Protein AF-A0A1S3XA34-F1 (afdb_monomer_lite)

Sequence (428 aa):
MQAELFDKFLHGSTLEECYSVVASVADRWLDLLDNQGNDIADSELLDYISESSTMSKSLADYGEQKSCAVTTAKRLADFLGDAMVKDKGLRCQYIVACEPKGTPVSERAIPVAIFETNAEIMRFYVKKWCKISSEVGIRSIIDWSYYKQRLSSAIQKIITIPAAMQKVSNPVPRVVHPDWLHKKVREKEDRFRQRKLNDIFSSVNKDDAVPSKNSKNQQNIEDLEDFRHSGKSSIFSPRPVVHRYGVNKEHPVNTSDQVDNQQQSGHASSPCKMLPSQEIAAVEDIDRNVDYHGWLQQKKRRWKEIREERKRRRLDTSRTVNHVNGSTELSHHMVNHKRQGRTGVNSYFERHELALTRSHWQIVQLEPTSQHGQFFAWVVVEGVMHKISVTIPRVFYLNSKAPITEEFPGRRVTKILPHGRHSYNLIE

Foldseek 3Di:
DVVVLVVLCVDDPDPQRSLLSSQVVLVVVLVCLVVLVPVHDPVVSLVVQKDKDWAQDALVVCPPDQALQNLLLVLCCVQVNPVLRGDHGDIFIWAFFCAPPPDDSSLRTYGPVLVVDDPVSSQVSLCVRRVDDDDDDPSNGHPSVVVSVVSLVVCQVPRQLVCLCVVHDRSNVVRDHDPVSVVVSVQVVDPDDDDDVVNVVPDPPDDDDDDDDDDDDDDDDDDDDDDDDDDDDDDDDDDDDDDDDDDDDDDDDDDDDDDDDDDDDDDDDDDDDDDDDDDDDDDDCPPCVRDVPVNVVVVVVVVVVVVVVVVVVVVVVVVVVVPPDDDDDDDDDDPDDDDPDDPDPVVVVVVVVVQVVPFDWAFPDWADDPDPQWIWTFTDTPNDTDTDIGRHDDDDKDQDPDPDPPPDDFAFDDDQDPPRDDRDRITD

Radius of gyration: 40.1 Å; chains: 1; bounding box: 132×60×99 Å

InterPro domains:
  IPR029703 DNA polymerase epsilon catalytic subunit [PTHR10670] (2-428)
  IPR042087 DNA polymerase family B, thumb domain [G3DSA:1.10.132.60] (1-92)
  IPR043502 DNA/RNA polymerase superfamily [SSF56672] (1-182)
  IPR055191 DNA polymerase epsilon ,catalytic subunit A, thumb domain [PF22634] (1-166)

Organism: Nicotiana tabacum (NCBI:txid4097)

Secondary structure (DSSP, 8-state):
-HHHHHHHTT--SSHHHHHHHHHHHHHHHHHHHHTTTTTS-HHHHHHHH-EEEE-SS-HHHHTT---HHHHHHHHHHHHH-GGGGSSTT-EEEEEEBSPSTTS-GGGSEEEGGGTTS-HHHHHHHHHHHH---S---HHHHB-HHHHHHHHHHHHIIIIIHHHHHTT---S-TTSPPPHHHHHHHHHHH-S-----HHHHS----------------------S-----------------------------------------------PPP-------------TTT-HHHHHHHHHHHHHHHHHHHHHHHHHHHHHGGGT-------------------STHHHHHHHHHHHHHS--EEEEEEE-SSTTEEEEEEEETTEEEEEEEE------EEESSPPPTTS-S-B---PPGGGPPPSEEE-

Structure (mmCIF, N/CA/C/O backbone):
data_AF-A0A1S3XA34-F1
#
_entry.id   AF-A0A1S3XA34-F1
#
loop_
_atom_site.group_PDB
_atom_site.id
_atom_site.type_symbol
_atom_site.label_atom_id
_atom_site.label_alt_id
_atom_site.label_comp_id
_atom_site.label_asym_id
_atom_site.label_entity_id
_atom_site.label_seq_id
_atom_site.pdbx_PDB_ins_code
_atom_site.Cartn_x
_atom_site.Cartn_y
_atom_site.Cartn_z
_atom_site.occupancy
_atom_site.B_iso_or_equiv
_atom_site.auth_seq_id
_atom_site.auth_comp_id
_atom_site.auth_asym_id
_atom_site.auth_atom_id
_atom_site.pdbx_PDB_model_num
ATOM 1 N N . MET A 1 1 ? 4.366 -5.801 -11.400 1.00 85.00 1 MET A N 1
ATOM 2 C CA . MET A 1 1 ? 5.493 -5.368 -12.259 1.00 85.00 1 MET A CA 1
ATOM 3 C C . MET A 1 1 ? 6.664 -6.355 -12.245 1.00 85.00 1 MET A C 1
ATOM 5 O O . MET A 1 1 ? 6.650 -7.210 -13.108 1.00 85.00 1 MET A O 1
ATOM 9 N N . GLN A 1 2 ? 7.637 -6.323 -11.314 1.00 87.44 2 GLN A N 1
ATOM 10 C CA . GLN A 1 2 ? 8.900 -7.089 -11.477 1.00 87.44 2 GLN A CA 1
ATOM 11 C C . GLN A 1 2 ? 8.725 -8.589 -11.784 1.00 87.44 2 GLN A C 1
ATOM 13 O O . GLN A 1 2 ? 9.332 -9.069 -12.731 1.00 87.44 2 GLN A O 1
ATOM 18 N N . ALA A 1 3 ? 7.891 -9.313 -11.029 1.00 88.81 3 ALA A N 1
ATOM 19 C CA . ALA A 1 3 ? 7.671 -10.749 -11.245 1.00 88.81 3 ALA A CA 1
ATOM 20 C C . ALA A 1 3 ? 7.117 -11.067 -12.651 1.00 88.81 3 ALA A C 1
ATOM 22 O O . ALA A 1 3 ? 7.654 -11.916 -13.351 1.00 88.81 3 ALA A O 1
ATOM 23 N N . GLU A 1 4 ? 6.097 -10.324 -13.085 1.00 89.00 4 GLU A N 1
ATOM 24 C CA . GLU A 1 4 ? 5.514 -10.407 -14.433 1.00 89.00 4 GLU A CA 1
ATOM 25 C C . GLU A 1 4 ? 6.531 -10.035 -15.522 1.00 89.00 4 GLU A C 1
ATOM 27 O O . GLU A 1 4 ? 6.608 -10.675 -16.564 1.00 89.00 4 GLU A O 1
ATOM 32 N N . LEU A 1 5 ? 7.345 -9.010 -15.271 1.00 90.81 5 LEU A N 1
ATOM 33 C CA . LEU A 1 5 ? 8.338 -8.525 -16.220 1.00 90.81 5 LEU A CA 1
ATOM 34 C C . LEU A 1 5 ? 9.499 -9.518 -16.408 1.00 90.81 5 LEU A C 1
ATOM 36 O O . LEU A 1 5 ? 10.008 -9.647 -17.520 1.00 90.81 5 LEU A O 1
ATOM 40 N N . PHE A 1 6 ? 9.894 -10.251 -15.361 1.00 90.94 6 PHE A N 1
ATOM 41 C CA . PHE A 1 6 ? 10.937 -11.277 -15.469 1.00 90.94 6 PHE A CA 1
ATOM 42 C C . PHE A 1 6 ? 10.506 -12.508 -16.278 1.00 90.94 6 PHE A C 1
ATOM 44 O O . PHE A 1 6 ? 11.331 -13.045 -17.012 1.00 90.94 6 PHE A O 1
ATOM 51 N N . ASP A 1 7 ? 9.228 -12.896 -16.236 1.00 90.94 7 ASP A N 1
ATOM 52 C CA . ASP A 1 7 ? 8.664 -13.921 -17.132 1.00 90.94 7 ASP A CA 1
ATOM 53 C C . ASP A 1 7 ? 8.754 -13.502 -18.616 1.00 90.94 7 ASP A C 1
ATOM 55 O O . ASP A 1 7 ? 9.086 -14.295 -19.502 1.00 90.94 7 ASP A O 1
ATOM 59 N N . LYS A 1 8 ? 8.533 -12.213 -18.906 1.00 90.31 8 LYS A N 1
ATOM 60 C CA . LYS A 1 8 ? 8.531 -11.699 -20.285 1.00 90.31 8 LYS A CA 1
ATOM 61 C C . LYS A 1 8 ? 9.909 -11.539 -20.927 1.00 90.31 8 LYS A C 1
ATOM 63 O O . LYS A 1 8 ? 9.975 -11.533 -22.152 1.00 90.31 8 LYS A O 1
ATOM 68 N N . PHE A 1 9 ? 11.003 -11.555 -20.162 1.00 90.38 9 PHE A N 1
ATOM 69 C CA . PHE A 1 9 ? 12.358 -11.653 -20.734 1.00 90.38 9 PHE A CA 1
ATOM 70 C C . PHE A 1 9 ? 12.640 -12.990 -21.450 1.00 90.38 9 PHE A C 1
ATOM 72 O O . PHE A 1 9 ? 13.617 -13.083 -22.185 1.00 90.38 9 PHE A O 1
ATOM 79 N N . LEU A 1 10 ? 11.805 -14.021 -21.266 1.00 90.25 10 LEU A N 1
ATOM 80 C CA . LEU A 1 10 ? 11.926 -15.299 -21.985 1.00 90.25 10 LEU A CA 1
ATOM 81 C C . LEU A 1 10 ? 11.261 -15.290 -23.375 1.00 90.25 10 LEU A C 1
ATOM 83 O O . LEU A 1 10 ? 11.300 -16.298 -24.077 1.00 90.25 10 LEU A O 1
ATOM 87 N N . HIS A 1 11 ? 10.619 -14.184 -23.761 1.00 89.25 11 HIS A N 1
ATOM 88 C CA . HIS A 1 11 ? 9.864 -14.057 -25.006 1.00 89.25 11 HIS A CA 1
ATOM 89 C C . HIS A 1 11 ? 10.630 -13.204 -26.037 1.00 89.25 11 HIS A C 1
ATOM 91 O O . HIS A 1 11 ? 11.344 -12.270 -25.672 1.00 89.25 11 HIS A O 1
ATOM 97 N N . GLY A 1 12 ? 10.428 -13.499 -27.326 1.00 88.25 12 GLY A N 1
ATOM 98 C CA . GLY A 1 12 ? 11.105 -12.850 -28.459 1.00 88.25 12 GLY A CA 1
ATOM 99 C C . GLY A 1 12 ? 12.189 -13.731 -29.093 1.00 88.25 12 GLY A C 1
ATOM 100 O O . GLY A 1 12 ? 12.815 -14.545 -28.418 1.00 88.25 12 GLY A O 1
ATOM 101 N N . SER A 1 13 ? 12.395 -13.586 -30.403 1.00 89.56 13 SER A N 1
ATOM 102 C CA . SER A 1 13 ? 13.443 -14.287 -31.163 1.00 89.56 13 SER A CA 1
ATOM 103 C C . SER A 1 13 ? 14.715 -13.448 -31.327 1.00 89.56 13 SER A C 1
ATOM 105 O O . SER A 1 13 ? 15.813 -13.989 -31.460 1.00 89.56 13 SER A O 1
ATOM 107 N N . THR A 1 14 ? 14.578 -12.121 -31.256 1.00 94.56 14 THR A N 1
ATOM 108 C CA . THR A 1 14 ? 15.679 -11.153 -31.286 1.00 94.56 14 THR A CA 1
ATOM 109 C C . THR A 1 14 ? 15.764 -10.354 -29.982 1.00 94.56 14 THR A C 1
ATOM 111 O O . THR A 1 14 ? 14.809 -10.274 -29.206 1.00 94.56 14 THR A O 1
ATOM 114 N N . LEU A 1 15 ? 16.918 -9.725 -29.732 1.00 92.12 15 LEU A N 1
ATOM 115 C CA . LEU A 1 15 ? 17.111 -8.870 -28.553 1.00 92.12 15 LEU A CA 1
ATOM 116 C C . LEU A 1 15 ? 16.159 -7.658 -28.560 1.00 92.12 15 LEU A C 1
ATOM 118 O O . LEU A 1 15 ? 15.679 -7.243 -27.508 1.00 92.12 15 LEU A O 1
ATOM 122 N N . GLU A 1 16 ? 15.869 -7.113 -29.743 1.00 92.94 16 GLU A N 1
ATOM 123 C CA . GLU A 1 16 ? 14.961 -5.977 -29.931 1.00 92.94 16 GLU A CA 1
ATOM 124 C C . GLU A 1 16 ? 13.502 -6.373 -29.659 1.00 92.94 16 GLU A C 1
ATOM 126 O O . GLU A 1 16 ? 12.807 -5.673 -28.923 1.00 92.94 16 GLU A O 1
ATOM 131 N N . GLU A 1 17 ? 13.060 -7.536 -30.155 1.00 93.62 17 GLU A N 1
ATOM 132 C CA . GLU A 1 17 ? 11.743 -8.106 -29.832 1.00 93.62 17 GLU A CA 1
ATOM 133 C C . GLU A 1 17 ? 11.584 -8.358 -28.330 1.00 93.62 17 GLU A C 1
ATOM 135 O O . GLU A 1 17 ? 10.564 -7.987 -27.752 1.00 93.62 17 GLU A O 1
ATOM 140 N N . CYS A 1 18 ? 12.600 -8.934 -27.681 1.00 94.81 18 CYS A N 1
ATOM 141 C CA . CYS A 1 18 ? 12.579 -9.189 -26.242 1.00 94.81 18 CYS A CA 1
ATOM 142 C C . CYS A 1 18 ? 12.369 -7.892 -25.441 1.00 94.81 18 CYS A C 1
ATOM 144 O O . CYS A 1 18 ? 11.465 -7.804 -24.604 1.00 94.81 18 CYS A O 1
ATOM 146 N N . TYR A 1 19 ? 13.137 -6.841 -25.753 1.00 94.88 19 TYR A N 1
ATOM 147 C CA . TYR A 1 19 ? 12.951 -5.533 -25.122 1.00 94.88 19 TYR A CA 1
ATOM 148 C C . TYR A 1 19 ? 11.614 -4.873 -25.476 1.00 94.88 19 TYR A C 1
ATOM 150 O O . TYR A 1 19 ? 11.066 -4.176 -24.626 1.00 94.88 19 TYR A O 1
ATOM 158 N N . SER A 1 20 ? 11.065 -5.102 -26.672 1.00 93.69 20 SER A N 1
ATOM 159 C CA . SER A 1 20 ? 9.743 -4.602 -27.071 1.00 93.69 20 SER A CA 1
ATOM 160 C C . SER A 1 20 ? 8.611 -5.250 -26.260 1.00 93.69 20 SER A C 1
ATOM 162 O O . SER A 1 20 ? 7.762 -4.543 -25.711 1.00 93.69 20 SER A O 1
ATOM 164 N N . VAL A 1 21 ? 8.636 -6.576 -26.078 1.00 94.38 21 VAL A N 1
ATOM 165 C CA . VAL A 1 21 ? 7.660 -7.287 -25.231 1.00 94.38 21 VAL A CA 1
ATOM 166 C C . VAL A 1 21 ? 7.759 -6.803 -23.781 1.00 94.38 21 VAL A C 1
ATOM 168 O O . VAL A 1 21 ? 6.746 -6.458 -23.171 1.00 94.38 21 VAL A O 1
ATOM 171 N N . VAL A 1 22 ? 8.974 -6.697 -23.238 1.00 94.69 22 VAL A N 1
ATOM 172 C CA . VAL A 1 22 ? 9.222 -6.195 -21.875 1.00 94.69 22 VAL A CA 1
ATOM 173 C C . VAL A 1 22 ? 8.800 -4.725 -21.706 1.00 94.69 22 VAL A C 1
ATOM 175 O O . VAL A 1 22 ? 8.264 -4.355 -20.657 1.00 94.69 22 VAL A O 1
ATOM 178 N N . ALA A 1 23 ? 8.971 -3.891 -22.735 1.00 94.44 23 ALA A N 1
ATOM 179 C CA . ALA A 1 23 ? 8.492 -2.512 -22.746 1.00 94.44 23 ALA A CA 1
ATOM 180 C C . ALA A 1 23 ? 6.964 -2.416 -22.731 1.00 94.44 23 ALA A C 1
ATOM 182 O O . ALA A 1 23 ? 6.436 -1.630 -21.953 1.00 94.44 23 ALA A O 1
ATOM 183 N N . SER A 1 24 ? 6.250 -3.262 -23.483 1.00 93.94 24 SER A N 1
ATOM 184 C CA . SER A 1 24 ? 4.776 -3.268 -23.481 1.00 93.94 24 SER A CA 1
ATOM 185 C C . SER A 1 24 ? 4.186 -3.496 -22.078 1.00 93.94 24 SER A C 1
ATOM 187 O O . SER A 1 24 ? 3.215 -2.847 -21.686 1.00 93.94 24 SER A O 1
ATOM 189 N N . VAL A 1 25 ? 4.830 -4.348 -21.269 1.00 94.62 25 VAL A N 1
ATOM 190 C CA . VAL A 1 25 ? 4.478 -4.551 -19.855 1.00 94.62 25 VAL A CA 1
ATOM 191 C C . VAL A 1 25 ? 4.769 -3.290 -19.043 1.00 94.62 25 VAL A C 1
ATOM 193 O O . VAL A 1 25 ? 3.939 -2.869 -18.239 1.00 94.62 25 VAL A O 1
ATOM 196 N N . ALA A 1 26 ? 5.935 -2.671 -19.238 1.00 94.94 26 ALA A N 1
ATOM 197 C CA . ALA A 1 26 ? 6.313 -1.450 -18.532 1.00 94.94 26 ALA A CA 1
ATOM 198 C C . ALA A 1 26 ? 5.367 -0.275 -18.835 1.00 94.94 26 ALA A C 1
ATOM 200 O O . ALA A 1 26 ? 4.974 0.427 -17.904 1.00 94.94 26 ALA A O 1
ATOM 201 N N . ASP A 1 27 ? 4.956 -0.105 -20.093 1.00 94.12 27 ASP A N 1
ATOM 202 C CA . ASP A 1 27 ? 3.968 0.892 -20.509 1.00 94.12 27 ASP A CA 1
ATOM 203 C C . ASP A 1 27 ? 2.598 0.636 -19.876 1.00 94.12 27 ASP A C 1
ATOM 205 O O . ASP A 1 27 ? 2.036 1.558 -19.290 1.00 94.12 27 ASP A O 1
ATOM 209 N N . ARG A 1 28 ? 2.124 -0.617 -19.829 1.00 93.12 28 ARG A N 1
ATOM 210 C CA . ARG A 1 28 ? 0.880 -0.976 -19.119 1.00 93.12 28 ARG A CA 1
ATOM 211 C C . ARG A 1 28 ? 0.909 -0.584 -17.631 1.00 93.12 28 ARG A C 1
ATOM 213 O O . ARG A 1 28 ? -0.098 -0.136 -17.085 1.00 93.12 28 ARG A O 1
ATOM 220 N N . TRP A 1 29 ? 2.057 -0.731 -16.961 1.00 93.81 29 TRP A N 1
ATOM 221 C CA . TRP A 1 29 ? 2.234 -0.282 -15.570 1.00 93.81 29 TRP A CA 1
ATOM 222 C C . TRP A 1 29 ? 2.371 1.246 -15.438 1.00 93.81 29 TRP A C 1
ATOM 224 O O . TRP A 1 29 ? 2.013 1.788 -14.392 1.00 93.81 29 TRP A O 1
ATOM 234 N N . LEU A 1 30 ? 2.864 1.950 -16.463 1.00 93.81 30 LEU A N 1
ATOM 235 C CA . LEU A 1 30 ? 2.874 3.418 -16.508 1.00 93.81 30 LEU A CA 1
ATOM 236 C C . LEU A 1 30 ? 1.466 3.984 -16.747 1.00 93.81 30 LEU A C 1
ATOM 238 O O . LEU A 1 30 ? 1.099 4.957 -16.094 1.00 93.81 30 LEU A O 1
ATOM 242 N N . ASP A 1 31 ? 0.665 3.351 -17.604 1.00 93.75 31 ASP A N 1
ATOM 243 C CA . ASP A 1 31 ? -0.722 3.740 -17.892 1.00 93.75 31 ASP A CA 1
ATOM 244 C C . ASP A 1 31 ? -1.618 3.620 -16.658 1.00 93.75 31 ASP A C 1
ATOM 246 O O . ASP A 1 31 ? -2.417 4.511 -16.392 1.00 93.75 31 ASP A O 1
ATOM 250 N N . LEU A 1 32 ? -1.421 2.584 -15.835 1.00 92.06 32 LEU A N 1
ATOM 251 C CA . LEU A 1 32 ? -2.101 2.437 -14.542 1.00 92.06 32 LEU A CA 1
ATOM 252 C C . LEU A 1 32 ? -1.872 3.654 -13.626 1.00 92.06 32 LEU A C 1
ATOM 254 O O . LEU A 1 32 ? -2.810 4.124 -12.979 1.00 92.06 32 LEU A O 1
ATOM 258 N N . LEU A 1 33 ? -0.639 4.175 -13.575 1.00 93.00 33 LEU A N 1
ATOM 259 C CA . LEU A 1 33 ? -0.300 5.352 -12.766 1.00 93.00 33 LEU A CA 1
ATOM 260 C C . LEU A 1 33 ? -0.764 6.665 -13.410 1.00 93.00 33 LEU A C 1
ATOM 262 O O . LEU A 1 33 ? -1.188 7.566 -12.688 1.00 93.00 33 LEU A O 1
ATOM 266 N N . ASP A 1 34 ? -0.709 6.775 -14.739 1.00 91.94 34 ASP A N 1
ATOM 267 C CA . ASP A 1 34 ? -1.144 7.972 -15.469 1.00 91.94 34 ASP A CA 1
ATOM 268 C C . ASP A 1 34 ? -2.678 8.121 -15.461 1.00 91.94 34 ASP A C 1
ATOM 270 O O . ASP A 1 34 ? -3.179 9.229 -15.271 1.00 91.94 34 ASP A O 1
ATOM 274 N N . ASN A 1 35 ? -3.417 7.007 -15.511 1.00 93.00 35 ASN A N 1
ATOM 275 C CA . ASN A 1 35 ? -4.870 6.940 -15.305 1.00 93.00 35 ASN A CA 1
ATOM 276 C C . ASN A 1 35 ? -5.278 6.956 -13.815 1.00 93.00 35 ASN A C 1
ATOM 278 O O . ASN A 1 35 ? -6.456 6.783 -13.500 1.00 93.00 35 ASN A O 1
ATOM 282 N N . GLN A 1 36 ? -4.328 7.121 -12.884 1.00 91.56 36 GLN A N 1
ATOM 283 C CA . GLN A 1 36 ? -4.563 7.182 -11.432 1.00 91.56 36 GLN A CA 1
ATOM 284 C C . GLN A 1 36 ? -5.390 6.004 -10.872 1.00 91.56 36 GLN A C 1
ATOM 286 O O . GLN A 1 36 ? -6.178 6.165 -9.936 1.00 91.56 36 GLN A O 1
ATOM 291 N N . GLY A 1 37 ? -5.241 4.807 -11.453 1.00 87.88 37 GLY A N 1
ATOM 292 C CA . GLY A 1 37 ? -6.004 3.621 -11.056 1.00 87.88 37 GLY A CA 1
ATOM 293 C C . GLY A 1 37 ? -7.526 3.799 -11.145 1.00 87.88 37 GLY A C 1
ATOM 294 O O . GLY A 1 37 ? -8.247 3.299 -10.280 1.00 87.88 37 GLY A O 1
ATOM 295 N N . ASN A 1 38 ? -8.030 4.552 -12.129 1.00 89.50 38 ASN A N 1
ATOM 296 C CA . ASN A 1 38 ? -9.469 4.754 -12.328 1.00 89.50 38 ASN A CA 1
ATOM 297 C C . ASN A 1 38 ? -10.225 3.439 -12.600 1.00 89.50 38 ASN A C 1
ATOM 299 O O . ASN A 1 38 ? -11.326 3.246 -12.094 1.00 89.50 38 ASN A O 1
ATOM 303 N N . ASP A 1 39 ? -9.604 2.519 -13.339 1.00 87.81 39 ASP A N 1
ATOM 304 C CA . ASP A 1 39 ? -10.225 1.266 -13.796 1.00 87.81 39 ASP A CA 1
ATOM 305 C C . ASP A 1 39 ? -10.071 0.103 -12.788 1.00 87.81 39 ASP A C 1
ATOM 307 O O . ASP A 1 39 ? -10.406 -1.039 -13.092 1.00 87.81 39 ASP A O 1
ATOM 311 N N . ILE A 1 40 ? -9.539 0.385 -11.592 1.00 90.69 40 ILE A N 1
ATOM 312 C CA . ILE A 1 40 ? -9.186 -0.591 -10.548 1.00 90.69 40 ILE A CA 1
ATOM 313 C C . ILE A 1 40 ? -9.950 -0.258 -9.263 1.00 90.69 40 ILE A C 1
ATOM 315 O O . ILE A 1 40 ? -10.093 0.914 -8.910 1.00 90.69 40 ILE A O 1
ATOM 319 N N . ALA A 1 41 ? -10.422 -1.276 -8.540 1.00 91.00 41 ALA A N 1
ATOM 320 C CA . ALA A 1 41 ? -11.126 -1.095 -7.270 1.00 91.00 41 ALA A CA 1
ATOM 321 C C . ALA A 1 41 ? -10.209 -0.526 -6.170 1.00 91.00 41 ALA A C 1
ATOM 323 O O . ALA A 1 41 ? -9.028 -0.856 -6.097 1.00 91.00 41 ALA A O 1
ATOM 324 N N . ASP A 1 42 ? -10.759 0.290 -5.266 1.00 89.75 42 ASP A N 1
ATOM 325 C CA . ASP A 1 42 ? -9.984 1.000 -4.234 1.00 89.75 42 ASP A CA 1
ATOM 326 C C . ASP A 1 42 ? -9.155 0.065 -3.328 1.00 89.75 42 ASP A C 1
ATOM 328 O O . ASP A 1 42 ? -8.055 0.434 -2.922 1.00 89.75 42 ASP A O 1
ATOM 332 N N . SER A 1 43 ? -9.636 -1.153 -3.049 1.00 88.50 43 SER A N 1
ATOM 333 C CA . SER A 1 43 ? -8.897 -2.172 -2.289 1.00 88.50 43 SER A CA 1
ATOM 334 C C . SER A 1 43 ? -7.683 -2.714 -3.052 1.00 88.50 43 SER A C 1
ATOM 336 O O . SER A 1 43 ? -6.578 -2.725 -2.522 1.00 88.50 43 SER A O 1
ATOM 338 N N . GLU A 1 44 ? -7.868 -3.093 -4.318 1.00 90.88 44 GLU A N 1
ATOM 339 C CA . GLU A 1 44 ? -6.796 -3.609 -5.181 1.00 90.88 44 GLU A CA 1
ATOM 340 C C . GLU A 1 44 ? -5.751 -2.518 -5.481 1.00 90.88 44 GLU A C 1
ATOM 342 O O . GLU A 1 44 ? -4.545 -2.770 -5.501 1.00 90.88 44 GLU A O 1
ATOM 347 N N . LEU A 1 45 ? -6.198 -1.266 -5.630 1.00 92.06 45 LEU A N 1
ATOM 348 C CA . LEU A 1 45 ? -5.311 -0.116 -5.765 1.00 92.06 45 LEU A CA 1
ATOM 349 C C . LEU A 1 45 ? -4.434 0.080 -4.517 1.00 92.06 45 LEU A C 1
ATOM 351 O O . LEU A 1 45 ? -3.240 0.360 -4.649 1.00 92.06 45 LEU A O 1
ATOM 355 N N . LEU A 1 46 ? -5.001 -0.063 -3.314 1.00 91.94 46 LEU A N 1
ATOM 356 C CA . LEU A 1 46 ? -4.232 0.010 -2.070 1.00 91.94 46 LEU A CA 1
ATOM 357 C C . LEU A 1 46 ? -3.196 -1.116 -1.988 1.00 91.94 46 LEU A C 1
ATOM 359 O O . LEU A 1 46 ? -2.056 -0.835 -1.621 1.00 91.94 46 LEU A O 1
ATOM 363 N N . ASP A 1 47 ? -3.531 -2.341 -2.392 1.00 91.38 47 ASP A N 1
ATOM 364 C CA . ASP A 1 47 ? -2.570 -3.449 -2.426 1.00 91.38 47 ASP A CA 1
ATOM 365 C C . ASP A 1 47 ? -1.389 -3.159 -3.369 1.00 91.38 47 ASP A C 1
ATOM 367 O O . ASP A 1 47 ? -0.235 -3.306 -2.958 1.00 91.38 47 ASP A O 1
ATOM 371 N N . TYR A 1 48 ? -1.637 -2.655 -4.586 1.00 91.38 48 TYR A N 1
ATOM 372 C CA . TYR A 1 48 ? -0.570 -2.314 -5.543 1.00 91.38 48 TYR A CA 1
ATOM 373 C C . TYR A 1 48 ? 0.299 -1.110 -5.133 1.00 91.38 48 TYR A C 1
ATOM 375 O O . TYR A 1 48 ? 1.481 -1.067 -5.483 1.00 91.38 48 TYR A O 1
ATOM 383 N N . ILE A 1 49 ? -0.269 -0.117 -4.440 1.00 93.50 49 ILE A N 1
ATOM 384 C CA . ILE A 1 49 ? 0.413 1.143 -4.080 1.00 93.50 49 ILE A CA 1
ATOM 385 C C . ILE A 1 49 ? 1.033 1.095 -2.671 1.00 93.50 49 ILE A C 1
ATOM 387 O O . ILE A 1 49 ? 1.927 1.890 -2.351 1.00 93.50 49 ILE A O 1
ATOM 391 N N . SER A 1 50 ? 0.593 0.170 -1.815 1.00 93.44 50 SER A N 1
ATOM 392 C CA . SER A 1 50 ? 1.101 0.061 -0.448 1.00 93.44 50 SER A CA 1
ATOM 393 C C . SER A 1 50 ? 2.546 -0.433 -0.377 1.00 93.44 50 SER A C 1
ATOM 395 O O . SER A 1 50 ? 2.986 -1.334 -1.088 1.00 93.44 50 SER A O 1
ATOM 397 N N . GLU A 1 51 ? 3.297 0.151 0.550 1.00 93.00 51 GLU A N 1
ATOM 398 C CA . GLU A 1 51 ? 4.633 -0.287 0.924 1.00 93.00 51 GLU A CA 1
ATOM 399 C C . GLU A 1 51 ? 4.600 -0.813 2.360 1.00 93.00 51 GLU A C 1
ATOM 401 O O . GLU A 1 51 ? 4.026 -0.181 3.246 1.00 93.00 51 GLU A O 1
ATOM 406 N N . SER A 1 52 ? 5.222 -1.968 2.617 1.00 92.56 52 SER A N 1
ATOM 407 C CA . SER A 1 52 ? 5.342 -2.516 3.972 1.00 92.56 52 SER A CA 1
ATOM 408 C C . SER A 1 52 ? 6.786 -2.519 4.459 1.00 92.56 52 SER A C 1
ATOM 410 O O . SER A 1 52 ? 7.665 -3.061 3.791 1.00 92.56 52 SER A O 1
ATOM 412 N N . SER A 1 53 ? 7.017 -1.968 5.649 1.00 91.25 53 SER A N 1
ATOM 413 C CA . SER A 1 53 ? 8.315 -1.938 6.323 1.00 91.25 53 SER A CA 1
ATOM 414 C C . SER A 1 53 ? 8.171 -2.417 7.767 1.00 91.25 53 SER A C 1
ATOM 416 O O . SER A 1 53 ? 7.311 -1.935 8.502 1.00 91.25 53 SER A O 1
ATOM 418 N N . THR A 1 54 ? 9.005 -3.370 8.180 1.00 92.00 54 THR A N 1
ATOM 419 C CA . THR A 1 54 ? 8.984 -3.928 9.540 1.00 92.00 54 THR A CA 1
ATOM 420 C C . THR A 1 54 ? 9.975 -3.191 10.437 1.00 92.00 54 THR A C 1
ATOM 422 O O . THR A 1 54 ? 11.159 -3.094 10.113 1.00 92.00 54 THR A O 1
ATOM 425 N N . MET A 1 55 ? 9.513 -2.687 11.582 1.00 88.94 55 MET A N 1
ATOM 426 C CA . MET A 1 55 ? 10.360 -2.011 12.569 1.00 88.94 55 MET A CA 1
ATOM 427 C C . MET A 1 55 ? 11.089 -3.023 13.459 1.00 88.94 55 MET A C 1
ATOM 429 O O . MET A 1 55 ? 10.459 -3.865 14.094 1.00 88.94 55 MET A O 1
ATOM 433 N N . SER A 1 56 ? 12.419 -2.932 13.550 1.00 87.88 56 SER A N 1
ATOM 434 C CA . SER A 1 56 ? 13.235 -3.873 14.340 1.00 87.88 56 SER A CA 1
ATOM 435 C C . SER A 1 56 ? 13.294 -3.545 15.837 1.00 87.88 56 SER A C 1
ATOM 437 O O . SER A 1 56 ? 13.599 -4.417 16.651 1.00 87.88 56 SER A O 1
ATOM 439 N N . LYS A 1 57 ? 12.985 -2.300 16.216 1.00 89.56 57 LYS A N 1
ATOM 440 C CA . LYS A 1 57 ? 12.904 -1.821 17.606 1.00 89.56 57 LYS A CA 1
ATOM 441 C C . LYS A 1 57 ? 11.505 -1.271 17.917 1.00 89.56 57 LYS A C 1
ATOM 443 O O . LYS A 1 57 ? 10.692 -1.130 17.005 1.00 89.56 57 LYS A O 1
ATOM 448 N N . SER A 1 58 ? 11.220 -0.980 19.188 1.00 88.69 58 SER A N 1
ATOM 449 C CA . SER A 1 58 ? 9.940 -0.377 19.593 1.00 88.69 58 SER A CA 1
ATOM 450 C C . SER A 1 58 ? 9.881 1.091 19.163 1.00 88.69 58 SER A C 1
ATOM 452 O O . SER A 1 58 ? 10.920 1.703 18.909 1.00 88.69 58 SER A O 1
ATOM 454 N N . LEU A 1 59 ? 8.689 1.692 19.106 1.00 87.81 59 LEU A N 1
ATOM 455 C CA . LEU A 1 59 ? 8.566 3.098 18.706 1.00 87.81 59 LEU A CA 1
ATOM 456 C C . LEU A 1 59 ? 9.330 4.057 19.643 1.00 87.81 59 LEU A C 1
ATOM 458 O O . LEU A 1 59 ? 9.897 5.045 19.173 1.00 87.81 59 LEU A O 1
ATOM 462 N N . ALA A 1 60 ? 9.400 3.741 20.940 1.00 87.75 60 ALA A N 1
ATOM 463 C CA . ALA A 1 60 ? 10.158 4.515 21.923 1.00 87.75 60 ALA A CA 1
ATOM 464 C C . ALA A 1 60 ? 11.672 4.509 21.628 1.00 87.75 60 ALA A C 1
ATOM 466 O O . ALA A 1 60 ? 12.310 5.557 21.690 1.00 87.75 60 ALA A O 1
ATOM 467 N N . ASP A 1 61 ? 12.226 3.362 21.212 1.00 88.19 61 ASP A N 1
ATOM 468 C CA . ASP A 1 61 ? 13.657 3.199 20.902 1.00 88.19 61 ASP A CA 1
ATOM 469 C C . ASP A 1 61 ? 14.126 4.035 19.688 1.00 88.19 61 ASP A C 1
ATOM 471 O O . ASP A 1 61 ? 15.326 4.259 19.517 1.00 88.19 61 ASP A O 1
ATOM 475 N N . TYR A 1 62 ? 13.205 4.454 18.807 1.00 85.56 62 TYR A N 1
ATOM 476 C CA . TYR A 1 62 ? 13.511 5.265 17.618 1.00 85.56 62 TYR A CA 1
ATOM 477 C C . TYR A 1 62 ? 13.465 6.782 17.873 1.00 85.56 62 TYR A C 1
ATOM 479 O O . TYR A 1 62 ? 14.039 7.538 17.084 1.00 85.56 62 TYR A O 1
ATOM 487 N N . GLY A 1 63 ? 12.791 7.241 18.935 1.00 83.00 63 GLY A N 1
ATOM 488 C CA . GLY A 1 63 ? 12.711 8.654 19.324 1.00 83.00 63 GLY A CA 1
ATOM 489 C C . GLY A 1 63 ? 12.323 9.611 18.183 1.00 83.00 63 GLY A C 1
ATOM 490 O O . GLY A 1 63 ? 11.204 9.579 17.651 1.00 83.00 63 GLY A O 1
ATOM 491 N N . GLU A 1 64 ? 13.257 10.489 17.811 1.00 83.75 64 GLU A N 1
ATOM 492 C CA . GLU A 1 64 ? 13.076 11.530 16.788 1.00 83.75 64 GLU A CA 1
ATOM 493 C C . GLU A 1 64 ? 13.442 11.101 15.354 1.00 83.75 64 GLU A C 1
ATOM 495 O O . GLU A 1 64 ? 13.307 11.898 14.425 1.00 83.75 64 GLU A O 1
ATOM 500 N N . GLN A 1 65 ? 13.871 9.852 15.124 1.00 87.69 65 GLN A N 1
ATOM 501 C CA . GLN A 1 65 ? 14.280 9.409 13.786 1.00 87.69 65 GLN A CA 1
ATOM 502 C C . GLN A 1 65 ? 13.136 9.512 12.761 1.00 87.69 65 GLN A C 1
ATOM 504 O O . GLN A 1 65 ? 12.090 8.872 12.886 1.00 87.69 65 GLN A O 1
ATOM 509 N N . LYS A 1 66 ? 13.356 10.295 11.699 1.00 88.62 66 LYS A N 1
ATOM 510 C CA . LYS A 1 66 ? 12.375 10.529 10.631 1.00 88.62 66 LYS A CA 1
ATOM 511 C C . LYS A 1 66 ? 12.461 9.450 9.550 1.00 88.62 66 LYS A C 1
ATOM 513 O O . LYS A 1 66 ? 13.298 9.523 8.656 1.00 88.62 66 LYS A O 1
ATOM 518 N N . SER A 1 67 ? 11.556 8.475 9.588 1.00 92.00 67 SER A N 1
ATOM 519 C CA . SER A 1 67 ? 11.377 7.475 8.523 1.00 92.00 67 SER A CA 1
ATOM 520 C C . SER A 1 67 ? 9.894 7.205 8.270 1.00 92.00 67 SER A C 1
ATOM 522 O O . SER A 1 67 ? 9.073 7.402 9.165 1.00 92.00 67 SER A O 1
ATOM 524 N N . CYS A 1 68 ? 9.542 6.721 7.074 1.00 92.44 68 CYS A N 1
ATOM 525 C CA . CYS A 1 68 ? 8.154 6.383 6.738 1.00 92.44 68 CYS A CA 1
ATOM 526 C C . CYS A 1 68 ? 7.556 5.371 7.731 1.00 92.44 68 CYS A C 1
ATOM 528 O O . CYS A 1 68 ? 6.421 5.539 8.170 1.00 92.44 68 CYS A O 1
ATOM 530 N N . ALA A 1 69 ? 8.338 4.366 8.145 1.00 92.62 69 ALA A N 1
ATOM 531 C CA . ALA A 1 69 ? 7.920 3.362 9.122 1.00 92.62 69 ALA A CA 1
ATOM 532 C C . ALA A 1 69 ? 7.649 3.972 10.510 1.00 92.62 69 ALA A C 1
ATOM 534 O O . ALA A 1 69 ? 6.608 3.689 11.098 1.00 92.62 69 ALA A O 1
ATOM 535 N N . VAL A 1 70 ? 8.525 4.861 11.000 1.00 92.88 70 VAL A N 1
ATOM 536 C CA . VAL A 1 70 ? 8.336 5.554 12.291 1.00 92.88 70 VAL A CA 1
ATOM 537 C C . VAL A 1 70 ? 7.133 6.499 12.245 1.00 92.88 70 VAL A C 1
ATOM 539 O O . VAL A 1 70 ? 6.337 6.507 13.180 1.00 92.88 70 VAL A O 1
ATOM 542 N N . THR A 1 71 ? 6.938 7.258 11.162 1.00 93.62 71 THR A N 1
ATOM 543 C CA . THR A 1 71 ? 5.746 8.111 10.995 1.00 93.62 71 THR A CA 1
ATOM 544 C C . THR A 1 71 ? 4.468 7.280 10.932 1.00 93.62 71 THR A C 1
ATOM 546 O O . THR A 1 71 ? 3.482 7.631 11.575 1.00 93.62 71 THR A O 1
ATOM 549 N N . THR A 1 72 ? 4.492 6.147 10.225 1.00 94.31 72 THR A N 1
ATOM 550 C CA . THR A 1 72 ? 3.364 5.207 10.159 1.00 94.31 72 THR A CA 1
ATOM 551 C C . THR A 1 72 ? 3.044 4.644 11.542 1.00 94.31 72 THR A C 1
ATOM 553 O O . THR A 1 72 ? 1.886 4.662 11.940 1.00 94.31 72 THR A O 1
ATOM 556 N N . ALA A 1 73 ? 4.050 4.237 12.322 1.00 93.25 73 ALA A N 1
ATOM 557 C CA . ALA A 1 73 ? 3.852 3.783 13.697 1.00 93.25 73 ALA A CA 1
ATOM 558 C C . ALA A 1 73 ? 3.293 4.891 14.605 1.00 93.25 73 ALA A C 1
ATOM 560 O O . ALA A 1 73 ? 2.320 4.650 15.311 1.00 93.25 73 ALA A O 1
ATOM 561 N N . LYS A 1 74 ? 3.814 6.126 14.537 1.00 92.69 74 LYS A N 1
ATOM 562 C CA . LYS A 1 74 ? 3.246 7.278 15.272 1.00 92.69 74 LYS A CA 1
ATOM 563 C C . LYS A 1 74 ? 1.776 7.511 14.899 1.00 92.69 74 LYS A C 1
ATOM 565 O O . LYS A 1 74 ? 0.950 7.715 15.780 1.00 92.69 74 LYS A O 1
ATOM 570 N N . ARG A 1 75 ? 1.426 7.400 13.613 1.00 93.50 75 ARG A N 1
ATOM 571 C CA . ARG A 1 75 ? 0.042 7.516 13.116 1.00 93.50 75 ARG A CA 1
ATOM 572 C C . ARG A 1 75 ? -0.856 6.346 13.539 1.00 93.50 75 ARG A C 1
ATOM 574 O O . ARG A 1 75 ? -2.023 6.571 13.835 1.00 93.50 75 ARG A O 1
ATOM 581 N N . LEU A 1 76 ? -0.325 5.125 13.626 1.00 92.38 76 LEU A N 1
ATOM 582 C CA . LEU A 1 76 ? -1.035 3.963 14.173 1.00 92.38 76 LEU A CA 1
ATOM 583 C C . LEU A 1 76 ? -1.269 4.093 15.686 1.00 92.38 76 LEU A C 1
ATOM 585 O O . LEU A 1 76 ? -2.353 3.748 16.145 1.00 92.38 76 LEU A O 1
ATOM 589 N N . ALA A 1 77 ? -0.315 4.639 16.447 1.00 91.88 77 ALA A N 1
ATOM 590 C CA . ALA A 1 77 ? -0.487 4.948 17.870 1.00 91.88 77 ALA A CA 1
ATOM 591 C C . ALA A 1 77 ? -1.582 6.006 18.092 1.00 91.88 77 ALA A C 1
ATOM 593 O O . ALA A 1 77 ? -2.504 5.789 18.871 1.00 91.88 77 ALA A O 1
ATOM 594 N N . ASP A 1 78 ? -1.536 7.096 17.320 1.00 90.62 78 ASP A N 1
ATOM 595 C CA . ASP A 1 78 ? -2.543 8.167 17.285 1.00 90.62 78 ASP A CA 1
ATOM 596 C C . ASP A 1 78 ? -3.977 7.657 17.033 1.00 90.62 78 ASP A C 1
ATOM 598 O O . ASP A 1 78 ? -4.942 8.286 17.472 1.00 90.62 78 ASP A O 1
ATOM 602 N N . PHE A 1 79 ? -4.114 6.569 16.266 1.00 90.19 79 PHE A N 1
ATOM 603 C CA . PHE A 1 79 ? -5.382 6.043 15.754 1.00 90.19 79 PHE A CA 1
ATOM 604 C C . PHE A 1 79 ? -5.916 4.836 16.555 1.00 90.19 79 PHE A C 1
ATOM 606 O O . PHE A 1 79 ? -7.077 4.835 16.962 1.00 90.19 79 PHE A O 1
ATOM 613 N N . LEU A 1 80 ? -5.086 3.820 16.814 1.00 87.69 80 LEU A N 1
ATOM 614 C CA . LEU A 1 80 ? -5.463 2.592 17.537 1.00 87.69 80 LEU A CA 1
ATOM 615 C C . LEU A 1 80 ? -5.107 2.633 19.037 1.00 87.69 80 LEU A C 1
ATOM 617 O O . LEU A 1 80 ? -5.582 1.801 19.818 1.00 87.69 80 LEU A O 1
ATOM 621 N N . GLY A 1 81 ? -4.297 3.610 19.450 1.00 87.38 81 GLY A N 1
ATOM 622 C CA . GLY A 1 81 ? -3.745 3.757 20.794 1.00 87.38 81 GLY A CA 1
ATOM 623 C C . GLY A 1 81 ? -2.365 3.112 20.958 1.00 87.38 81 GLY A C 1
ATOM 624 O O . GLY A 1 81 ? -2.004 2.155 20.269 1.00 87.38 81 GLY A O 1
ATOM 625 N N . ASP A 1 82 ? -1.611 3.594 21.951 1.00 86.00 82 ASP A N 1
ATOM 626 C CA . ASP A 1 82 ? -0.207 3.220 22.200 1.00 86.00 82 ASP A CA 1
ATOM 627 C C . ASP A 1 82 ? 0.041 1.719 22.412 1.00 86.00 82 ASP A C 1
ATOM 629 O O . ASP A 1 82 ? 1.176 1.259 22.334 1.00 86.00 82 ASP A O 1
ATOM 633 N N . ALA A 1 83 ? -0.996 0.930 22.707 1.00 84.19 83 ALA A N 1
ATOM 634 C CA . ALA A 1 83 ? -0.872 -0.512 22.900 1.00 84.19 83 ALA A CA 1
ATOM 635 C C . ALA A 1 83 ? -0.293 -1.233 21.667 1.00 84.19 83 ALA A C 1
ATOM 637 O O . ALA A 1 83 ? 0.467 -2.179 21.836 1.00 84.19 83 ALA A O 1
ATOM 638 N N . MET A 1 84 ? -0.594 -0.765 20.450 1.00 80.62 84 MET A N 1
ATOM 639 C CA . MET A 1 84 ? -0.167 -1.418 19.201 1.00 80.62 84 MET A CA 1
ATOM 640 C C . MET A 1 84 ? 1.310 -1.198 18.837 1.00 80.62 84 MET A C 1
ATOM 642 O O . MET A 1 84 ? 1.835 -1.901 17.980 1.00 80.62 84 MET A O 1
ATOM 646 N N . VAL A 1 85 ? 1.982 -0.221 19.456 1.00 82.12 85 VAL A N 1
ATOM 647 C CA . VAL A 1 85 ? 3.336 0.236 19.066 1.00 82.12 85 VAL A CA 1
ATOM 648 C C . VAL A 1 85 ? 4.411 -0.007 20.132 1.00 82.12 85 VAL A C 1
ATOM 650 O O . VAL A 1 85 ? 5.562 0.408 19.965 1.00 82.12 85 VAL A O 1
ATOM 653 N N . LYS A 1 86 ? 4.038 -0.662 21.238 1.00 82.25 86 LYS A N 1
ATOM 654 C CA . LYS A 1 86 ? 4.948 -1.030 22.335 1.00 82.25 86 LYS A CA 1
ATOM 655 C C . LYS A 1 86 ? 5.865 -2.190 21.960 1.00 82.25 86 LYS A C 1
ATOM 657 O O . LYS A 1 86 ? 7.040 -2.180 22.322 1.00 82.25 86 LYS A O 1
ATOM 662 N N . ASP A 1 87 ? 5.336 -3.159 21.222 1.00 83.50 87 ASP A N 1
ATOM 663 C CA . ASP A 1 87 ? 6.069 -4.365 20.859 1.00 83.50 87 ASP A CA 1
ATOM 664 C C . ASP A 1 87 ? 7.017 -4.135 19.670 1.00 83.50 87 ASP A C 1
ATOM 666 O O . ASP A 1 87 ? 6.804 -3.290 18.797 1.00 83.50 87 ASP A O 1
ATOM 670 N N . LYS A 1 88 ? 8.109 -4.903 19.649 1.00 86.75 88 LYS A N 1
ATOM 671 C CA . LYS A 1 88 ? 9.102 -4.898 18.564 1.00 86.75 88 LYS A CA 1
ATOM 672 C C . LYS A 1 88 ? 8.589 -5.750 17.400 1.00 86.75 88 LYS A C 1
ATOM 674 O O . LYS A 1 88 ? 7.902 -6.741 17.625 1.00 86.75 88 LYS A O 1
ATOM 679 N N . GLY A 1 89 ? 8.968 -5.416 16.165 1.00 87.06 89 GLY A N 1
ATOM 680 C CA . GLY A 1 89 ? 8.559 -6.179 14.978 1.00 87.06 89 GLY A CA 1
ATOM 681 C C . GLY A 1 89 ? 7.274 -5.692 14.302 1.00 87.06 89 GLY A C 1
ATOM 682 O O . GLY A 1 89 ? 6.736 -6.408 13.461 1.00 87.06 89 GLY A O 1
ATOM 683 N N . LEU A 1 90 ? 6.774 -4.494 14.631 1.00 88.75 90 LEU A N 1
ATOM 684 C CA . LEU A 1 90 ? 5.579 -3.929 13.997 1.00 88.75 90 LEU A CA 1
ATOM 685 C C . LEU A 1 90 ? 5.756 -3.812 12.471 1.00 88.75 90 LEU A C 1
ATOM 687 O O . LEU A 1 90 ? 6.678 -3.147 11.990 1.00 88.75 90 LEU A O 1
ATOM 691 N N . ARG A 1 91 ? 4.845 -4.431 11.707 1.00 92.25 91 ARG A N 1
ATOM 692 C CA . ARG A 1 91 ? 4.745 -4.283 10.247 1.00 92.25 91 ARG A CA 1
ATOM 693 C C . ARG A 1 91 ? 3.955 -3.016 9.918 1.00 92.25 91 ARG A C 1
ATOM 695 O O . ARG A 1 91 ? 2.729 -3.017 9.937 1.00 92.25 91 ARG A O 1
ATOM 702 N N . CYS A 1 92 ? 4.656 -1.942 9.579 1.00 92.50 92 CYS A N 1
ATOM 703 C CA . CYS A 1 92 ? 4.054 -0.700 9.106 1.00 92.50 92 CYS A CA 1
ATOM 704 C C . CYS A 1 92 ? 3.756 -0.807 7.603 1.00 92.50 92 CYS A C 1
ATOM 706 O O . CYS A 1 92 ? 4.679 -0.719 6.794 1.00 92.50 92 CYS A O 1
ATOM 708 N N . GLN A 1 93 ? 2.484 -0.982 7.229 1.00 95.31 93 GLN A N 1
ATOM 709 C CA . GLN A 1 93 ? 2.012 -0.892 5.840 1.00 95.31 93 GLN A CA 1
ATOM 710 C C . GLN A 1 93 ? 1.408 0.496 5.588 1.00 95.31 93 GLN A C 1
ATOM 712 O O . GLN A 1 93 ? 0.528 0.934 6.333 1.00 95.31 93 GLN A O 1
ATOM 717 N N . TYR A 1 94 ? 1.905 1.207 4.576 1.00 95.31 94 TYR A N 1
ATOM 718 C CA . TYR A 1 94 ? 1.590 2.615 4.335 1.00 95.31 94 TYR A CA 1
ATOM 719 C C . TYR A 1 94 ? 1.540 2.988 2.850 1.00 95.31 94 TYR A C 1
ATOM 721 O O . TYR A 1 94 ? 2.095 2.297 2.000 1.00 95.31 94 TYR A O 1
ATOM 729 N N . ILE A 1 95 ? 0.911 4.127 2.561 1.00 95.69 95 ILE A N 1
ATOM 730 C CA . ILE A 1 95 ? 0.990 4.837 1.277 1.00 95.69 95 ILE A CA 1
ATOM 731 C C . ILE A 1 95 ? 1.630 6.216 1.470 1.00 95.69 95 ILE A C 1
ATOM 733 O O . ILE A 1 95 ? 1.605 6.768 2.572 1.00 95.69 95 ILE A O 1
ATOM 737 N N . VAL A 1 96 ? 2.186 6.802 0.409 1.00 95.31 96 VAL A N 1
ATOM 738 C CA . VAL A 1 96 ? 2.709 8.180 0.426 1.00 95.31 96 VAL A CA 1
ATOM 739 C C . VAL A 1 96 ? 1.647 9.149 -0.094 1.00 95.31 96 VAL A C 1
ATOM 741 O O . VAL A 1 96 ? 1.182 9.019 -1.226 1.00 95.31 96 VAL A O 1
ATOM 744 N N . ALA A 1 97 ? 1.275 10.129 0.730 1.00 94.69 97 ALA A N 1
ATOM 745 C CA . ALA A 1 97 ? 0.293 11.153 0.381 1.00 94.69 97 ALA A CA 1
ATOM 746 C C . ALA A 1 97 ? 0.909 12.337 -0.378 1.00 94.69 97 ALA A C 1
ATOM 748 O O . ALA A 1 97 ? 2.059 12.694 -0.126 1.00 94.69 97 ALA A O 1
ATOM 749 N N . CYS A 1 98 ? 0.153 12.985 -1.266 1.00 92.56 98 CYS A N 1
ATOM 750 C CA . CYS A 1 98 ? 0.600 14.166 -2.016 1.00 92.56 98 CYS A CA 1
ATOM 751 C C . CYS A 1 98 ? 0.776 15.398 -1.108 1.00 92.56 98 CYS A C 1
ATOM 753 O O . CYS A 1 98 ? 1.771 16.116 -1.208 1.00 92.56 98 CYS A O 1
ATOM 755 N N . GLU A 1 99 ? -0.158 15.604 -0.178 1.00 90.00 99 GLU A N 1
ATOM 756 C CA . GLU A 1 99 ? -0.143 16.722 0.770 1.00 90.00 99 GLU A CA 1
ATOM 757 C C . GLU A 1 99 ? 0.392 16.304 2.158 1.00 90.00 99 GLU A C 1
ATOM 759 O O . GLU A 1 99 ? 0.214 15.153 2.569 1.00 90.00 99 GLU A O 1
ATOM 764 N N . PRO A 1 100 ? 1.010 17.225 2.926 1.00 90.81 100 PRO A N 1
ATOM 765 C CA . PRO A 1 100 ? 1.285 18.620 2.571 1.00 90.81 100 PRO A CA 1
ATOM 766 C C . PRO A 1 100 ? 2.512 18.777 1.655 1.00 90.81 100 PRO A C 1
ATOM 768 O O . PRO A 1 100 ? 3.607 18.292 1.965 1.00 90.81 100 PRO A O 1
ATOM 771 N N . LYS A 1 101 ? 2.347 19.502 0.543 1.00 87.25 101 LYS A N 1
ATOM 772 C CA . LYS A 1 101 ? 3.422 19.816 -0.414 1.00 87.25 101 LYS A CA 1
ATOM 773 C C . LYS A 1 101 ? 4.644 20.446 0.263 1.00 87.25 101 LYS A C 1
ATOM 775 O O . LYS A 1 101 ? 4.534 21.206 1.221 1.00 87.25 101 LYS A O 1
ATOM 780 N N . GLY A 1 102 ? 5.829 20.109 -0.247 1.00 85.06 102 GLY A N 1
ATOM 781 C CA . GLY A 1 102 ? 7.117 20.571 0.285 1.00 85.06 102 GLY A CA 1
ATOM 782 C C . GLY A 1 102 ? 7.633 19.809 1.514 1.00 85.06 102 GLY A C 1
ATOM 783 O O . GLY A 1 102 ? 8.789 19.996 1.884 1.00 85.06 102 GLY A O 1
ATOM 784 N N . THR A 1 103 ? 6.842 18.919 2.127 1.00 90.44 103 THR A N 1
ATOM 785 C CA . THR A 1 103 ? 7.323 18.069 3.234 1.00 90.44 103 THR A CA 1
ATOM 786 C C . THR A 1 103 ? 8.022 16.793 2.739 1.00 90.44 103 THR A C 1
ATOM 788 O O . THR A 1 103 ? 7.680 16.261 1.670 1.00 90.44 103 THR A O 1
ATOM 791 N N . PRO A 1 104 ? 9.020 16.274 3.484 1.00 93.12 104 PRO A N 1
ATOM 792 C CA . PRO A 1 104 ? 9.744 15.068 3.095 1.00 93.12 104 PRO A CA 1
ATOM 793 C C . PRO A 1 104 ? 8.818 13.846 3.053 1.00 93.12 104 PRO A C 1
ATOM 795 O O . PRO A 1 104 ? 7.874 13.731 3.833 1.00 93.12 104 PRO A O 1
ATOM 798 N N . VAL A 1 105 ? 9.130 12.887 2.174 1.00 92.88 105 VAL A N 1
ATOM 799 C CA . VAL A 1 105 ? 8.351 11.645 1.973 1.00 92.88 105 VAL A CA 1
ATOM 800 C C . VAL A 1 105 ? 8.078 10.907 3.293 1.00 92.88 105 VAL A C 1
ATOM 802 O O . VAL A 1 105 ? 6.984 10.386 3.498 1.00 92.88 105 VAL A O 1
ATOM 805 N N . SER A 1 106 ? 9.037 10.925 4.223 1.00 92.56 106 SER A N 1
ATOM 806 C CA . SER A 1 106 ? 8.912 10.310 5.549 1.00 92.56 106 SER A CA 1
ATOM 807 C C . SER A 1 106 ? 7.793 10.896 6.411 1.00 92.56 106 SER A C 1
ATOM 809 O O . SER A 1 106 ? 7.241 10.169 7.230 1.00 92.56 106 SER A O 1
ATOM 811 N N . GLU A 1 107 ? 7.416 12.163 6.233 1.00 92.06 107 GLU A N 1
ATOM 812 C CA . GLU A 1 107 ? 6.324 12.819 6.971 1.00 92.06 107 GLU A CA 1
ATOM 813 C C . GLU A 1 107 ? 4.957 12.649 6.277 1.00 92.06 107 GLU A C 1
ATOM 815 O O . GLU A 1 107 ? 3.910 12.867 6.892 1.00 92.06 107 GLU A O 1
ATOM 820 N N . ARG A 1 108 ? 4.945 12.185 5.019 1.00 93.81 108 ARG A N 1
ATOM 821 C CA . ARG A 1 108 ? 3.738 11.987 4.194 1.00 93.81 108 ARG A CA 1
ATOM 822 C C . ARG A 1 108 ? 3.195 10.548 4.195 1.00 93.81 108 ARG A C 1
ATOM 824 O O . ARG A 1 108 ? 2.183 10.283 3.556 1.00 93.81 108 ARG A O 1
ATOM 831 N N . ALA A 1 109 ? 3.809 9.629 4.944 1.00 95.25 109 ALA A N 1
ATOM 832 C CA . ALA A 1 109 ? 3.396 8.222 5.033 1.00 95.25 109 ALA A CA 1
ATOM 833 C C . ALA A 1 109 ? 2.092 8.021 5.844 1.00 95.25 109 ALA A C 1
ATOM 835 O O . ALA A 1 109 ? 2.055 8.310 7.041 1.00 95.25 109 ALA A O 1
ATOM 836 N N . ILE A 1 110 ? 1.014 7.537 5.220 1.00 94.81 110 ILE A N 1
ATOM 837 C CA . ILE A 1 110 ? -0.291 7.238 5.849 1.00 94.81 110 ILE A CA 1
ATOM 838 C C . ILE A 1 110 ? -0.449 5.717 6.019 1.00 94.81 110 ILE A C 1
ATOM 840 O O . ILE A 1 110 ? -0.285 5.010 5.027 1.00 94.81 110 ILE A O 1
ATOM 844 N N . PRO A 1 111 ? -0.808 5.192 7.211 1.00 94.75 111 PRO A N 1
ATOM 845 C CA . PRO A 1 111 ? -1.071 3.762 7.395 1.00 94.75 111 PRO A CA 1
ATOM 846 C C . PRO A 1 111 ? -2.272 3.283 6.569 1.00 94.75 111 PRO A C 1
ATOM 848 O O . PRO A 1 111 ? -3.326 3.910 6.630 1.00 94.75 111 PRO A O 1
ATOM 851 N N . VAL A 1 112 ? -2.159 2.149 5.867 1.00 93.94 112 VAL A N 1
ATOM 852 C CA . VAL A 1 112 ? -3.261 1.606 5.033 1.00 93.94 112 VAL A CA 1
ATOM 853 C C . VAL A 1 112 ? -4.504 1.272 5.863 1.00 93.94 112 VAL A C 1
ATOM 855 O O . VAL A 1 112 ? -5.618 1.558 5.434 1.00 93.94 112 VAL A O 1
ATOM 858 N N . ALA A 1 113 ? -4.309 0.801 7.098 1.00 92.00 113 ALA A N 1
ATOM 859 C CA . ALA A 1 113 ? -5.377 0.450 8.036 1.00 92.00 113 ALA A CA 1
ATOM 860 C C . ALA A 1 113 ? -6.393 1.579 8.314 1.00 92.00 113 ALA A C 1
ATOM 862 O O . ALA A 1 113 ? -7.458 1.305 8.857 1.00 92.00 113 ALA A O 1
ATOM 863 N N . ILE A 1 114 ? -6.110 2.843 7.962 1.00 92.38 114 ILE A N 1
ATOM 864 C CA . ILE A 1 114 ? -7.105 3.919 8.086 1.00 92.38 114 ILE A CA 1
ATOM 865 C C . ILE A 1 114 ? -8.258 3.771 7.077 1.00 92.38 114 ILE A C 1
ATOM 867 O O . ILE A 1 114 ? -9.390 4.132 7.398 1.00 92.38 114 ILE A O 1
ATOM 871 N N . PHE A 1 115 ? -7.997 3.212 5.890 1.00 90.25 115 PHE A N 1
ATOM 872 C CA . PHE A 1 115 ? -8.978 3.071 4.805 1.00 90.25 115 PHE A CA 1
ATOM 873 C C . PHE A 1 115 ? -9.951 1.901 5.014 1.00 90.25 115 PHE A C 1
ATOM 875 O O . PHE A 1 115 ? -11.042 1.902 4.455 1.00 90.25 115 PHE A O 1
ATOM 882 N N . GLU A 1 116 ? -9.601 0.947 5.879 1.00 88.69 116 GLU A N 1
ATOM 883 C CA . GLU A 1 116 ? -10.456 -0.179 6.292 1.00 88.69 116 GLU A CA 1
ATOM 884 C C . GLU A 1 116 ? -11.477 0.206 7.384 1.00 88.69 116 GLU A C 1
ATOM 886 O O . GLU A 1 116 ? -12.262 -0.625 7.845 1.00 88.69 116 GLU A O 1
ATOM 891 N N . THR A 1 117 ? -11.448 1.455 7.861 1.00 88.62 117 THR A N 1
ATOM 892 C CA . THR A 1 117 ? -12.197 1.889 9.051 1.00 88.62 117 THR A CA 1
ATOM 893 C C . THR A 1 117 ? -13.422 2.727 8.704 1.00 88.62 117 THR A C 1
ATOM 895 O O . THR A 1 117 ? -13.648 3.100 7.555 1.00 88.62 117 THR A O 1
ATOM 898 N N . ASN A 1 118 ? -14.246 3.037 9.711 1.00 87.44 118 ASN A N 1
ATOM 899 C CA . ASN A 1 118 ? -15.423 3.887 9.533 1.00 87.44 118 ASN A CA 1
ATOM 900 C C . ASN A 1 118 ? -15.041 5.210 8.848 1.00 87.44 118 ASN A C 1
ATOM 902 O O . ASN A 1 118 ? -14.147 5.919 9.316 1.00 87.44 118 ASN A O 1
ATOM 906 N N . ALA A 1 119 ? -15.776 5.578 7.795 1.00 85.81 119 ALA A N 1
ATOM 907 C CA . ALA A 1 119 ? -15.460 6.731 6.951 1.00 85.81 119 ALA A CA 1
ATOM 908 C C . ALA A 1 119 ? -15.305 8.055 7.729 1.00 85.81 119 ALA A C 1
ATOM 910 O O . ALA A 1 119 ? -14.491 8.890 7.350 1.00 85.81 119 ALA A O 1
ATOM 911 N N . GLU A 1 120 ? -16.037 8.244 8.829 1.00 87.62 120 GLU A N 1
ATOM 912 C CA . GLU A 1 120 ? -15.911 9.411 9.718 1.00 87.62 120 GLU A CA 1
ATOM 913 C C . GLU A 1 120 ? -14.536 9.487 10.402 1.00 87.62 120 GLU A C 1
ATOM 915 O O . GLU A 1 120 ? -13.889 10.536 10.397 1.00 87.62 120 GLU A O 1
ATOM 920 N N . ILE A 1 121 ? -14.062 8.357 10.940 1.00 89.12 121 ILE A N 1
ATOM 921 C CA . ILE A 1 121 ? -12.758 8.240 11.607 1.00 89.12 121 ILE A CA 1
ATOM 922 C C . ILE A 1 121 ? -11.649 8.444 10.573 1.00 89.12 121 ILE A C 1
ATOM 924 O O . ILE A 1 121 ? -10.744 9.252 10.786 1.00 89.12 121 ILE A O 1
ATOM 928 N N . MET A 1 122 ? -11.770 7.785 9.417 1.00 89.56 122 MET A N 1
ATOM 929 C CA . MET A 1 122 ? -10.858 7.963 8.290 1.00 89.56 122 MET A CA 1
ATOM 930 C C . MET A 1 122 ? -10.747 9.442 7.889 1.00 89.56 122 MET A C 1
ATOM 932 O O . MET A 1 122 ? -9.642 9.982 7.854 1.00 89.56 122 MET A O 1
ATOM 936 N N . ARG A 1 123 ? -11.876 10.129 7.656 1.00 88.06 123 ARG A N 1
ATOM 937 C CA . ARG A 1 123 ? -11.903 11.562 7.306 1.00 88.06 123 ARG A CA 1
ATOM 938 C C . ARG A 1 123 ? -11.226 12.422 8.373 1.00 88.06 123 ARG A C 1
ATOM 940 O O . ARG A 1 123 ? -10.436 13.293 8.019 1.00 88.06 123 ARG A O 1
ATOM 947 N N . PHE A 1 124 ? -11.489 12.178 9.658 1.00 89.94 124 PHE A N 1
ATOM 948 C CA . PHE A 1 124 ? -10.882 12.939 10.754 1.00 89.94 124 PHE A CA 1
ATOM 949 C C . PHE A 1 124 ? -9.346 12.842 10.754 1.00 89.94 124 PHE A C 1
ATOM 951 O O . PHE A 1 124 ? -8.659 13.869 10.725 1.00 89.94 124 PHE A O 1
ATOM 958 N N . TYR A 1 125 ? -8.791 11.626 10.719 1.00 91.69 125 TYR A N 1
ATOM 959 C CA . TYR A 1 125 ? -7.336 11.430 10.734 1.00 91.69 125 TYR A CA 1
ATOM 960 C C . TYR A 1 125 ? -6.662 11.847 9.420 1.00 91.69 125 TYR A C 1
ATOM 962 O O . TYR A 1 125 ? -5.597 12.464 9.458 1.00 91.69 125 TYR A O 1
ATOM 970 N N . VAL A 1 126 ? -7.290 11.613 8.261 1.00 90.81 126 VAL A N 1
ATOM 971 C CA . VAL A 1 126 ? -6.778 12.087 6.963 1.00 90.81 126 VAL A CA 1
ATOM 972 C C . VAL A 1 126 ? -6.678 13.615 6.939 1.00 90.81 126 VAL A C 1
ATOM 974 O O . VAL A 1 126 ? -5.632 14.136 6.549 1.00 90.81 126 VAL A O 1
ATOM 977 N N . LYS A 1 127 ? -7.692 14.346 7.430 1.00 90.12 127 LYS A N 1
ATOM 978 C CA . LYS A 1 127 ? -7.625 15.815 7.558 1.00 90.12 127 LYS A CA 1
ATOM 979 C C . LYS A 1 127 ? -6.516 16.252 8.524 1.00 90.12 127 LYS A C 1
ATOM 981 O O . LYS A 1 127 ? -5.721 17.122 8.167 1.00 90.12 127 LYS A O 1
ATOM 986 N N . LYS A 1 128 ? -6.387 15.600 9.692 1.00 90.88 128 LYS A N 1
ATOM 987 C CA . LYS A 1 128 ? -5.310 15.852 10.677 1.00 90.88 128 LYS A CA 1
ATOM 988 C C . LYS A 1 128 ? -3.910 15.685 10.068 1.00 90.88 128 LYS A C 1
ATOM 990 O O . LYS A 1 128 ? -3.027 16.501 10.326 1.00 90.88 128 LYS A O 1
ATOM 995 N N . TRP A 1 129 ? -3.691 14.630 9.283 1.00 91.81 129 TRP A N 1
ATOM 996 C CA . TRP A 1 129 ? -2.369 14.263 8.767 1.00 91.81 129 TRP A CA 1
ATOM 997 C C . TRP A 1 129 ? -1.986 14.976 7.466 1.00 91.81 129 TRP A C 1
ATOM 999 O O . TRP A 1 129 ? -0.837 15.396 7.331 1.00 91.81 129 TRP A O 1
ATOM 1009 N N . CYS A 1 130 ? -2.927 15.143 6.534 1.00 87.56 130 CYS A N 1
ATOM 1010 C CA . CYS A 1 130 ? -2.674 15.791 5.241 1.00 87.56 130 CYS A CA 1
ATOM 1011 C C . CYS A 1 130 ? -2.800 17.322 5.310 1.00 87.56 130 CYS A C 1
ATOM 1013 O O . CYS A 1 130 ? -2.383 18.006 4.381 1.00 87.56 130 CYS A O 1
ATOM 1015 N N . LYS A 1 131 ? -3.380 17.863 6.396 1.00 87.25 131 LYS A N 1
ATOM 1016 C CA . LYS A 1 131 ? -3.716 19.290 6.575 1.00 87.25 131 LYS A CA 1
ATOM 1017 C C . LYS A 1 131 ? -4.701 19.827 5.519 1.00 87.25 131 LYS A C 1
ATOM 1019 O O . LYS A 1 131 ? -4.682 21.009 5.188 1.00 87.25 131 LYS A O 1
ATOM 1024 N N . ILE A 1 132 ? -5.574 18.957 5.003 1.00 81.88 132 ILE A N 1
ATOM 1025 C CA . ILE A 1 132 ? -6.599 19.290 4.001 1.00 81.88 132 ILE A CA 1
ATOM 1026 C C . ILE A 1 132 ? -7.936 19.582 4.703 1.00 81.88 132 ILE A C 1
ATOM 1028 O O . ILE A 1 132 ? -8.294 18.901 5.662 1.00 81.88 132 ILE A O 1
ATOM 1032 N N . SER A 1 133 ? -8.690 20.574 4.214 1.00 70.88 133 SER A N 1
ATOM 1033 C CA . SER A 1 133 ? -10.021 20.929 4.742 1.00 70.88 133 SER A CA 1
ATOM 1034 C C . SER A 1 133 ? -11.171 20.165 4.057 1.00 70.88 133 SER A C 1
ATOM 1036 O O . SER A 1 133 ? -12.112 19.707 4.716 1.00 70.88 133 SER A O 1
ATOM 1038 N N . SER A 1 134 ? -11.075 19.981 2.737 1.00 73.12 134 SER A N 1
ATOM 1039 C CA . SER A 1 134 ? -12.070 19.306 1.892 1.00 73.12 134 SER A CA 1
ATOM 1040 C C . SER A 1 134 ? -12.183 17.801 2.165 1.00 73.12 134 SER A C 1
ATOM 1042 O O . SER A 1 134 ? -11.296 17.190 2.761 1.00 73.12 134 SER A O 1
ATOM 1044 N N . GLU A 1 135 ? -13.277 17.186 1.715 1.00 67.19 135 GLU A N 1
ATOM 1045 C CA . GLU A 1 135 ? -13.363 15.724 1.616 1.00 67.19 135 GLU A CA 1
ATOM 1046 C C . GLU A 1 135 ? -12.646 15.253 0.347 1.00 67.19 135 GLU A C 1
ATOM 1048 O O . GLU A 1 135 ? -12.780 15.868 -0.709 1.00 67.19 135 GLU A O 1
ATOM 1053 N N . VAL A 1 136 ? -11.839 14.197 0.466 1.00 71.88 136 VAL A N 1
ATOM 1054 C CA . VAL A 1 136 ? -10.907 13.753 -0.578 1.00 71.88 136 VAL A CA 1
ATOM 1055 C C . VAL A 1 136 ? -10.958 12.228 -0.663 1.00 71.88 136 VAL A C 1
ATOM 1057 O O . VAL A 1 136 ? -10.837 11.552 0.358 1.00 71.88 136 VAL A O 1
ATOM 1060 N N . GLY A 1 137 ? -11.161 11.690 -1.868 1.00 81.75 137 GLY A N 1
ATOM 1061 C CA . GLY A 1 137 ? -11.125 10.247 -2.126 1.00 81.75 137 GLY A CA 1
ATOM 1062 C C . GLY A 1 137 ? -9.697 9.692 -2.144 1.00 81.75 137 GLY A C 1
ATOM 1063 O O . GLY A 1 137 ? -8.739 10.443 -2.316 1.00 81.75 137 GLY A O 1
ATOM 1064 N N . ILE A 1 138 ? -9.549 8.370 -2.014 1.00 88.19 138 ILE A N 1
ATOM 1065 C CA . ILE A 1 138 ? -8.246 7.687 -1.873 1.00 88.19 138 ILE A CA 1
ATOM 1066 C C . ILE A 1 138 ? -7.278 8.065 -3.008 1.00 88.19 138 ILE A C 1
ATOM 1068 O O . ILE A 1 138 ? -6.149 8.480 -2.741 1.00 88.19 138 ILE A O 1
ATOM 1072 N N . ARG A 1 139 ? -7.751 8.042 -4.264 1.00 90.56 139 ARG A N 1
ATOM 1073 C CA . ARG A 1 139 ? -6.969 8.440 -5.452 1.00 90.56 139 ARG A CA 1
ATOM 1074 C C . ARG A 1 139 ? -6.411 9.863 -5.363 1.00 90.56 139 ARG A C 1
ATOM 1076 O O . ARG A 1 139 ? -5.311 10.111 -5.830 1.00 90.56 139 ARG A O 1
ATOM 1083 N N . SER A 1 140 ? -7.119 10.796 -4.734 1.00 90.06 140 SER A N 1
ATOM 1084 C CA . SER A 1 140 ? -6.674 12.190 -4.600 1.00 90.06 140 SER A CA 1
ATOM 1085 C C . SER A 1 140 ? -5.776 12.434 -3.376 1.00 90.06 140 SER A C 1
ATOM 1087 O O . SER A 1 140 ? -5.197 13.511 -3.254 1.00 90.06 140 SER A O 1
ATOM 1089 N N . ILE A 1 141 ? -5.639 11.453 -2.474 1.00 91.88 141 ILE A N 1
ATOM 1090 C CA . ILE A 1 141 ? -4.680 11.488 -1.358 1.00 91.88 141 ILE A CA 1
ATOM 1091 C C . ILE A 1 141 ? -3.290 11.034 -1.832 1.00 91.88 141 ILE A C 1
ATOM 1093 O O . ILE A 1 141 ? -2.292 11.600 -1.391 1.00 91.88 141 ILE A O 1
ATOM 1097 N N . ILE A 1 142 ? -3.216 10.031 -2.714 1.00 93.31 142 ILE A N 1
ATOM 1098 C CA . ILE A 1 142 ? -1.972 9.389 -3.183 1.00 93.31 142 ILE A CA 1
ATOM 1099 C C . ILE A 1 142 ? -1.061 10.370 -3.949 1.00 93.31 142 ILE A C 1
ATOM 1101 O O . ILE A 1 142 ? -1.510 11.121 -4.813 1.00 93.31 142 ILE A O 1
ATOM 1105 N N . ASP A 1 143 ? 0.250 10.333 -3.682 1.00 94.44 143 ASP A N 1
ATOM 1106 C CA . ASP A 1 143 ? 1.254 11.031 -4.497 1.00 94.44 143 ASP A CA 1
ATOM 1107 C C . ASP A 1 143 ? 1.632 10.226 -5.752 1.00 94.44 143 ASP A C 1
ATOM 1109 O O . ASP A 1 143 ? 2.663 9.549 -5.801 1.00 94.44 143 ASP A O 1
ATOM 1113 N N . TRP A 1 144 ? 0.816 10.326 -6.802 1.00 94.19 144 TRP A N 1
ATOM 1114 C CA . TRP A 1 144 ? 1.093 9.686 -8.094 1.00 94.19 144 TRP A CA 1
ATOM 1115 C C . TRP A 1 144 ? 2.461 10.056 -8.675 1.00 94.19 144 TRP A C 1
ATOM 1117 O O . TRP A 1 144 ? 3.096 9.218 -9.314 1.00 94.19 144 TRP A O 1
ATOM 1127 N N . SER A 1 145 ? 2.957 11.274 -8.424 1.00 93.50 145 SER A N 1
ATOM 1128 C CA . SER A 1 145 ? 4.254 11.722 -8.943 1.00 93.50 145 SER A CA 1
ATOM 1129 C C . SER A 1 145 ? 5.416 10.958 -8.298 1.00 93.50 145 SER A C 1
ATOM 1131 O O . SER A 1 145 ? 6.317 10.492 -9.001 1.00 93.50 145 SER A O 1
ATOM 1133 N N . TYR A 1 146 ? 5.339 10.720 -6.985 1.00 94.06 146 TYR A N 1
ATOM 1134 C CA . TYR A 1 146 ? 6.290 9.893 -6.243 1.00 94.06 146 TYR A CA 1
ATOM 1135 C C . TYR A 1 146 ? 6.310 8.446 -6.754 1.00 94.06 146 TYR A C 1
ATOM 1137 O O . TYR A 1 146 ? 7.381 7.907 -7.058 1.00 94.06 146 TYR A O 1
ATOM 1145 N N . TYR A 1 147 ? 5.138 7.820 -6.909 1.00 95.19 147 TYR A N 1
ATOM 1146 C CA . TYR A 1 147 ? 5.049 6.444 -7.404 1.00 95.19 147 TYR A CA 1
ATOM 1147 C C . TYR A 1 147 ? 5.508 6.330 -8.867 1.00 95.19 147 TYR A C 1
ATOM 1149 O O . TYR A 1 147 ? 6.276 5.419 -9.188 1.00 95.19 147 TYR A O 1
ATOM 1157 N N . LYS A 1 148 ? 5.168 7.298 -9.732 1.00 94.31 148 LYS A N 1
ATOM 1158 C CA . LYS A 1 148 ? 5.643 7.364 -11.124 1.00 94.31 148 LYS A CA 1
ATOM 1159 C C . LYS A 1 148 ? 7.161 7.514 -11.208 1.00 94.31 148 LYS A C 1
ATOM 1161 O O . LYS A 1 148 ? 7.796 6.801 -11.987 1.00 94.31 148 LYS A O 1
ATOM 1166 N N . GLN A 1 149 ? 7.776 8.364 -10.383 1.00 94.25 149 GLN A N 1
ATOM 1167 C CA . GLN A 1 149 ? 9.236 8.503 -10.325 1.00 94.25 149 GLN A CA 1
ATOM 1168 C C . GLN A 1 149 ? 9.911 7.208 -9.843 1.00 94.25 149 GLN A C 1
ATOM 1170 O O . GLN A 1 149 ? 10.930 6.787 -10.403 1.00 94.25 149 GLN A O 1
ATOM 1175 N N . ARG A 1 150 ? 9.341 6.546 -8.828 1.00 94.62 150 ARG A N 1
ATOM 1176 C CA . ARG A 1 150 ? 9.861 5.283 -8.283 1.00 94.62 150 ARG A CA 1
ATOM 1177 C C . ARG A 1 150 ? 9.760 4.138 -9.295 1.00 94.62 150 ARG A C 1
ATOM 1179 O O . ARG A 1 150 ? 10.742 3.416 -9.474 1.00 94.62 150 ARG A O 1
ATOM 1186 N N . LEU A 1 151 ? 8.636 4.023 -10.009 1.00 94.81 151 LEU A N 1
ATOM 1187 C CA . LEU A 1 151 ? 8.458 3.065 -11.104 1.00 94.81 151 LEU A CA 1
ATOM 1188 C C . LEU A 1 151 ? 9.425 3.356 -12.262 1.00 94.81 151 LEU A C 1
ATOM 1190 O O . LEU A 1 151 ? 10.139 2.455 -12.696 1.00 94.81 151 LEU A O 1
ATOM 1194 N N . SER A 1 152 ? 9.532 4.616 -12.694 1.00 94.94 152 SER A N 1
ATOM 1195 C CA . SER A 1 152 ? 10.466 5.043 -13.750 1.00 94.94 152 SER A CA 1
ATOM 1196 C C . SER A 1 152 ? 11.918 4.699 -13.399 1.00 94.94 152 SER A C 1
ATOM 1198 O O . SER A 1 152 ? 12.660 4.188 -14.233 1.00 94.94 152 SER A O 1
ATOM 1200 N N . SER A 1 153 ? 12.315 4.883 -12.136 1.00 94.44 153 SER A N 1
ATOM 1201 C CA . SER A 1 153 ? 13.652 4.521 -11.643 1.00 94.44 153 SER A CA 1
ATOM 1202 C C . SER A 1 153 ? 13.912 3.007 -11.660 1.00 94.44 153 SER A C 1
ATOM 1204 O O . SER A 1 153 ? 15.058 2.580 -11.814 1.00 94.44 153 SER A O 1
ATOM 1206 N N . ALA A 1 154 ? 12.875 2.178 -11.492 1.00 95.12 154 ALA A N 1
ATOM 1207 C CA . ALA A 1 154 ? 12.976 0.726 -11.643 1.00 95.12 154 ALA A CA 1
ATOM 1208 C C . ALA A 1 154 ? 13.058 0.323 -13.127 1.00 95.12 154 ALA A C 1
ATOM 1210 O O . ALA A 1 154 ? 13.936 -0.456 -13.493 1.00 95.12 154 ALA A O 1
ATOM 1211 N N . ILE A 1 155 ? 12.219 0.919 -13.983 1.00 95.44 155 ILE A N 1
ATOM 1212 C CA . ILE A 1 155 ? 12.234 0.742 -15.446 1.00 95.44 155 ILE A CA 1
ATOM 1213 C C . ILE A 1 155 ? 13.604 1.112 -16.034 1.00 95.44 155 ILE A C 1
ATOM 1215 O O . ILE A 1 155 ? 14.150 0.351 -16.831 1.00 95.44 155 ILE A O 1
ATOM 1219 N N . GLN A 1 156 ? 14.218 2.215 -15.590 1.00 94.19 156 GLN A N 1
ATOM 1220 C CA . GLN A 1 156 ? 15.579 2.582 -15.994 1.00 94.19 156 GLN A CA 1
ATOM 1221 C C . GLN A 1 156 ? 16.592 1.485 -15.652 1.00 94.19 156 GLN A C 1
ATOM 1223 O O . GLN A 1 156 ? 17.363 1.073 -16.513 1.00 94.19 156 GLN A O 1
ATOM 1228 N N . LYS A 1 157 ? 16.596 0.994 -14.407 1.00 94.56 157 LYS A N 1
ATOM 1229 C CA . LYS A 1 157 ? 17.580 0.004 -13.933 1.00 94.56 157 LYS A CA 1
ATOM 1230 C C . LYS A 1 157 ? 17.437 -1.365 -14.598 1.00 94.56 157 LYS A C 1
ATOM 1232 O O . LYS A 1 157 ? 18.447 -2.036 -14.775 1.00 94.56 157 LYS A O 1
ATOM 1237 N N . ILE A 1 158 ? 16.209 -1.777 -14.917 1.00 94.25 158 ILE A N 1
ATOM 1238 C CA . ILE A 1 158 ? 15.899 -3.134 -15.391 1.00 94.25 158 ILE A CA 1
ATOM 1239 C C . ILE A 1 158 ? 15.819 -3.204 -16.921 1.00 94.25 158 ILE A C 1
ATOM 1241 O O . ILE A 1 158 ? 16.230 -4.203 -17.498 1.00 94.25 158 ILE A O 1
ATOM 1245 N N . ILE A 1 159 ? 15.313 -2.154 -17.577 1.00 93.81 159 ILE A N 1
ATOM 1246 C CA . ILE A 1 159 ? 15.016 -2.157 -19.015 1.00 93.81 159 ILE A CA 1
ATOM 1247 C C . ILE A 1 159 ? 15.936 -1.186 -19.758 1.00 93.81 159 ILE A C 1
ATOM 1249 O O . ILE A 1 159 ? 16.764 -1.607 -20.562 1.00 93.81 159 ILE A O 1
ATOM 1253 N N . THR A 1 160 ? 15.823 0.121 -19.493 1.00 93.69 160 THR A N 1
ATOM 1254 C CA . THR A 1 160 ? 16.349 1.124 -20.438 1.00 93.69 160 THR A CA 1
ATOM 1255 C C . THR A 1 160 ? 17.868 1.309 -20.343 1.00 93.69 160 THR A C 1
ATOM 1257 O O . THR A 1 160 ? 18.523 1.476 -21.371 1.00 93.69 160 THR A O 1
ATOM 1260 N N . ILE A 1 161 ? 18.469 1.210 -19.149 1.00 93.69 161 ILE A N 1
ATOM 1261 C CA . ILE A 1 161 ? 19.934 1.234 -18.983 1.00 93.69 161 ILE A CA 1
ATOM 1262 C C . ILE A 1 161 ? 20.585 -0.025 -19.596 1.00 93.69 161 ILE A C 1
ATOM 1264 O O . ILE A 1 161 ? 21.533 0.145 -20.369 1.00 93.69 161 ILE A O 1
ATOM 1268 N N . PRO A 1 162 ? 20.113 -1.263 -19.321 1.00 93.56 162 PRO A N 1
ATOM 1269 C CA . PRO A 1 162 ? 20.606 -2.464 -20.000 1.00 93.56 162 PRO A CA 1
ATOM 1270 C C . PRO A 1 162 ? 20.470 -2.415 -21.526 1.00 93.56 162 PRO A C 1
ATOM 1272 O O . PRO A 1 162 ? 21.472 -2.640 -22.206 1.00 93.56 162 PRO A O 1
ATOM 1275 N N . ALA A 1 163 ? 19.301 -2.028 -22.055 1.00 93.44 163 ALA A N 1
ATOM 1276 C CA . ALA A 1 163 ? 19.051 -1.907 -23.495 1.00 93.44 163 ALA A CA 1
ATOM 1277 C C . ALA A 1 163 ? 20.077 -0.985 -24.177 1.00 93.44 163 ALA A C 1
ATOM 1279 O O . ALA A 1 163 ? 20.803 -1.414 -25.077 1.00 93.44 163 ALA A O 1
ATOM 1280 N N . ALA A 1 164 ? 20.247 0.240 -23.667 1.00 91.94 164 ALA A N 1
ATOM 1281 C CA . ALA A 1 164 ? 21.224 1.191 -24.197 1.00 91.94 164 ALA A CA 1
ATOM 1282 C C . ALA A 1 164 ? 22.676 0.687 -24.065 1.00 91.94 164 ALA A C 1
ATOM 1284 O O . ALA A 1 164 ? 23.499 0.890 -24.957 1.00 91.94 164 ALA A O 1
ATOM 1285 N N . MET A 1 165 ? 23.015 -0.021 -22.979 1.00 90.44 165 MET A N 1
ATOM 1286 C CA . MET A 1 165 ? 24.340 -0.637 -22.811 1.00 90.44 165 MET A CA 1
ATOM 1287 C C . MET A 1 165 ? 24.606 -1.822 -23.754 1.00 90.44 165 MET A C 1
ATOM 1289 O O . MET A 1 165 ? 25.781 -2.168 -23.941 1.00 90.44 165 MET A O 1
ATOM 1293 N N . GLN A 1 166 ? 23.551 -2.413 -24.322 1.00 91.38 166 GLN A N 1
ATOM 1294 C CA . GLN A 1 166 ? 23.564 -3.453 -25.356 1.00 91.38 166 GLN A CA 1
ATOM 1295 C C . GLN A 1 166 ? 23.338 -2.896 -26.777 1.00 91.38 166 GLN A C 1
ATOM 1297 O O . GLN A 1 166 ? 23.281 -3.678 -27.720 1.00 91.38 166 GLN A O 1
ATOM 1302 N N . LYS A 1 167 ? 23.293 -1.563 -26.940 1.00 88.69 167 LYS A N 1
ATOM 1303 C CA . LYS A 1 167 ? 23.059 -0.837 -28.207 1.00 88.69 167 LYS A CA 1
ATOM 1304 C C . LYS A 1 167 ? 21.653 -0.978 -28.806 1.00 88.69 167 LYS A C 1
ATOM 1306 O O . LYS A 1 167 ? 21.463 -0.673 -29.978 1.00 88.69 167 LYS A O 1
ATOM 1311 N N . VAL A 1 168 ? 20.670 -1.375 -28.005 1.00 90.38 168 VAL A N 1
ATOM 1312 C CA . VAL A 1 168 ? 19.253 -1.305 -28.385 1.00 90.38 168 VAL A CA 1
ATOM 1313 C C . VAL A 1 168 ? 18.747 0.115 -28.105 1.00 90.38 168 VAL A C 1
ATOM 1315 O O . VAL A 1 168 ? 19.078 0.703 -27.070 1.00 90.38 168 VAL A O 1
ATOM 1318 N N . SER A 1 169 ? 17.967 0.690 -29.026 1.00 90.19 169 SER A N 1
ATOM 1319 C CA . SER A 1 169 ? 17.296 1.986 -28.824 1.00 90.19 169 SER A CA 1
ATOM 1320 C C . SER A 1 169 ? 16.366 1.950 -27.604 1.00 90.19 169 SER A C 1
ATOM 1322 O O . SER A 1 169 ? 15.907 0.881 -27.219 1.00 90.19 169 SER A O 1
ATOM 1324 N N . ASN A 1 170 ? 16.073 3.104 -26.986 1.00 93.25 170 ASN A N 1
ATOM 1325 C CA . ASN A 1 170 ? 15.241 3.145 -25.775 1.00 93.25 170 ASN A CA 1
ATOM 1326 C C . ASN A 1 170 ? 13.863 2.497 -26.026 1.00 93.25 170 ASN A C 1
ATOM 1328 O O . ASN A 1 170 ? 13.063 3.089 -26.753 1.00 93.25 170 ASN A O 1
ATOM 1332 N N . PRO A 1 171 ? 13.551 1.336 -25.418 1.00 92.56 171 PRO A N 1
ATOM 1333 C CA . PRO A 1 171 ? 12.325 0.620 -25.738 1.00 92.56 171 PRO A CA 1
ATOM 1334 C C . PRO A 1 171 ? 11.107 1.205 -25.003 1.00 92.56 171 PRO A C 1
ATOM 1336 O O . PRO A 1 171 ? 9.985 0.911 -25.387 1.00 92.56 171 PRO A O 1
ATOM 1339 N N . VAL A 1 172 ? 11.311 2.068 -23.992 1.00 93.75 172 VAL A N 1
ATOM 1340 C CA . VAL A 1 172 ? 10.244 2.795 -23.274 1.00 93.75 172 VAL A CA 1
ATOM 1341 C C . VAL A 1 172 ? 10.503 4.310 -23.375 1.00 93.75 172 VAL A C 1
ATOM 1343 O O . VAL A 1 172 ? 11.092 4.899 -22.461 1.00 93.75 172 VAL A O 1
ATOM 1346 N N . PRO A 1 173 ? 10.083 4.987 -24.465 1.00 91.38 173 PRO A N 1
ATOM 1347 C CA . PRO A 1 173 ? 10.404 6.400 -24.709 1.00 91.38 173 PRO A CA 1
ATOM 1348 C C . PRO A 1 173 ? 9.912 7.371 -23.625 1.00 91.38 173 PRO A C 1
ATOM 1350 O O . PRO A 1 173 ? 10.545 8.399 -23.394 1.00 91.38 173 PRO A O 1
ATOM 1353 N N . ARG A 1 174 ? 8.823 7.032 -22.916 1.00 92.06 174 ARG A N 1
ATOM 1354 C CA . ARG A 1 174 ? 8.281 7.811 -21.781 1.00 92.06 174 ARG A CA 1
ATOM 1355 C C . ARG A 1 174 ? 9.261 7.929 -20.612 1.00 92.06 174 ARG A C 1
ATOM 1357 O O . ARG A 1 174 ? 9.158 8.866 -19.823 1.00 92.06 174 ARG A O 1
ATOM 1364 N N . VAL A 1 175 ? 10.198 6.987 -20.486 1.00 92.56 175 VAL A N 1
ATOM 1365 C CA . VAL A 1 175 ? 11.217 6.971 -19.435 1.00 92.56 175 VAL A CA 1
ATOM 1366 C C . VAL A 1 175 ? 12.562 7.339 -20.054 1.00 92.56 175 VAL A C 1
ATOM 1368 O O . VAL A 1 175 ? 13.296 6.496 -20.573 1.00 92.56 175 VAL A O 1
ATOM 1371 N N . VAL A 1 176 ? 12.881 8.632 -19.992 1.00 90.50 176 VAL A N 1
ATOM 1372 C CA . VAL A 1 176 ? 14.131 9.199 -20.515 1.00 90.50 176 VAL A CA 1
ATOM 1373 C C . VAL A 1 176 ? 15.339 8.604 -19.779 1.00 90.50 176 VAL A C 1
ATOM 1375 O O . VAL A 1 176 ? 15.284 8.319 -18.577 1.00 90.50 176 VAL A O 1
ATOM 1378 N N . HIS A 1 177 ? 16.442 8.394 -20.499 1.00 89.44 177 HIS A N 1
ATOM 1379 C CA . HIS A 1 177 ? 17.706 7.964 -19.905 1.00 89.44 177 HIS A CA 1
ATOM 1380 C C . HIS A 1 177 ? 18.342 9.079 -19.054 1.00 89.44 177 HIS A C 1
ATOM 1382 O O . HIS A 1 177 ? 18.199 10.254 -19.379 1.00 89.44 177 HIS A O 1
ATOM 1388 N N . PRO A 1 178 ? 19.098 8.743 -17.995 1.00 91.94 178 PRO A N 1
ATOM 1389 C CA . PRO A 1 178 ? 19.877 9.734 -17.260 1.00 91.94 178 PRO A CA 1
ATOM 1390 C C . PRO A 1 178 ? 21.121 10.172 -18.056 1.00 91.94 178 PRO A C 1
ATOM 1392 O O . PRO A 1 178 ? 21.790 9.339 -18.669 1.00 91.94 178 PRO A O 1
ATOM 1395 N N . ASP A 1 179 ? 21.494 11.453 -17.979 1.00 85.50 179 ASP A N 1
ATOM 1396 C CA . ASP A 1 179 ? 22.540 12.075 -18.820 1.00 85.50 179 ASP A CA 1
ATOM 1397 C C . ASP A 1 179 ? 23.896 11.345 -18.810 1.00 85.50 179 ASP A C 1
ATOM 1399 O O . ASP A 1 179 ? 24.575 11.229 -19.836 1.00 85.50 179 ASP A O 1
ATOM 1403 N N . TRP A 1 180 ? 24.289 10.791 -17.656 1.00 88.19 180 TRP A N 1
ATOM 1404 C CA . TRP A 1 180 ? 25.540 10.038 -17.513 1.00 88.19 180 TRP A CA 1
ATOM 1405 C C . TRP A 1 180 ? 25.588 8.783 -18.398 1.00 88.19 180 TRP A C 1
ATOM 1407 O O . TRP A 1 180 ? 26.676 8.345 -18.782 1.00 88.19 180 TRP A O 1
ATOM 1417 N N . LEU A 1 181 ? 24.432 8.206 -18.748 1.00 88.81 181 LEU A N 1
ATOM 1418 C CA . LEU A 1 181 ? 24.353 7.021 -19.596 1.00 88.81 181 LEU A CA 1
ATOM 1419 C C . LEU A 1 181 ? 24.802 7.344 -21.020 1.00 88.81 181 LEU A C 1
ATOM 1421 O O . LEU A 1 181 ? 25.597 6.596 -21.583 1.00 88.81 181 LEU A O 1
ATOM 1425 N N . HIS A 1 182 ? 24.377 8.485 -21.569 1.00 83.56 182 HIS A N 1
ATOM 1426 C CA . HIS A 1 182 ? 24.788 8.927 -22.903 1.00 83.56 182 HIS A CA 1
ATOM 1427 C C . HIS A 1 182 ? 26.303 9.124 -23.001 1.00 83.56 182 HIS A C 1
ATOM 1429 O O . HIS A 1 182 ? 26.900 8.760 -24.013 1.00 83.56 182 HIS A O 1
ATOM 1435 N N . LYS A 1 183 ? 26.947 9.632 -21.940 1.00 84.25 183 LYS A N 1
ATOM 1436 C CA . LYS A 1 183 ? 28.414 9.701 -21.858 1.00 84.25 183 LYS A CA 1
ATOM 1437 C C . LYS A 1 183 ? 29.041 8.299 -21.881 1.00 84.25 183 LYS A C 1
ATOM 1439 O O . LYS A 1 183 ? 29.932 8.047 -22.685 1.00 84.25 183 LYS A O 1
ATOM 1444 N N . LYS A 1 184 ? 28.534 7.372 -21.063 1.00 84.25 184 LYS A N 1
ATOM 1445 C CA . LYS A 1 184 ? 29.070 6.005 -20.924 1.00 84.25 184 LYS A CA 1
ATOM 1446 C C . LYS A 1 184 ? 28.866 5.123 -22.166 1.00 84.25 184 LYS A C 1
ATOM 1448 O O . LYS A 1 184 ? 29.707 4.275 -22.457 1.00 84.25 184 LYS A O 1
ATOM 1453 N N . VAL A 1 185 ? 27.764 5.306 -22.898 1.00 84.06 185 VAL A N 1
ATOM 1454 C CA . VAL A 1 185 ? 27.536 4.661 -24.204 1.00 84.06 185 VAL A CA 1
ATOM 1455 C C . VAL A 1 185 ? 28.546 5.197 -25.220 1.00 84.06 185 VAL A C 1
ATOM 1457 O O . VAL A 1 185 ? 29.258 4.408 -25.834 1.00 84.06 185 VAL A O 1
ATOM 1460 N N . ARG A 1 186 ? 28.721 6.522 -25.294 1.00 81.31 186 ARG A N 1
ATOM 1461 C CA . ARG A 1 186 ? 29.687 7.165 -26.198 1.00 81.31 186 ARG A CA 1
ATOM 1462 C C . ARG A 1 186 ? 31.136 6.738 -25.918 1.00 81.31 186 ARG A C 1
ATOM 1464 O O . ARG A 1 186 ? 31.853 6.409 -26.850 1.00 81.31 186 ARG A O 1
ATOM 1471 N N . GLU A 1 187 ? 31.542 6.638 -24.650 1.00 83.31 187 GLU A N 1
ATOM 1472 C CA . GLU A 1 187 ? 32.852 6.089 -24.236 1.00 83.31 187 GLU A CA 1
ATOM 1473 C C . GLU A 1 187 ? 33.047 4.614 -24.642 1.00 83.31 187 GLU A C 1
ATOM 1475 O O . GLU A 1 187 ? 34.163 4.180 -24.932 1.00 83.31 187 GLU A O 1
ATOM 1480 N N . LYS A 1 188 ? 31.970 3.815 -24.676 1.00 77.44 188 LYS A N 1
ATOM 1481 C CA . LYS A 1 188 ? 32.020 2.440 -25.195 1.00 77.44 188 LYS A CA 1
ATOM 1482 C C . LYS A 1 188 ? 32.125 2.395 -26.721 1.00 77.44 188 LYS A C 1
ATOM 1484 O O . LYS A 1 188 ? 32.712 1.444 -27.237 1.00 77.44 188 LYS A O 1
ATOM 1489 N N . GLU A 1 189 ? 31.548 3.357 -27.425 1.00 77.56 189 GLU A N 1
ATOM 1490 C CA . GLU A 1 189 ? 31.535 3.422 -28.891 1.00 77.56 189 GLU A CA 1
ATOM 1491 C C . GLU A 1 189 ? 32.764 4.116 -29.484 1.00 77.56 189 GLU A C 1
ATOM 1493 O O . GLU A 1 189 ? 33.076 3.899 -30.655 1.00 77.56 189 GLU A O 1
ATOM 1498 N N . ASP A 1 190 ? 33.495 4.885 -28.677 1.00 80.44 190 ASP A N 1
ATOM 1499 C CA . ASP A 1 190 ? 34.736 5.523 -29.094 1.00 80.44 190 ASP A CA 1
ATOM 1500 C C . ASP A 1 190 ? 35.779 4.483 -29.543 1.00 80.44 190 ASP A C 1
ATOM 1502 O O . ASP A 1 190 ? 36.126 3.539 -28.819 1.00 80.44 190 ASP A O 1
ATOM 1506 N N . ARG A 1 191 ? 36.284 4.677 -30.766 1.00 73.56 191 ARG A N 1
ATOM 1507 C CA . ARG A 1 191 ? 37.346 3.861 -31.367 1.00 73.56 191 ARG A CA 1
ATOM 1508 C C . ARG A 1 191 ? 38.718 4.197 -30.780 1.00 73.56 191 ARG A C 1
ATOM 1510 O O . ARG A 1 191 ? 39.593 3.335 -30.766 1.00 73.56 191 ARG A O 1
ATOM 1517 N N . PHE A 1 192 ? 38.910 5.413 -30.271 1.00 69.00 192 PHE A N 1
ATOM 1518 C CA . PHE A 1 192 ? 40.188 5.926 -29.778 1.00 69.00 192 PHE A CA 1
ATOM 1519 C C . PHE A 1 192 ? 40.282 5.843 -28.254 1.00 69.00 192 PHE A C 1
ATOM 1521 O O . PHE A 1 192 ? 40.473 6.830 -27.546 1.00 69.00 192 PHE A O 1
ATOM 1528 N N . ARG A 1 193 ? 40.183 4.621 -27.726 1.00 69.94 193 ARG A N 1
ATOM 1529 C CA . ARG A 1 193 ? 40.338 4.382 -26.288 1.00 69.94 193 ARG A CA 1
ATOM 1530 C C . ARG A 1 193 ? 41.790 4.563 -25.856 1.00 69.94 193 ARG A C 1
ATOM 1532 O O . ARG A 1 193 ? 42.660 3.773 -26.224 1.00 69.94 193 ARG A O 1
ATOM 1539 N N . GLN A 1 194 ? 42.032 5.547 -24.997 1.00 70.81 194 GLN A N 1
ATOM 1540 C CA . GLN A 1 194 ? 43.300 5.682 -24.289 1.00 70.81 194 GLN A CA 1
ATOM 1541 C C . GLN A 1 194 ? 43.493 4.459 -23.375 1.00 70.81 194 GLN A C 1
ATOM 1543 O O . GLN A 1 194 ? 42.736 4.252 -22.423 1.00 70.81 194 GLN A O 1
ATOM 1548 N N . ARG A 1 195 ? 44.479 3.607 -23.689 1.00 69.81 195 ARG A N 1
ATOM 1549 C CA . ARG A 1 195 ? 44.815 2.434 -22.865 1.00 69.81 195 ARG A CA 1
ATOM 1550 C C . ARG A 1 195 ? 45.242 2.907 -21.474 1.00 69.81 195 ARG 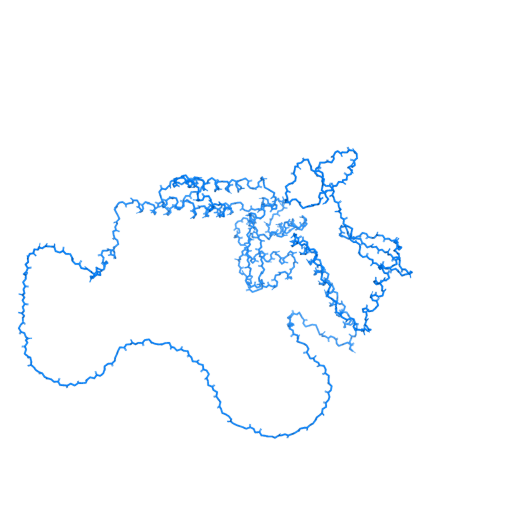A C 1
ATOM 1552 O O . ARG A 1 195 ? 46.037 3.839 -21.356 1.00 69.81 195 ARG A O 1
ATOM 1559 N N . LYS A 1 196 ? 44.734 2.268 -20.416 1.00 72.38 196 LYS A N 1
ATOM 1560 C CA . LYS A 1 196 ? 45.203 2.544 -19.050 1.00 72.38 196 LYS A CA 1
ATOM 1561 C C . LYS A 1 196 ? 46.663 2.104 -18.937 1.00 72.38 196 LYS A C 1
ATOM 1563 O O . LYS A 1 196 ? 46.992 1.013 -19.383 1.00 72.38 196 LYS A O 1
ATOM 1568 N N . LEU A 1 197 ? 47.515 2.898 -18.286 1.00 68.00 197 LEU A N 1
ATOM 1569 C CA . LEU A 1 197 ? 48.933 2.552 -18.087 1.00 68.00 197 LEU A CA 1
ATOM 1570 C C . LEU A 1 197 ? 49.122 1.178 -17.418 1.00 68.00 197 LEU A C 1
ATOM 1572 O O . LEU A 1 197 ? 50.002 0.426 -17.814 1.00 68.00 197 LEU A O 1
ATOM 1576 N N . ASN A 1 198 ? 48.241 0.793 -16.492 1.00 71.12 198 ASN A N 1
ATOM 1577 C CA . ASN A 1 198 ? 48.274 -0.526 -15.844 1.00 71.12 198 ASN A CA 1
ATOM 1578 C C . ASN A 1 198 ? 48.075 -1.701 -16.826 1.00 71.12 198 ASN A C 1
ATOM 1580 O O . ASN A 1 198 ? 48.544 -2.797 -16.555 1.00 71.12 198 ASN A O 1
ATOM 1584 N N . ASP A 1 199 ? 47.398 -1.464 -17.953 1.00 67.50 199 ASP A N 1
ATOM 1585 C CA . ASP A 1 199 ? 47.148 -2.429 -19.039 1.00 67.50 199 ASP A CA 1
ATOM 1586 C C . ASP A 1 199 ? 48.352 -2.522 -20.004 1.00 67.50 199 ASP A C 1
ATOM 1588 O O . ASP A 1 199 ? 48.468 -3.445 -20.802 1.00 67.50 199 ASP A O 1
ATOM 1592 N N . ILE A 1 200 ? 49.262 -1.541 -19.935 1.00 71.50 200 ILE A N 1
ATOM 1593 C CA . ILE A 1 200 ? 50.551 -1.509 -20.646 1.00 71.50 200 ILE A CA 1
ATOM 1594 C C . ILE A 1 200 ? 51.654 -2.140 -19.772 1.00 71.50 200 ILE A C 1
ATOM 1596 O O . ILE A 1 200 ? 52.594 -2.731 -20.295 1.00 71.50 200 ILE A O 1
ATOM 1600 N N . PHE A 1 201 ? 51.519 -2.051 -18.444 1.00 72.12 201 PHE A N 1
ATOM 1601 C CA . PHE A 1 201 ? 52.454 -2.595 -17.452 1.00 72.12 201 PHE A CA 1
ATOM 1602 C C . PHE A 1 201 ? 52.007 -3.920 -16.813 1.00 72.12 201 PHE A C 1
ATOM 1604 O O . PHE A 1 201 ? 52.529 -4.296 -15.762 1.00 72.12 201 PHE A O 1
ATOM 1611 N N . SER A 1 202 ? 51.069 -4.657 -17.416 1.00 61.69 202 SER A N 1
ATOM 1612 C CA . SER A 1 202 ? 50.771 -6.022 -16.973 1.00 61.69 202 SER A CA 1
ATOM 1613 C C . SER A 1 202 ? 52.016 -6.893 -17.162 1.00 61.69 202 SER A C 1
ATOM 1615 O O . SER A 1 202 ? 52.402 -7.187 -18.296 1.00 61.69 202 SER A O 1
ATOM 1617 N N . SER A 1 203 ? 52.659 -7.290 -16.062 1.00 54.25 203 SER A N 1
ATOM 1618 C CA . SER A 1 203 ? 53.842 -8.148 -16.099 1.00 54.25 203 SER A CA 1
ATOM 1619 C C . SER A 1 203 ? 53.516 -9.444 -16.834 1.00 54.25 203 SER A C 1
ATOM 1621 O O . SER A 1 203 ? 52.623 -10.184 -16.419 1.00 54.25 203 SER A O 1
ATOM 1623 N N . VAL A 1 204 ? 54.253 -9.728 -17.909 1.00 51.62 204 VAL A N 1
ATOM 1624 C CA . VAL A 1 204 ? 54.194 -11.027 -18.581 1.00 51.62 204 VAL A CA 1
ATOM 1625 C C . VAL A 1 204 ? 54.662 -12.079 -17.579 1.00 51.62 204 VAL A C 1
ATOM 1627 O O . VAL A 1 204 ? 55.860 -12.207 -17.328 1.00 51.62 204 VAL A O 1
ATOM 1630 N N . ASN A 1 205 ? 53.713 -12.815 -16.996 1.00 44.72 205 ASN A N 1
ATOM 1631 C CA . ASN A 1 205 ? 54.018 -14.026 -16.246 1.00 44.72 205 ASN A CA 1
ATOM 1632 C C . ASN A 1 205 ? 54.623 -15.020 -17.234 1.00 44.72 205 ASN A C 1
ATOM 1634 O O . ASN A 1 205 ? 53.949 -15.553 -18.114 1.00 44.72 205 ASN A O 1
ATOM 1638 N N . LYS A 1 206 ? 55.937 -15.172 -17.126 1.00 46.88 206 LYS A N 1
ATOM 1639 C CA . LYS A 1 206 ? 56.765 -15.967 -18.016 1.00 46.88 206 LYS A CA 1
ATOM 1640 C C . LYS A 1 206 ? 56.785 -17.405 -17.512 1.00 46.88 206 LYS A C 1
ATOM 1642 O O . LYS A 1 206 ? 57.733 -17.768 -16.836 1.00 46.88 206 LYS A O 1
ATOM 1647 N N . ASP A 1 207 ? 55.761 -18.169 -17.874 1.00 46.03 207 ASP A N 1
ATOM 1648 C CA . ASP A 1 207 ? 55.737 -19.636 -17.828 1.00 46.03 207 ASP A CA 1
ATOM 1649 C C . ASP A 1 207 ? 54.676 -20.144 -18.825 1.00 46.03 207 ASP A C 1
ATOM 1651 O O . ASP A 1 207 ? 53.495 -20.201 -18.498 1.00 46.03 207 ASP A O 1
ATOM 1655 N N . ASP A 1 208 ? 55.075 -20.403 -20.079 1.00 38.03 208 ASP A N 1
ATOM 1656 C CA . ASP A 1 208 ? 54.966 -21.743 -20.686 1.00 38.03 208 ASP A CA 1
ATOM 1657 C C . ASP A 1 208 ? 55.540 -21.819 -22.124 1.00 38.03 208 ASP A C 1
ATOM 1659 O O . ASP A 1 208 ? 55.798 -20.815 -22.787 1.00 38.03 208 ASP A O 1
ATOM 1663 N N . ALA A 1 209 ? 55.822 -23.052 -22.553 1.00 37.62 209 ALA A N 1
ATOM 1664 C CA . ALA A 1 209 ? 56.746 -23.487 -23.610 1.00 37.62 209 ALA A CA 1
ATOM 1665 C C . ALA A 1 209 ? 56.626 -22.930 -25.062 1.00 37.62 209 ALA A C 1
ATOM 1667 O O . ALA A 1 209 ? 55.591 -22.480 -25.545 1.00 37.62 209 ALA A O 1
ATOM 1668 N N . VAL A 1 210 ? 57.754 -23.055 -25.783 1.00 40.31 210 VAL A N 1
ATOM 1669 C CA . VAL A 1 210 ? 58.047 -22.622 -27.175 1.00 40.31 210 VAL A CA 1
ATOM 1670 C C . VAL A 1 210 ? 57.443 -23.568 -28.250 1.00 40.31 210 VAL A C 1
ATOM 1672 O O . VAL A 1 210 ? 57.094 -24.699 -27.913 1.00 40.31 210 VAL A O 1
ATOM 1675 N N . PRO A 1 211 ? 57.391 -23.193 -29.558 1.00 38.91 211 PRO A N 1
ATOM 1676 C CA . PRO A 1 211 ? 58.517 -23.563 -30.443 1.00 38.91 211 PRO A CA 1
ATOM 1677 C C . PRO A 1 211 ? 58.900 -22.583 -31.593 1.00 38.91 211 PRO A C 1
ATOM 1679 O O . PRO A 1 211 ? 58.147 -22.349 -32.528 1.00 38.91 211 PRO A O 1
ATOM 1682 N N . SER A 1 212 ? 60.176 -22.165 -31.574 1.00 31.72 212 SER A N 1
ATOM 1683 C CA . SER A 1 212 ? 61.152 -22.114 -32.693 1.00 31.72 212 SER A CA 1
ATOM 1684 C C . SER A 1 212 ? 60.862 -21.364 -34.022 1.00 31.72 212 SER A C 1
ATOM 1686 O O . SER A 1 212 ? 60.160 -21.880 -34.889 1.00 31.72 212 SER A O 1
ATOM 1688 N N . LYS A 1 213 ? 61.618 -20.277 -34.303 1.00 33.09 213 LYS A N 1
ATOM 1689 C CA . LYS A 1 213 ? 62.845 -20.315 -35.159 1.00 33.09 213 LYS A CA 1
ATOM 1690 C C . LYS A 1 213 ? 63.556 -18.947 -35.348 1.00 33.09 213 LYS A C 1
ATOM 1692 O O . LYS A 1 213 ? 62.926 -17.948 -35.656 1.00 33.09 213 LYS A O 1
ATOM 1697 N N . ASN A 1 214 ? 64.895 -18.989 -35.287 1.00 30.09 214 ASN A N 1
ATOM 1698 C CA . ASN A 1 214 ? 65.917 -18.125 -35.926 1.00 30.09 214 ASN A CA 1
ATOM 1699 C C . ASN A 1 214 ? 65.880 -16.578 -35.808 1.00 30.09 214 ASN A C 1
ATOM 1701 O O . ASN A 1 214 ? 65.193 -15.917 -36.584 1.00 30.09 214 ASN A O 1
ATOM 1705 N N . SER A 1 215 ? 66.858 -15.995 -35.090 1.00 30.61 215 SER A N 1
ATOM 1706 C CA . SER A 1 215 ? 68.030 -15.293 -35.691 1.00 30.61 215 SER A CA 1
ATOM 1707 C C . SER A 1 215 ? 69.060 -14.839 -34.628 1.00 30.61 215 SER A C 1
ATOM 1709 O O . SER A 1 215 ? 68.782 -14.906 -33.435 1.00 30.61 215 SER A O 1
ATOM 1711 N N . LYS A 1 216 ? 70.287 -14.490 -35.052 1.00 33.06 216 LYS A N 1
ATOM 1712 C CA . LYS A 1 216 ? 71.521 -14.447 -34.228 1.00 33.06 216 LYS A CA 1
ATOM 1713 C C . LYS A 1 216 ? 71.944 -13.036 -33.778 1.00 33.06 216 LYS A C 1
ATOM 1715 O O . LYS A 1 216 ? 71.803 -12.113 -34.574 1.00 33.06 216 LYS A O 1
ATOM 1720 N N . ASN A 1 217 ? 72.574 -12.938 -32.594 1.00 29.61 217 ASN A N 1
ATOM 1721 C CA . ASN A 1 217 ? 73.870 -12.273 -32.272 1.00 29.61 217 ASN A CA 1
ATOM 1722 C C . ASN A 1 217 ? 73.948 -11.971 -30.750 1.00 29.61 217 ASN A C 1
ATOM 1724 O O . ASN A 1 217 ? 72.982 -11.471 -30.192 1.00 29.61 217 ASN A O 1
ATOM 1728 N N . GLN A 1 218 ? 74.940 -12.502 -30.010 1.00 32.47 218 GLN A N 1
ATOM 1729 C CA . GLN A 1 218 ? 76.246 -11.879 -29.663 1.00 32.47 218 GLN A CA 1
ATOM 1730 C C . GLN A 1 218 ? 76.102 -10.657 -28.713 1.00 32.47 218 GLN A C 1
ATOM 1732 O O . GLN A 1 218 ? 75.292 -9.787 -28.992 1.00 32.47 218 GLN A O 1
ATOM 1737 N N . GLN A 1 219 ? 76.839 -10.507 -27.597 1.00 33.12 219 GLN A N 1
ATOM 1738 C CA . GLN A 1 219 ? 78.141 -11.079 -27.181 1.00 33.12 219 GLN A CA 1
ATOM 1739 C C . GLN A 1 219 ? 78.206 -11.387 -25.661 1.00 33.12 219 GLN A C 1
ATOM 1741 O O . GLN A 1 219 ? 77.494 -10.761 -24.881 1.00 33.12 219 GLN A O 1
ATOM 1746 N N . ASN A 1 220 ? 79.107 -12.292 -25.250 1.00 32.06 220 ASN A N 1
ATOM 1747 C CA . ASN A 1 220 ? 79.575 -12.415 -23.858 1.00 32.06 220 ASN A CA 1
ATOM 1748 C C . ASN A 1 220 ? 80.662 -11.366 -23.576 1.00 32.06 220 ASN A C 1
ATOM 1750 O O . ASN A 1 220 ? 81.546 -11.178 -24.412 1.00 32.06 220 ASN A O 1
ATOM 1754 N N . ILE A 1 221 ? 80.664 -10.805 -22.365 1.00 37.22 221 ILE A N 1
ATOM 1755 C CA . ILE A 1 221 ? 81.861 -10.264 -21.710 1.00 37.22 221 ILE A CA 1
ATOM 1756 C C . ILE A 1 221 ? 81.843 -10.805 -20.277 1.00 37.22 221 ILE A C 1
ATOM 1758 O O . ILE A 1 221 ? 80.953 -10.467 -19.500 1.00 37.22 221 ILE A O 1
ATOM 1762 N N . GLU A 1 222 ? 82.789 -11.687 -19.965 1.00 33.00 222 GLU A N 1
ATOM 1763 C CA . GLU A 1 222 ? 83.104 -12.122 -18.600 1.00 33.00 222 GLU A CA 1
ATOM 1764 C C . GLU A 1 222 ? 84.286 -11.274 -18.109 1.00 33.00 222 GLU A C 1
ATOM 1766 O O . GLU A 1 222 ? 85.215 -11.028 -18.881 1.00 33.00 222 GLU A O 1
ATOM 1771 N N . ASP A 1 223 ? 84.231 -10.803 -16.861 1.00 30.62 223 ASP A N 1
ATOM 1772 C CA . ASP A 1 223 ? 85.241 -9.920 -16.258 1.00 30.62 223 ASP A CA 1
ATOM 1773 C C . ASP A 1 223 ? 85.873 -10.559 -15.002 1.00 30.62 223 ASP A C 1
ATOM 1775 O O . ASP A 1 223 ? 85.361 -11.527 -14.434 1.00 30.62 223 ASP A O 1
ATOM 1779 N N . LEU A 1 224 ? 87.042 -10.049 -14.628 1.00 40.16 224 LEU A N 1
ATOM 1780 C CA . LEU A 1 224 ? 88.157 -10.774 -14.026 1.00 40.16 224 LEU A CA 1
ATOM 1781 C C . LEU A 1 224 ? 88.260 -10.609 -12.495 1.00 40.16 224 LEU A C 1
ATOM 1783 O O . LEU A 1 224 ? 89.198 -9.978 -12.027 1.00 40.16 224 LEU A O 1
ATOM 1787 N N . GLU A 1 225 ? 87.383 -11.234 -11.698 1.00 41.88 225 GLU A N 1
ATOM 1788 C CA . GLU A 1 225 ? 87.657 -11.491 -10.262 1.00 41.88 225 GLU A CA 1
ATOM 1789 C C . GLU A 1 225 ? 87.024 -12.806 -9.747 1.00 41.88 225 GLU A C 1
ATOM 1791 O O . GLU A 1 225 ? 85.949 -12.814 -9.152 1.00 41.88 225 GLU A O 1
ATOM 1796 N N . ASP A 1 226 ? 87.732 -13.934 -9.903 1.00 40.25 226 ASP A N 1
ATOM 1797 C CA . ASP A 1 226 ? 87.495 -15.159 -9.115 1.00 40.25 226 ASP A CA 1
ATOM 1798 C C . ASP A 1 226 ? 88.813 -15.710 -8.547 1.00 40.25 226 ASP A C 1
ATOM 1800 O O . ASP A 1 226 ? 89.518 -16.475 -9.203 1.00 40.25 226 ASP A O 1
ATOM 1804 N N . PHE A 1 227 ? 89.145 -15.329 -7.307 1.00 36.09 227 PHE A N 1
ATOM 1805 C CA . PHE A 1 227 ? 90.167 -16.002 -6.496 1.00 36.09 227 PHE A CA 1
ATOM 1806 C C . PHE A 1 227 ? 89.845 -15.937 -4.986 1.00 36.09 227 PHE A C 1
ATOM 1808 O O . PHE A 1 227 ? 90.279 -15.044 -4.268 1.00 36.09 227 PHE A O 1
ATOM 1815 N N . ARG A 1 228 ? 89.098 -16.947 -4.509 1.00 34.06 228 ARG A N 1
ATOM 1816 C CA . ARG A 1 228 ? 89.417 -17.814 -3.340 1.00 34.06 228 ARG A CA 1
ATOM 1817 C C . ARG A 1 228 ? 90.247 -17.187 -2.176 1.00 34.06 228 ARG A C 1
ATOM 1819 O O . ARG A 1 228 ? 91.392 -16.811 -2.376 1.00 34.06 228 ARG A O 1
ATOM 1826 N N . HIS A 1 229 ? 89.859 -17.235 -0.890 1.00 33.50 229 HIS A N 1
ATOM 1827 C CA . HIS A 1 229 ? 89.579 -18.451 -0.096 1.00 33.50 229 HIS A CA 1
ATOM 1828 C C . HIS A 1 229 ? 89.038 -18.163 1.339 1.00 33.50 229 HIS A C 1
ATOM 1830 O O . HIS A 1 229 ? 89.522 -17.272 2.023 1.00 33.50 229 HIS A O 1
ATOM 1836 N N . SER A 1 230 ? 88.208 -19.090 1.851 1.00 31.92 230 SER A N 1
ATOM 1837 C CA . SER A 1 230 ? 88.125 -19.587 3.255 1.00 31.92 230 SER A CA 1
ATOM 1838 C C . SER A 1 230 ? 87.731 -18.682 4.449 1.00 31.92 230 SER A C 1
ATOM 1840 O O . SER A 1 230 ? 88.380 -17.692 4.752 1.00 31.92 230 SER A O 1
ATOM 1842 N N . GLY A 1 231 ? 86.781 -19.167 5.267 1.00 30.19 231 GLY A N 1
ATOM 1843 C CA . GLY A 1 231 ? 86.520 -18.693 6.641 1.00 30.19 231 GLY A CA 1
ATOM 1844 C C . GLY A 1 231 ? 85.193 -19.232 7.205 1.00 30.19 231 GLY A C 1
ATOM 1845 O O . GLY A 1 231 ? 84.191 -19.234 6.500 1.00 30.19 231 GLY A O 1
ATOM 1846 N N . LYS A 1 232 ? 85.162 -19.744 8.447 1.00 34.38 232 LYS A N 1
ATOM 1847 C CA . LYS A 1 232 ? 83.967 -20.374 9.063 1.00 34.38 232 LYS A CA 1
ATOM 1848 C C . LYS A 1 232 ? 83.231 -19.409 10.009 1.00 34.38 232 LYS A C 1
ATOM 1850 O O . LYS A 1 232 ? 83.904 -18.777 10.815 1.00 34.38 232 LYS A O 1
ATOM 1855 N N . SER A 1 233 ? 81.889 -19.449 10.037 1.00 32.47 233 SER A N 1
ATOM 1856 C CA . SER A 1 233 ? 81.035 -19.742 11.228 1.00 32.47 233 SER A CA 1
ATOM 1857 C C . SER A 1 233 ? 79.687 -18.985 11.309 1.00 32.47 233 SER A C 1
ATOM 1859 O O . SER A 1 233 ? 79.623 -17.802 11.016 1.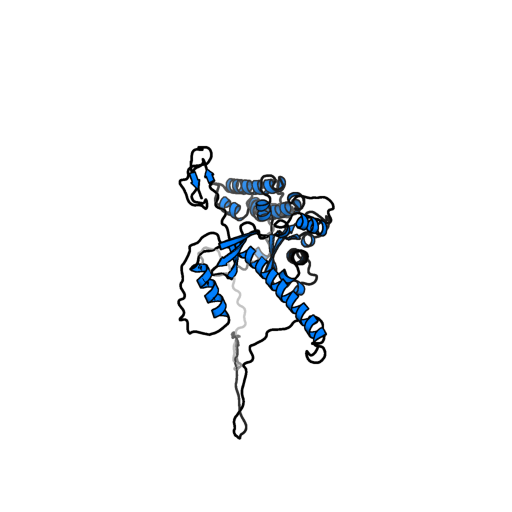00 32.47 233 SER A O 1
ATOM 1861 N N . SER A 1 234 ? 78.640 -19.721 11.737 1.00 30.75 234 SER A N 1
ATOM 1862 C CA . SER A 1 234 ? 77.419 -19.332 12.502 1.00 30.75 234 SER A CA 1
ATOM 1863 C C . SER A 1 234 ? 76.697 -17.996 12.186 1.00 30.75 234 SER A C 1
ATOM 1865 O O . SER A 1 234 ? 77.293 -16.935 12.276 1.00 30.75 234 SER A O 1
ATOM 1867 N N . ILE A 1 235 ? 75.372 -17.945 11.965 1.00 37.47 235 ILE A N 1
ATOM 1868 C CA . ILE A 1 235 ? 74.301 -18.143 12.978 1.00 37.47 235 ILE A CA 1
ATOM 1869 C C . ILE A 1 235 ? 72.919 -18.398 12.299 1.00 37.47 235 ILE A C 1
ATOM 1871 O O . ILE A 1 235 ? 72.709 -18.101 11.127 1.00 37.47 235 ILE A O 1
ATOM 1875 N N . PHE A 1 236 ? 71.985 -18.974 13.065 1.00 32.56 236 PHE A N 1
ATOM 1876 C CA . PHE A 1 236 ? 70.588 -19.347 12.766 1.00 32.56 236 PHE A CA 1
ATOM 1877 C C . PHE A 1 236 ? 69.676 -18.278 12.091 1.00 32.56 236 PHE A C 1
ATOM 1879 O O . PHE A 1 236 ? 69.568 -17.167 12.591 1.00 32.56 236 PHE A O 1
ATOM 1886 N N . SER A 1 237 ? 68.968 -18.681 11.012 1.00 37.53 237 SER A N 1
ATOM 1887 C CA . SER A 1 237 ? 67.486 -18.850 10.804 1.00 37.53 237 SER A CA 1
ATOM 1888 C C . SER A 1 237 ? 66.431 -18.037 11.624 1.00 37.53 237 SER A C 1
ATOM 1890 O O . SER A 1 237 ? 66.810 -17.516 12.664 1.00 37.53 237 SER A O 1
ATOM 1892 N N . PRO A 1 238 ? 65.088 -18.068 11.341 1.00 46.72 238 PRO A N 1
ATOM 1893 C CA . PRO A 1 238 ? 64.309 -18.754 10.281 1.00 46.72 238 PRO A CA 1
ATOM 1894 C C . PRO A 1 238 ? 63.160 -17.911 9.619 1.00 46.72 238 PRO A C 1
ATOM 1896 O O . PRO A 1 238 ? 63.024 -16.709 9.815 1.00 46.72 238 PRO A O 1
ATOM 1899 N N . ARG A 1 239 ? 62.313 -18.585 8.817 1.00 38.81 239 ARG A N 1
ATOM 1900 C CA . ARG A 1 239 ? 61.102 -18.092 8.108 1.00 38.81 239 ARG A CA 1
ATOM 1901 C C . ARG A 1 239 ? 59.878 -17.890 9.037 1.00 38.81 239 ARG A C 1
ATOM 1903 O O . ARG A 1 239 ? 59.792 -18.595 10.041 1.00 38.81 239 ARG A O 1
ATOM 1910 N N . PRO A 1 240 ? 58.866 -17.075 8.664 1.00 32.91 240 PRO A N 1
ATOM 1911 C CA . PRO A 1 240 ? 57.579 -17.027 9.364 1.00 32.91 240 PRO A CA 1
ATOM 1912 C C . PRO A 1 240 ? 56.596 -18.114 8.882 1.00 32.91 240 PRO A C 1
ATOM 1914 O O . PRO A 1 240 ? 56.444 -18.344 7.682 1.00 32.91 240 PRO A O 1
ATOM 1917 N N . VAL A 1 241 ? 55.880 -18.738 9.823 1.00 32.81 241 VAL A N 1
ATOM 1918 C CA . VAL A 1 241 ? 54.731 -19.634 9.585 1.00 32.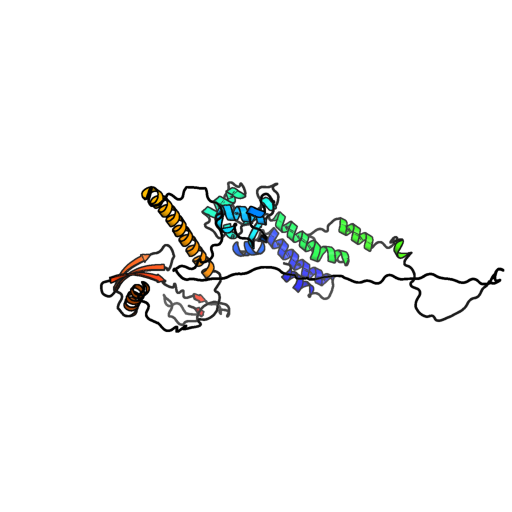81 241 VAL A CA 1
ATOM 1919 C C . VAL A 1 241 ? 53.580 -19.224 10.514 1.00 32.81 241 VAL A C 1
ATOM 1921 O O . VAL A 1 241 ? 53.795 -18.788 11.641 1.00 32.81 241 VAL A O 1
ATOM 1924 N N . VAL A 1 242 ? 52.354 -19.328 10.003 1.00 34.72 242 VAL A N 1
ATOM 1925 C CA . VAL A 1 242 ? 51.085 -18.944 10.648 1.00 34.72 242 VAL A CA 1
ATOM 1926 C C . VAL A 1 242 ? 50.718 -19.896 11.792 1.00 34.72 242 VAL A C 1
ATOM 1928 O O . VAL A 1 242 ? 50.858 -21.096 11.604 1.00 34.72 242 VAL A O 1
ATOM 1931 N N . HIS A 1 243 ? 50.107 -19.412 12.886 1.00 31.06 243 HIS A N 1
ATOM 1932 C CA . HIS A 1 243 ? 49.036 -20.162 13.569 1.00 31.06 243 HIS A CA 1
ATOM 1933 C C . HIS A 1 243 ? 48.083 -19.282 14.406 1.00 31.06 243 HIS A C 1
ATOM 1935 O O . HIS A 1 243 ? 48.452 -18.226 14.914 1.00 31.06 243 HIS A O 1
ATOM 1941 N N . ARG A 1 244 ? 46.823 -19.732 14.509 1.00 32.91 244 ARG A N 1
ATOM 1942 C CA . ARG A 1 244 ? 45.742 -19.146 15.330 1.00 32.91 244 ARG A CA 1
ATOM 1943 C C . ARG A 1 244 ? 45.889 -19.531 16.806 1.00 32.91 244 ARG A C 1
ATOM 1945 O O . ARG A 1 244 ? 46.367 -20.625 17.086 1.00 32.91 244 ARG A O 1
ATOM 1952 N N . TYR A 1 245 ? 45.292 -18.739 17.701 1.00 31.78 245 TYR A N 1
ATOM 1953 C CA . TYR A 1 245 ? 44.977 -19.164 19.069 1.00 31.78 245 TYR A CA 1
ATOM 1954 C C . TYR A 1 245 ? 43.508 -18.931 19.425 1.00 31.78 245 TYR A C 1
ATOM 1956 O O . TYR A 1 245 ? 42.938 -17.879 19.146 1.00 31.78 245 TYR A O 1
ATOM 1964 N N . GLY A 1 246 ? 42.929 -19.924 20.092 1.00 33.53 246 GLY A N 1
ATOM 1965 C CA . GLY A 1 246 ? 41.803 -19.787 21.007 1.00 33.53 246 GLY A CA 1
ATOM 1966 C C . GLY A 1 246 ? 42.124 -20.650 22.226 1.00 33.53 246 GLY A C 1
ATOM 1967 O O . GLY A 1 246 ? 42.690 -21.730 22.061 1.00 33.53 246 GLY A O 1
ATOM 1968 N N . VAL A 1 247 ? 41.823 -20.174 23.434 1.00 29.25 247 VAL A N 1
ATOM 1969 C CA . VAL A 1 247 ? 42.134 -20.878 24.690 1.00 29.25 247 VAL A CA 1
ATOM 1970 C C . VAL A 1 247 ? 40.926 -20.821 25.621 1.00 29.25 247 VAL A C 1
ATOM 1972 O O . VAL A 1 247 ? 40.232 -19.810 25.701 1.00 29.25 247 VAL A O 1
ATOM 1975 N N . ASN A 1 248 ? 40.680 -21.938 26.301 1.00 27.89 248 ASN A N 1
ATOM 1976 C CA . ASN A 1 248 ? 39.645 -22.136 27.310 1.00 27.89 248 ASN A CA 1
ATOM 1977 C C . ASN A 1 248 ? 40.308 -22.321 28.685 1.00 27.89 248 ASN A C 1
ATOM 1979 O O . ASN A 1 248 ? 41.368 -22.926 28.744 1.00 27.89 248 ASN A O 1
ATOM 1983 N N . LYS A 1 249 ? 39.599 -21.899 29.742 1.00 33.03 249 LYS A N 1
ATOM 1984 C CA . LYS A 1 249 ? 39.561 -22.449 31.119 1.00 33.03 249 LYS A CA 1
ATOM 1985 C C . LYS A 1 249 ? 40.841 -22.982 31.793 1.00 33.03 249 LYS A C 1
ATOM 1987 O O . LYS A 1 249 ? 41.388 -23.993 31.372 1.00 33.03 249 LYS A O 1
ATOM 1992 N N . GLU A 1 250 ? 41.051 -22.528 33.030 1.00 26.03 250 GLU A N 1
ATOM 1993 C CA . GLU A 1 250 ? 41.640 -23.340 34.111 1.00 26.03 250 GLU A CA 1
ATOM 1994 C C . GLU A 1 250 ? 40.770 -23.265 35.389 1.00 26.03 250 GLU A C 1
ATOM 1996 O O . GLU A 1 250 ? 39.936 -22.366 35.522 1.00 26.03 250 GLU A O 1
ATOM 2001 N N . HIS A 1 251 ? 40.908 -24.256 36.283 1.00 26.88 251 HIS A N 1
ATOM 2002 C CA . HIS A 1 251 ? 40.198 -24.368 37.574 1.00 26.88 251 HIS A CA 1
ATOM 2003 C C . HIS A 1 251 ? 41.212 -24.308 38.774 1.00 26.88 251 HIS A C 1
ATOM 2005 O O . HIS A 1 251 ? 42.117 -23.486 38.683 1.00 26.88 251 HIS A O 1
ATOM 2011 N N . PRO A 1 252 ? 41.076 -24.996 39.940 1.00 47.41 252 PRO A N 1
ATOM 2012 C CA . PRO A 1 252 ? 41.041 -24.300 41.243 1.00 47.41 252 PRO A CA 1
ATOM 2013 C C . PRO A 1 252 ? 42.077 -24.817 42.276 1.00 47.41 252 PRO A C 1
ATOM 2015 O O . PRO A 1 252 ? 42.746 -25.801 42.000 1.00 47.41 252 PRO A O 1
ATOM 2018 N N . VAL A 1 253 ? 42.121 -24.270 43.506 1.00 26.17 253 VAL A N 1
ATOM 2019 C CA . VAL A 1 253 ? 42.456 -25.022 44.750 1.00 26.17 253 VAL A CA 1
ATOM 2020 C C . VAL A 1 253 ? 41.827 -24.353 45.998 1.00 26.17 253 VAL A C 1
ATOM 2022 O O . VAL A 1 253 ? 41.927 -23.145 46.175 1.00 26.17 253 VAL A O 1
ATOM 2025 N N . ASN A 1 254 ? 41.181 -25.201 46.810 1.00 27.69 254 ASN A N 1
ATOM 2026 C CA . ASN A 1 254 ? 40.934 -25.286 48.275 1.00 27.69 254 ASN A CA 1
ATOM 2027 C C . ASN A 1 254 ? 41.647 -24.274 49.222 1.00 27.69 254 ASN A C 1
ATOM 2029 O O . ASN A 1 254 ? 42.670 -23.708 48.869 1.00 27.69 254 ASN A O 1
ATOM 2033 N N . THR A 1 255 ? 41.269 -24.031 50.488 1.00 26.62 255 THR A N 1
ATOM 2034 C CA . THR A 1 255 ? 40.411 -24.694 51.520 1.00 26.62 255 THR A CA 1
ATOM 2035 C C . THR A 1 255 ? 40.020 -23.576 52.538 1.00 26.62 255 THR A C 1
ATOM 2037 O O . THR A 1 255 ? 40.561 -22.480 52.415 1.00 26.62 255 THR A O 1
ATOM 2040 N N . SER A 1 256 ? 39.160 -23.679 53.562 1.00 25.88 256 SER A N 1
ATOM 2041 C CA . SER A 1 256 ? 38.371 -24.746 54.223 1.00 25.88 256 SER A CA 1
ATOM 2042 C C . SER A 1 256 ? 37.011 -24.142 54.718 1.00 25.88 256 SER A C 1
ATOM 2044 O O . SER A 1 256 ? 36.582 -23.162 54.115 1.00 25.88 256 SER A O 1
ATOM 2046 N N . ASP A 1 257 ? 36.203 -24.613 55.688 1.00 27.25 257 ASP A N 1
ATOM 2047 C CA . ASP A 1 257 ? 36.304 -25.674 56.715 1.00 27.25 257 ASP A CA 1
ATOM 2048 C C . ASP A 1 257 ? 34.913 -26.204 57.182 1.00 27.25 257 ASP A C 1
ATOM 2050 O O . ASP A 1 257 ? 33.899 -25.959 56.528 1.00 27.25 257 ASP A O 1
ATOM 2054 N N . GLN A 1 258 ? 34.880 -26.962 58.287 1.00 29.16 258 GLN A N 1
ATOM 2055 C CA . GLN A 1 258 ? 33.728 -27.662 58.898 1.00 29.16 258 GLN A CA 1
ATOM 2056 C C . GLN A 1 258 ? 33.044 -26.793 60.004 1.00 29.16 258 GLN A C 1
ATOM 2058 O O . GLN A 1 258 ? 33.572 -25.739 60.347 1.00 29.16 258 GLN A O 1
ATOM 2063 N N . VAL A 1 259 ? 31.881 -27.084 60.623 1.00 27.95 259 VAL A N 1
ATOM 2064 C CA . VAL A 1 259 ? 31.209 -28.351 61.021 1.00 27.95 259 VAL A CA 1
ATOM 2065 C C . VAL A 1 259 ? 29.661 -28.183 61.074 1.00 27.95 259 VAL A C 1
ATOM 2067 O O . VAL A 1 259 ? 29.159 -27.066 61.180 1.00 27.95 259 VAL A O 1
ATOM 2070 N N . ASP A 1 260 ? 28.937 -29.312 61.026 1.00 25.50 260 ASP A N 1
ATOM 2071 C CA . ASP A 1 260 ? 27.496 -29.578 61.288 1.00 25.50 260 ASP A CA 1
ATOM 2072 C C . ASP A 1 260 ? 26.847 -28.859 62.522 1.00 25.50 260 ASP A C 1
ATOM 2074 O O . ASP A 1 260 ? 27.554 -28.310 63.360 1.00 25.50 260 ASP A O 1
ATOM 2078 N N . ASN A 1 261 ? 25.520 -28.851 62.791 1.00 25.92 261 ASN A N 1
ATOM 2079 C CA . ASN A 1 261 ? 24.470 -29.868 62.551 1.00 25.92 261 ASN A CA 1
ATOM 2080 C C . ASN A 1 261 ? 23.018 -29.317 62.720 1.00 25.92 261 ASN A C 1
ATOM 2082 O O . ASN A 1 261 ? 22.838 -28.336 63.426 1.00 25.92 261 ASN A O 1
ATOM 2086 N N . GLN A 1 262 ? 22.017 -30.004 62.127 1.00 27.25 262 GLN A N 1
ATOM 2087 C CA . GLN A 1 262 ? 20.586 -30.224 62.528 1.00 27.25 262 GLN A CA 1
ATOM 2088 C C . GLN A 1 262 ? 19.811 -29.190 63.420 1.00 27.25 262 GLN A C 1
ATOM 2090 O O . GLN A 1 262 ? 20.327 -28.708 64.413 1.00 27.25 262 GLN A O 1
ATOM 2095 N N . GLN A 1 263 ? 18.503 -28.890 63.253 1.00 28.91 263 GLN A N 1
ATOM 2096 C CA . GLN A 1 263 ? 17.359 -29.777 62.937 1.00 28.91 263 GLN A CA 1
ATOM 2097 C C . GLN A 1 263 ? 16.041 -28.991 62.609 1.00 28.91 263 GLN A C 1
ATOM 2099 O O . GLN A 1 263 ? 15.813 -27.914 63.142 1.00 28.91 263 GLN A O 1
ATOM 2104 N N . GLN A 1 264 ? 15.167 -29.578 61.772 1.00 27.00 264 GLN A N 1
ATOM 2105 C CA . GLN A 1 264 ? 13.685 -29.441 61.639 1.00 27.00 264 GLN A CA 1
ATOM 2106 C C . GLN A 1 264 ? 12.910 -28.125 61.960 1.00 27.00 264 GLN A C 1
ATOM 2108 O O . GLN A 1 264 ? 12.767 -27.737 63.115 1.00 27.00 264 GLN A O 1
ATOM 2113 N N . SER A 1 265 ? 12.144 -27.616 60.971 1.00 24.34 265 SER A N 1
ATOM 2114 C CA . SER A 1 265 ? 10.645 -27.590 60.928 1.00 24.34 265 SER A CA 1
ATOM 2115 C C . SER A 1 265 ? 10.067 -26.435 60.069 1.00 24.34 265 SER A C 1
ATOM 2117 O O . SER A 1 265 ? 10.737 -25.435 59.847 1.00 24.34 265 SER A O 1
ATOM 2119 N N . GLY A 1 266 ? 8.808 -26.551 59.603 1.00 24.23 266 GLY A N 1
ATOM 2120 C CA . GLY A 1 266 ? 7.987 -25.379 59.215 1.00 24.23 266 GLY A CA 1
ATOM 2121 C C . GLY A 1 266 ? 7.636 -25.160 57.726 1.00 24.23 266 GLY A C 1
ATOM 2122 O O . GLY A 1 266 ? 8.374 -24.543 56.977 1.00 24.23 266 GLY A O 1
ATOM 2123 N N . HIS A 1 267 ? 6.436 -25.612 57.347 1.00 26.39 267 HIS A N 1
ATOM 2124 C CA . HIS A 1 267 ? 5.478 -25.063 56.364 1.00 26.39 267 HIS A CA 1
ATOM 2125 C C . HIS A 1 267 ? 5.842 -23.998 55.281 1.00 26.39 267 HIS A C 1
ATOM 2127 O O . HIS A 1 267 ? 6.241 -22.880 55.574 1.00 26.39 267 HIS A O 1
ATOM 2133 N N . ALA A 1 268 ? 5.310 -24.289 54.078 1.00 26.09 268 ALA A N 1
ATOM 2134 C CA . ALA A 1 268 ? 4.529 -23.407 53.178 1.00 26.09 268 ALA A CA 1
ATOM 2135 C C . ALA A 1 268 ? 5.161 -22.699 51.949 1.00 26.09 268 ALA A C 1
ATOM 2137 O O . ALA A 1 268 ? 6.181 -22.026 51.991 1.00 26.09 268 ALA A O 1
ATOM 2138 N N . SER A 1 269 ? 4.366 -22.761 50.866 1.00 29.19 269 SER A N 1
ATOM 2139 C CA . SER A 1 269 ? 4.281 -21.868 49.689 1.00 29.19 269 SER A CA 1
ATOM 2140 C C . SER A 1 269 ? 5.494 -21.680 48.763 1.00 29.19 269 SER A C 1
ATOM 2142 O O . SER A 1 269 ? 6.438 -20.952 49.044 1.00 29.19 269 SER A O 1
ATOM 2144 N N . SER A 1 270 ? 5.357 -22.218 47.547 1.00 31.44 270 SER A N 1
ATOM 2145 C CA . SER A 1 270 ? 6.193 -21.914 46.380 1.00 31.44 270 SER A CA 1
ATOM 2146 C C . SER A 1 270 ? 6.032 -20.460 45.895 1.00 31.44 270 SER A C 1
ATOM 2148 O O . SER A 1 270 ? 4.900 -20.037 45.644 1.00 31.44 270 SER A O 1
ATOM 2150 N N . PRO A 1 271 ? 7.126 -19.726 45.616 1.00 29.00 271 PRO A N 1
ATOM 2151 C CA . PRO A 1 271 ? 7.071 -18.486 44.844 1.00 29.00 271 PRO A CA 1
ATOM 2152 C C . PRO A 1 271 ? 7.084 -18.784 43.336 1.00 29.00 271 PRO A C 1
ATOM 2154 O O . PRO A 1 271 ? 8.099 -19.200 42.773 1.00 29.00 271 PRO A O 1
ATOM 2157 N N . CYS A 1 272 ? 5.961 -18.553 42.652 1.00 26.66 272 CYS A N 1
ATOM 2158 C CA . CYS A 1 272 ? 5.934 -18.553 41.188 1.00 26.66 272 CYS A CA 1
ATOM 2159 C C . CYS A 1 272 ? 6.491 -17.227 40.644 1.00 26.66 272 CYS A C 1
ATOM 2161 O O . CYS A 1 272 ? 6.194 -16.151 41.160 1.00 26.66 272 CYS A O 1
ATOM 2163 N N . LYS A 1 273 ? 7.311 -17.319 39.593 1.00 29.61 273 LYS A N 1
ATOM 2164 C CA . LYS A 1 273 ? 8.116 -16.218 39.041 1.00 29.61 273 LYS A CA 1
ATOM 2165 C C . LYS A 1 273 ? 7.249 -15.058 38.526 1.00 29.61 273 LYS A C 1
ATOM 2167 O O . LYS A 1 273 ? 6.355 -15.274 37.711 1.00 29.61 273 LYS A O 1
ATOM 2172 N N . MET A 1 274 ? 7.580 -13.834 38.938 1.00 29.39 274 MET A N 1
ATOM 2173 C CA . MET A 1 274 ? 7.080 -12.588 38.341 1.00 29.39 274 MET A CA 1
ATOM 2174 C C . MET A 1 274 ? 8.123 -12.010 37.370 1.00 29.39 274 MET A C 1
ATOM 2176 O O . MET A 1 274 ? 9.324 -12.116 37.606 1.00 29.39 274 MET A O 1
ATOM 2180 N N . LEU A 1 275 ? 7.647 -11.380 36.296 1.00 30.08 275 LEU A N 1
ATOM 2181 C CA . LEU A 1 275 ? 8.404 -10.561 35.339 1.00 30.08 275 LEU A CA 1
ATOM 2182 C C . LEU A 1 275 ? 7.609 -9.254 35.106 1.00 30.08 275 LEU A C 1
ATOM 2184 O O . LEU A 1 275 ? 6.426 -9.207 35.452 1.00 30.08 275 LEU A O 1
ATOM 2188 N N . PRO A 1 276 ? 8.256 -8.155 34.685 1.00 37.62 276 PRO A N 1
ATOM 2189 C CA . PRO A 1 276 ? 8.512 -7.090 35.651 1.00 37.62 276 PRO A CA 1
ATOM 2190 C C . PRO A 1 276 ? 7.575 -5.885 35.527 1.00 37.62 276 PRO A C 1
ATOM 2192 O O . PRO A 1 276 ? 7.045 -5.570 34.464 1.00 37.62 276 PRO A O 1
ATOM 2195 N N . SER A 1 277 ? 7.427 -5.179 36.647 1.00 34.88 277 SER A N 1
ATOM 2196 C CA . SER A 1 277 ? 6.769 -3.877 36.727 1.00 34.88 277 SER A CA 1
ATOM 2197 C C . SER A 1 277 ? 7.550 -2.822 35.945 1.00 34.88 277 SER A C 1
ATOM 2199 O O . SER A 1 277 ? 8.757 -2.693 36.141 1.00 34.88 277 SER A O 1
ATOM 2201 N N . GLN A 1 278 ? 6.855 -2.004 35.152 1.00 34.53 278 GLN A N 1
ATOM 2202 C CA . GLN A 1 278 ? 7.416 -0.764 34.623 1.00 34.53 278 GLN A CA 1
ATOM 2203 C C . GLN A 1 278 ? 6.428 0.390 34.849 1.00 34.53 278 GLN A C 1
ATOM 2205 O O . GLN A 1 278 ? 5.330 0.412 34.301 1.00 34.53 278 GLN A O 1
ATOM 2210 N N . GLU A 1 279 ? 6.832 1.259 35.774 1.00 39.19 279 GLU A N 1
ATOM 2211 C CA . GLU A 1 279 ? 6.431 2.651 36.018 1.00 39.19 279 GLU A CA 1
ATOM 2212 C C . GLU A 1 279 ? 5.032 3.112 35.565 1.00 39.19 279 GLU A C 1
ATOM 2214 O O . GLU A 1 279 ? 4.821 3.577 34.447 1.00 39.19 279 GLU A O 1
ATOM 2219 N N . ILE A 1 280 ? 4.107 3.152 36.528 1.00 33.91 280 ILE A N 1
ATOM 2220 C CA . ILE A 1 280 ? 3.107 4.224 36.623 1.00 33.91 280 ILE A CA 1
ATOM 2221 C C . ILE A 1 280 ? 3.182 4.766 38.054 1.00 33.91 280 ILE A C 1
ATOM 2223 O O . ILE A 1 280 ? 3.279 3.978 38.992 1.00 33.91 280 ILE A O 1
ATOM 2227 N N . ALA A 1 281 ? 3.181 6.099 38.166 1.00 34.06 281 ALA A N 1
ATOM 2228 C CA . ALA A 1 281 ? 3.317 6.941 39.359 1.00 34.06 281 ALA A CA 1
ATOM 2229 C C . ALA A 1 281 ? 3.096 6.277 40.732 1.00 34.06 281 ALA A C 1
ATOM 2231 O O . ALA A 1 281 ? 2.081 5.619 40.969 1.00 34.06 281 ALA A O 1
ATOM 2232 N N . ALA A 1 282 ? 4.003 6.580 41.668 1.00 42.16 282 ALA A N 1
ATOM 2233 C CA . ALA A 1 282 ? 3.865 6.262 43.084 1.00 42.16 282 ALA A CA 1
ATOM 2234 C C . ALA A 1 282 ? 2.602 6.916 43.676 1.00 42.16 282 ALA A C 1
ATOM 2236 O O . ALA A 1 282 ? 2.616 8.052 44.140 1.00 42.16 282 ALA A O 1
ATOM 2237 N N . VAL A 1 283 ? 1.501 6.170 43.654 1.00 48.72 283 VAL A N 1
ATOM 2238 C CA . VAL A 1 283 ? 0.368 6.353 44.555 1.00 48.72 283 VAL A CA 1
ATOM 2239 C C . VAL A 1 283 ? 0.514 5.259 45.592 1.00 48.72 283 VAL A C 1
ATOM 2241 O O . VAL A 1 283 ? 0.498 4.079 45.237 1.00 48.72 283 VAL A O 1
ATOM 2244 N N . GLU A 1 284 ? 0.695 5.667 46.844 1.00 53.06 284 GLU A N 1
ATOM 2245 C CA . GLU A 1 284 ? 0.883 4.788 47.995 1.00 53.06 284 GLU A CA 1
ATOM 2246 C C . GLU A 1 284 ? -0.127 3.623 47.954 1.00 53.06 284 GLU A C 1
ATOM 2248 O O . GLU A 1 284 ? -1.316 3.816 47.662 1.00 53.06 284 GLU A O 1
ATOM 2253 N N . ASP A 1 285 ? 0.337 2.386 48.178 1.00 55.34 285 ASP A N 1
ATOM 2254 C CA . ASP A 1 285 ? -0.559 1.229 48.301 1.00 55.34 285 ASP A CA 1
ATOM 2255 C C . ASP A 1 285 ? -1.221 1.343 49.675 1.00 55.34 285 ASP A C 1
ATOM 2257 O O . ASP A 1 285 ? -0.715 0.827 50.668 1.00 55.34 285 ASP A O 1
ATOM 2261 N N . ILE A 1 286 ? -2.304 2.129 49.721 1.00 61.22 286 ILE A N 1
ATOM 2262 C CA . ILE A 1 286 ? -3.083 2.434 50.923 1.00 61.22 286 ILE A CA 1
ATOM 2263 C C . ILE A 1 286 ? -3.371 1.119 51.639 1.00 61.22 286 ILE A C 1
ATOM 2265 O O . ILE A 1 286 ? -4.070 0.262 51.089 1.00 61.22 286 ILE A O 1
ATOM 2269 N N . ASP A 1 287 ? -2.834 0.952 52.849 1.00 62.94 287 ASP A N 1
ATOM 2270 C CA . ASP A 1 287 ? -3.065 -0.264 53.615 1.00 62.94 287 ASP A CA 1
ATOM 2271 C C . ASP A 1 287 ? -4.574 -0.429 53.838 1.00 62.94 287 ASP A C 1
ATOM 2273 O O . ASP A 1 287 ? -5.274 0.473 54.312 1.00 62.94 287 ASP A O 1
ATOM 2277 N N . ARG A 1 288 ? -5.071 -1.619 53.485 1.00 65.44 288 ARG A N 1
ATOM 2278 C CA . ARG A 1 288 ? -6.478 -2.020 53.585 1.00 65.44 288 ARG A CA 1
ATOM 2279 C C . ARG A 1 288 ? -7.030 -1.811 54.997 1.00 65.44 288 ARG A C 1
ATOM 2281 O O . ARG A 1 288 ? -8.239 -1.653 55.154 1.00 65.44 288 ARG A O 1
ATOM 2288 N N . ASN A 1 289 ? -6.152 -1.850 55.996 1.00 68.75 289 ASN A N 1
ATOM 2289 C CA . ASN A 1 289 ? -6.490 -1.736 57.406 1.00 68.75 289 ASN A CA 1
ATOM 2290 C C . ASN A 1 289 ? -6.445 -0.286 57.938 1.00 68.75 289 ASN A C 1
ATOM 2292 O O . ASN A 1 289 ? -6.896 -0.062 59.058 1.00 68.75 289 ASN A O 1
ATOM 2296 N N . VAL A 1 290 ? -5.941 0.682 57.158 1.00 73.00 290 VAL A N 1
ATOM 2297 C CA . VAL A 1 290 ? -5.838 2.106 57.542 1.00 73.00 290 VAL A CA 1
ATOM 2298 C C . VAL A 1 290 ? -6.901 2.956 56.838 1.00 73.00 290 VAL A C 1
ATOM 2300 O O . VAL A 1 290 ? -7.613 3.706 57.500 1.00 73.00 290 VAL A O 1
ATOM 2303 N N . ASP A 1 291 ? -7.086 2.789 55.523 1.00 79.44 291 ASP A N 1
ATOM 2304 C CA . ASP A 1 291 ? -8.240 3.343 54.796 1.00 79.44 291 ASP A CA 1
ATOM 2305 C C . ASP A 1 291 ? -8.794 2.332 53.781 1.00 79.44 291 ASP A C 1
ATOM 2307 O O . ASP A 1 291 ? -8.423 2.276 52.603 1.00 79.44 291 ASP A O 1
ATOM 2311 N N . TYR A 1 292 ? -9.760 1.541 54.250 1.00 78.88 292 TYR A N 1
ATOM 2312 C CA . TYR A 1 292 ? -10.494 0.590 53.421 1.00 78.88 292 TYR A CA 1
ATOM 2313 C C . TYR A 1 292 ? -11.239 1.261 52.255 1.00 78.88 292 TYR A C 1
ATOM 2315 O O . TYR A 1 292 ? -11.413 0.642 51.202 1.00 78.88 292 TYR A O 1
ATOM 2323 N N . HIS A 1 293 ? -11.693 2.510 52.406 1.00 82.19 293 HIS A N 1
ATOM 2324 C CA . HIS A 1 293 ? -12.500 3.181 51.391 1.00 82.19 293 HIS A CA 1
ATOM 2325 C C . HIS A 1 293 ? -11.624 3.703 50.242 1.00 82.19 293 HIS A C 1
ATOM 2327 O O . HIS A 1 293 ? -11.942 3.449 49.075 1.00 82.19 293 HIS A O 1
ATOM 2333 N N . GLY A 1 294 ? -10.482 4.325 50.549 1.00 82.69 294 GLY A N 1
ATOM 2334 C CA . GLY A 1 294 ? -9.443 4.688 49.581 1.00 82.69 294 GLY A CA 1
ATOM 2335 C C . GLY A 1 294 ? -8.859 3.468 48.866 1.00 82.69 294 GLY A C 1
ATOM 2336 O O . GLY A 1 294 ? -8.837 3.433 47.628 1.00 82.69 294 GLY A O 1
ATOM 2337 N N . TRP A 1 295 ? -8.504 2.412 49.611 1.00 87.12 295 TRP A N 1
ATOM 2338 C CA . TRP A 1 295 ? -8.080 1.125 49.042 1.00 87.12 295 TRP A CA 1
ATOM 2339 C C . TRP A 1 295 ? -9.129 0.561 48.073 1.00 87.12 295 TRP A C 1
ATOM 2341 O O . TRP A 1 295 ? -8.812 0.216 46.930 1.00 87.12 295 TRP A O 1
ATOM 2351 N N . LEU A 1 296 ? -10.405 0.524 48.475 1.00 86.12 296 LEU A N 1
ATOM 2352 C CA . LEU A 1 296 ? -11.488 -0.009 47.649 1.00 86.12 296 LEU A CA 1
ATOM 2353 C C . LEU A 1 296 ? -11.711 0.824 46.380 1.00 86.12 296 LEU A C 1
ATOM 2355 O O . LEU A 1 296 ? -11.974 0.248 45.322 1.00 86.12 296 LEU A O 1
ATOM 2359 N N . GLN A 1 297 ? -11.589 2.153 46.439 1.00 85.75 297 GLN A N 1
ATOM 2360 C CA . GLN A 1 297 ? -11.650 3.010 45.250 1.00 85.75 297 GLN A CA 1
ATOM 2361 C C . GLN A 1 297 ? -10.483 2.736 44.291 1.00 85.75 297 GLN A C 1
ATOM 2363 O O . GLN A 1 297 ? -10.704 2.577 43.086 1.00 85.75 297 GLN A O 1
ATOM 2368 N N . GLN A 1 298 ? -9.259 2.607 44.812 1.00 85.25 298 GLN A N 1
ATOM 2369 C CA . GLN A 1 298 ? -8.067 2.297 44.021 1.00 85.25 298 GLN A CA 1
ATOM 2370 C C . GLN A 1 298 ? -8.180 0.909 43.357 1.00 85.25 298 GLN A C 1
ATOM 2372 O O . GLN A 1 298 ? -7.961 0.784 42.148 1.00 85.25 298 GLN A O 1
ATOM 2377 N N . LYS A 1 299 ? -8.610 -0.132 44.092 1.00 87.06 299 LYS A N 1
ATOM 2378 C CA . LYS A 1 299 ? -8.835 -1.472 43.516 1.00 87.06 299 LYS A CA 1
ATOM 2379 C C . LYS A 1 299 ? -10.013 -1.488 42.529 1.00 87.06 299 LYS A C 1
ATOM 2381 O O . LYS A 1 299 ? -9.879 -2.097 41.470 1.00 87.06 299 LYS A O 1
ATOM 2386 N N . LYS A 1 300 ? -11.123 -0.774 42.783 1.00 88.50 300 LYS A N 1
ATOM 2387 C CA . LYS A 1 300 ? -12.244 -0.628 41.822 1.00 88.50 300 LYS A CA 1
ATOM 2388 C C . LYS A 1 300 ? -11.794 0.010 40.502 1.00 88.50 300 LYS A C 1
ATOM 2390 O O . LYS A 1 300 ? -12.209 -0.466 39.444 1.00 88.50 300 LYS A O 1
ATOM 2395 N N . ARG A 1 301 ? -10.929 1.032 40.552 1.00 88.38 301 ARG A N 1
ATOM 2396 C CA . ARG A 1 301 ? -10.317 1.668 39.369 1.00 88.38 301 ARG A CA 1
ATOM 2397 C C . ARG A 1 301 ? -9.479 0.659 38.574 1.00 88.38 301 ARG A C 1
ATOM 2399 O O . ARG A 1 301 ? -9.783 0.392 37.414 1.00 88.38 301 ARG A O 1
ATOM 2406 N N . ARG A 1 302 ? -8.553 -0.028 39.250 1.00 88.69 302 ARG A N 1
ATOM 2407 C CA . ARG A 1 302 ? -7.697 -1.079 38.669 1.00 88.69 302 ARG A CA 1
ATOM 2408 C C . ARG A 1 302 ? -8.502 -2.236 38.061 1.00 88.69 302 ARG A C 1
ATOM 2410 O O . ARG A 1 302 ? -8.179 -2.745 36.992 1.00 88.69 302 ARG A O 1
ATOM 2417 N N . TRP A 1 303 ? -9.590 -2.656 38.709 1.00 88.56 303 TRP A N 1
ATOM 2418 C CA . TRP A 1 303 ? -10.490 -3.687 38.181 1.00 88.56 303 TRP A CA 1
ATOM 2419 C C . TRP A 1 303 ? -11.309 -3.215 36.977 1.00 88.56 303 TRP A C 1
ATOM 2421 O O . TRP A 1 303 ? -11.617 -4.036 36.112 1.00 88.56 303 TRP A O 1
ATOM 2431 N N . LYS A 1 304 ? -11.661 -1.924 36.899 1.00 90.38 304 LYS A N 1
ATOM 2432 C CA . LYS A 1 304 ? -12.303 -1.330 35.718 1.00 90.38 304 LYS A CA 1
ATOM 2433 C C . LYS A 1 304 ? -11.349 -1.381 34.521 1.00 90.38 304 LYS A C 1
ATOM 2435 O O . LYS A 1 304 ? -11.721 -1.959 33.504 1.00 90.38 304 LYS A O 1
ATOM 2440 N N . GLU A 1 305 ? -10.114 -0.914 34.690 1.00 85.31 305 GLU A N 1
ATOM 2441 C CA . GLU A 1 305 ? -9.049 -0.968 33.673 1.00 85.31 305 GLU A CA 1
ATOM 2442 C C . GLU A 1 305 ? -8.809 -2.408 33.181 1.00 85.31 305 GLU A C 1
ATOM 2444 O O . GLU A 1 305 ? -8.915 -2.690 31.989 1.00 85.31 305 GLU A O 1
ATOM 2449 N N . ILE A 1 306 ? -8.608 -3.364 34.097 1.00 82.25 306 ILE A N 1
ATOM 2450 C CA . ILE A 1 306 ? -8.414 -4.791 33.769 1.00 82.25 306 ILE A CA 1
ATOM 2451 C C . ILE A 1 306 ? -9.627 -5.397 33.031 1.00 82.25 306 ILE A C 1
ATOM 2453 O O . ILE A 1 306 ? -9.474 -6.327 32.228 1.00 82.25 306 ILE A O 1
ATOM 2457 N N . ARG A 1 307 ? -10.850 -4.929 33.314 1.00 84.69 307 ARG A N 1
ATOM 2458 C CA . ARG A 1 307 ? -12.078 -5.389 32.644 1.00 84.69 307 ARG A CA 1
ATOM 2459 C C . ARG A 1 307 ? -12.193 -4.805 31.236 1.00 84.69 307 ARG A C 1
ATOM 2461 O O . ARG A 1 307 ? -12.559 -5.533 30.316 1.00 84.69 307 ARG A O 1
ATOM 2468 N N . GLU A 1 308 ? -11.879 -3.525 31.070 1.00 80.12 308 GLU A N 1
ATOM 2469 C CA . GLU A 1 308 ? -11.885 -2.831 29.779 1.00 80.12 308 GLU A CA 1
ATOM 2470 C C . GLU A 1 308 ? -10.793 -3.373 28.851 1.00 80.12 308 GLU A C 1
ATOM 2472 O O . GLU A 1 308 ? -11.072 -3.664 27.691 1.00 80.12 308 GLU A O 1
ATOM 2477 N N . GLU A 1 309 ? -9.605 -3.656 29.383 1.00 77.12 309 GLU A N 1
ATOM 2478 C CA . GLU A 1 309 ? -8.515 -4.325 28.670 1.00 77.12 309 GLU A CA 1
ATOM 2479 C C . GLU A 1 309 ? -8.918 -5.735 28.202 1.00 77.12 309 GLU A C 1
ATOM 2481 O O . GLU A 1 309 ? -8.768 -6.084 27.029 1.00 77.12 309 GLU A O 1
ATOM 2486 N N . ARG A 1 310 ? -9.549 -6.541 29.072 1.00 73.81 310 ARG A N 1
ATOM 2487 C CA . ARG A 1 310 ? -10.112 -7.845 28.666 1.00 73.81 310 ARG A CA 1
ATOM 2488 C C . ARG A 1 310 ? -11.235 -7.724 27.630 1.00 73.81 310 ARG A C 1
ATOM 2490 O O . ARG A 1 310 ? -11.366 -8.616 26.793 1.00 73.81 310 ARG A O 1
ATOM 2497 N N . LYS A 1 311 ? -12.037 -6.653 27.657 1.00 76.69 311 LYS A N 1
ATOM 2498 C CA . LYS A 1 311 ? -13.065 -6.382 26.636 1.00 76.69 311 LYS A CA 1
ATOM 2499 C C . LYS A 1 311 ? -12.425 -6.016 25.291 1.00 76.69 311 LYS A C 1
ATOM 2501 O O . LYS A 1 311 ? -12.860 -6.544 24.271 1.00 76.69 311 LYS A O 1
ATOM 2506 N N . ARG A 1 312 ? -11.377 -5.182 25.299 1.00 77.19 312 ARG A N 1
ATOM 2507 C CA . ARG A 1 312 ? -10.598 -4.786 24.114 1.00 77.19 312 ARG A CA 1
ATOM 2508 C C . ARG A 1 312 ? -9.987 -6.010 23.426 1.00 77.19 312 ARG A C 1
ATOM 2510 O O . ARG A 1 312 ? -10.269 -6.237 22.256 1.00 77.19 312 ARG A O 1
ATOM 2517 N N . ARG A 1 313 ? -9.279 -6.863 24.178 1.00 72.06 313 ARG A N 1
ATOM 2518 C CA . ARG A 1 313 ? -8.668 -8.102 23.653 1.00 72.06 313 ARG A CA 1
ATOM 2519 C C . ARG A 1 313 ? -9.679 -9.041 22.993 1.00 72.06 313 ARG A C 1
ATOM 2521 O O . ARG A 1 313 ? -9.402 -9.564 21.924 1.00 72.06 313 ARG A O 1
ATOM 2528 N N . ARG A 1 314 ? -10.869 -9.226 23.582 1.00 69.56 314 ARG A N 1
ATOM 2529 C CA . ARG A 1 314 ? -11.921 -10.076 22.987 1.00 69.56 314 ARG A CA 1
ATOM 2530 C C . ARG A 1 314 ? -12.398 -9.562 21.628 1.00 69.56 314 ARG A C 1
ATOM 2532 O O . ARG A 1 314 ? -12.577 -10.367 20.726 1.00 69.56 314 ARG A O 1
ATOM 2539 N N . LEU A 1 315 ? -12.579 -8.248 21.478 1.00 65.88 315 LEU A N 1
ATOM 2540 C CA . LEU A 1 315 ? -12.972 -7.641 20.200 1.00 65.88 315 LEU A CA 1
ATOM 2541 C C . LEU A 1 315 ? -11.890 -7.819 19.125 1.00 65.88 315 LEU A C 1
ATOM 2543 O O . LEU A 1 315 ? -12.218 -8.017 17.959 1.00 65.88 315 LEU A O 1
ATOM 2547 N N . ASP A 1 316 ? -10.622 -7.789 19.529 1.00 66.56 316 ASP A N 1
ATOM 2548 C CA . ASP A 1 316 ? -9.466 -7.935 18.644 1.00 66.56 316 ASP A CA 1
ATOM 2549 C C . ASP A 1 316 ? -9.257 -9.395 18.192 1.00 66.56 316 ASP A C 1
ATOM 2551 O O . ASP A 1 316 ? -9.100 -9.683 17.004 1.00 66.56 316 ASP A O 1
ATOM 2555 N N . THR A 1 317 ? -9.398 -10.357 19.115 1.00 61.28 317 THR A N 1
ATOM 2556 C CA . THR A 1 317 ? -9.420 -11.795 18.786 1.00 61.28 317 THR A CA 1
ATOM 2557 C C . THR A 1 317 ? -10.593 -12.151 17.863 1.00 61.28 317 THR A C 1
ATOM 2559 O O . THR A 1 317 ? -10.422 -12.902 16.907 1.00 61.28 317 THR A O 1
ATOM 2562 N N . SER A 1 318 ? -11.783 -11.578 18.084 1.00 54.75 318 SER A N 1
ATOM 2563 C CA . SER A 1 318 ? -12.937 -11.790 17.194 1.00 54.75 318 SER A CA 1
ATOM 2564 C C . SER A 1 318 ? -12.746 -11.215 15.785 1.00 54.75 318 SER A C 1
ATOM 2566 O O . SER A 1 318 ? -13.429 -11.656 14.866 1.00 54.75 318 SER A O 1
ATOM 2568 N N . ARG A 1 319 ? -11.837 -10.250 15.592 1.00 50.69 319 ARG A N 1
ATOM 2569 C CA . ARG A 1 319 ? -11.478 -9.721 14.265 1.00 50.69 319 ARG A CA 1
ATOM 2570 C C . ARG A 1 319 ? -10.425 -10.578 13.568 1.00 50.69 319 ARG A C 1
ATOM 2572 O O . ARG A 1 319 ? -10.560 -10.846 12.381 1.00 50.69 319 ARG A O 1
ATOM 2579 N N . THR A 1 320 ? -9.422 -11.055 14.302 1.00 47.34 320 THR A N 1
ATOM 2580 C CA . THR A 1 320 ? -8.333 -11.878 13.744 1.00 47.34 320 THR A CA 1
ATOM 2581 C C . THR A 1 320 ? -8.781 -13.283 13.332 1.00 47.34 320 THR A C 1
ATOM 2583 O O . THR A 1 320 ? -8.325 -13.774 12.303 1.00 47.34 320 THR A O 1
ATOM 2586 N N . VAL A 1 321 ? -9.733 -13.909 14.039 1.00 48.34 321 VAL A N 1
ATOM 2587 C CA . VAL A 1 321 ? -10.305 -15.211 13.621 1.00 48.34 321 VAL A CA 1
ATOM 2588 C C . VAL A 1 321 ? -11.037 -15.119 12.272 1.00 48.34 321 VAL A C 1
ATOM 2590 O O . VAL A 1 321 ? -10.993 -16.064 11.487 1.00 48.34 321 VAL A O 1
ATOM 2593 N N . ASN A 1 322 ? -11.640 -13.971 11.952 1.00 43.62 322 ASN A N 1
ATOM 2594 C CA . ASN A 1 322 ? -12.359 -13.768 10.691 1.00 43.62 322 ASN A CA 1
ATOM 2595 C C . ASN A 1 322 ? -11.438 -13.553 9.473 1.00 43.62 322 ASN A C 1
ATOM 2597 O O . ASN A 1 322 ? -11.949 -13.440 8.364 1.00 43.62 322 ASN A O 1
ATOM 2601 N N . HIS A 1 323 ? -10.113 -13.487 9.656 1.00 43.03 323 HIS A N 1
ATOM 2602 C CA . HIS A 1 323 ? -9.168 -13.121 8.592 1.00 43.03 323 HIS A CA 1
ATOM 2603 C C . HIS A 1 323 ? -8.217 -14.255 8.153 1.00 43.03 323 HIS A C 1
ATOM 2605 O O . HIS A 1 323 ? -7.387 -14.037 7.271 1.00 43.03 323 HIS A O 1
ATOM 2611 N N . VAL A 1 324 ? -8.302 -15.450 8.761 1.00 44.00 324 VAL A N 1
ATOM 2612 C CA . VAL A 1 324 ? -7.299 -16.528 8.574 1.00 44.00 324 VAL A CA 1
ATOM 2613 C C . VAL A 1 324 ? -7.877 -17.861 8.062 1.00 44.00 324 VAL A C 1
ATOM 2615 O O . VAL A 1 324 ? -7.122 -18.675 7.542 1.00 44.00 324 VAL A O 1
ATOM 2618 N N . ASN A 1 325 ? -9.195 -18.092 8.115 1.00 33.88 325 ASN A N 1
ATOM 2619 C CA . ASN A 1 325 ? -9.776 -19.397 7.753 1.00 33.88 325 ASN A CA 1
ATOM 2620 C C . ASN A 1 325 ? -10.492 -19.417 6.391 1.00 33.88 325 ASN A C 1
ATOM 2622 O O . ASN A 1 325 ? -11.720 -19.456 6.319 1.00 33.88 325 ASN A O 1
ATOM 2626 N N . GLY A 1 326 ? -9.706 -19.504 5.316 1.00 31.77 326 GLY A N 1
ATOM 2627 C CA . GLY A 1 326 ? -10.113 -20.228 4.106 1.00 31.77 326 GLY A CA 1
ATOM 2628 C C . GLY A 1 326 ? -9.627 -21.680 4.196 1.00 31.77 326 GLY A C 1
ATOM 2629 O O . GLY A 1 326 ? -8.435 -21.877 4.386 1.00 31.77 326 GLY A O 1
ATOM 2630 N N . SER A 1 327 ? -10.544 -22.658 4.096 1.00 30.83 327 SER A N 1
ATOM 2631 C CA . SER A 1 327 ? -10.321 -24.130 4.055 1.00 30.83 327 SER A CA 1
ATOM 2632 C C . SER A 1 327 ? -9.282 -24.717 5.041 1.00 30.83 327 SER A C 1
ATOM 2634 O O . SER A 1 327 ? -8.079 -24.556 4.873 1.00 30.83 327 SER A O 1
ATOM 2636 N N . THR A 1 328 ? -9.652 -25.568 6.006 1.00 29.41 328 THR A N 1
ATOM 2637 C CA . THR A 1 328 ? -9.836 -27.018 5.751 1.00 29.41 328 THR A CA 1
ATOM 2638 C C . THR A 1 328 ? -10.371 -27.740 7.006 1.00 29.41 328 THR A C 1
ATOM 2640 O O . THR A 1 328 ? -9.849 -27.561 8.099 1.00 29.41 328 THR A O 1
ATOM 2643 N N . GLU A 1 329 ? -11.411 -28.548 6.791 1.00 27.86 329 GLU A N 1
ATOM 2644 C CA . GLU A 1 329 ? -11.913 -29.739 7.511 1.00 27.86 329 GLU A CA 1
ATOM 2645 C C . GLU A 1 329 ? -11.967 -29.874 9.055 1.00 27.86 329 GLU A C 1
ATOM 2647 O O . GLU A 1 329 ? -11.018 -29.730 9.822 1.00 27.86 329 GLU A O 1
ATOM 2652 N N . LEU A 1 330 ? -13.151 -30.329 9.483 1.00 34.53 330 LEU A N 1
ATOM 2653 C CA . LEU A 1 330 ? -13.539 -30.704 10.842 1.00 34.53 330 LEU A CA 1
ATOM 2654 C C . LEU A 1 330 ? -12.835 -31.991 11.308 1.00 34.53 330 LEU A C 1
ATOM 2656 O O . LEU A 1 330 ? -13.347 -33.093 11.115 1.00 34.53 330 LEU A O 1
ATOM 2660 N N . SER A 1 331 ? -11.710 -31.861 12.010 1.00 26.78 331 SER A N 1
ATOM 2661 C CA . SER A 1 331 ? -11.091 -32.989 12.720 1.00 26.78 331 SER A CA 1
ATOM 2662 C C . SER A 1 331 ? -11.616 -33.110 14.154 1.00 26.78 331 SER A C 1
ATOM 2664 O O . SER A 1 331 ? -11.186 -32.399 15.063 1.00 26.78 331 SER A O 1
ATOM 2666 N N . HIS A 1 332 ? -12.543 -34.047 14.367 1.00 33.00 332 HIS A N 1
ATOM 2667 C CA . HIS A 1 332 ? -12.968 -34.498 15.695 1.00 33.00 332 HIS A CA 1
ATOM 2668 C C . HIS A 1 332 ? -11.765 -35.077 16.463 1.00 33.00 332 HIS A C 1
ATOM 2670 O O . HIS A 1 332 ? -11.341 -36.195 16.184 1.00 33.00 332 HIS A O 1
ATOM 2676 N N . HIS A 1 333 ? -11.253 -34.370 17.476 1.00 27.38 333 HIS A N 1
ATOM 2677 C CA . HIS A 1 333 ? -10.296 -34.950 18.423 1.00 27.38 333 HIS A CA 1
ATOM 2678 C C . HIS A 1 333 ? -10.849 -34.926 19.849 1.00 27.38 333 HIS A C 1
ATOM 2680 O O . HIS A 1 333 ? -10.681 -33.974 20.611 1.00 27.38 333 HIS A O 1
ATOM 2686 N N . MET A 1 334 ? -11.516 -36.020 20.225 1.00 33.03 334 MET A N 1
ATOM 2687 C CA . MET A 1 334 ? -11.869 -36.286 21.617 1.00 33.03 334 MET A CA 1
ATOM 2688 C C . MET A 1 334 ? -10.587 -36.501 22.429 1.00 33.03 334 MET A C 1
ATOM 2690 O O . MET A 1 334 ? -9.934 -37.534 22.291 1.00 33.03 334 MET A O 1
ATOM 2694 N N . VAL A 1 335 ? -10.245 -35.571 23.322 1.00 30.47 335 VAL A N 1
ATOM 2695 C CA . VAL A 1 335 ? -9.257 -35.832 24.380 1.00 30.47 335 VAL A CA 1
ATOM 2696 C C . VAL A 1 335 ? -10.003 -36.279 25.631 1.00 30.47 335 VAL A C 1
ATOM 2698 O O . VAL A 1 335 ? -10.451 -35.488 26.460 1.00 30.47 335 VAL A O 1
ATOM 2701 N N . ASN A 1 336 ? -10.166 -37.594 25.733 1.00 36.00 336 ASN A N 1
ATOM 2702 C CA . ASN A 1 336 ? -10.861 -38.256 26.825 1.00 36.00 336 ASN A CA 1
ATOM 2703 C C . ASN A 1 336 ? -9.937 -38.381 28.054 1.00 36.00 336 ASN A C 1
ATOM 2705 O O . ASN A 1 336 ? -9.349 -39.436 28.298 1.00 36.00 336 ASN A O 1
ATOM 2709 N N . HIS A 1 337 ? -9.776 -37.303 28.830 1.00 37.59 337 HIS A N 1
ATOM 2710 C CA . HIS A 1 337 ? -9.063 -37.365 30.110 1.00 37.59 337 HIS A CA 1
ATOM 2711 C C . HIS A 1 337 ? -10.015 -37.630 31.282 1.00 37.59 337 HIS A C 1
ATOM 2713 O O . HIS A 1 337 ? -10.918 -36.852 31.584 1.00 37.59 337 HIS A O 1
ATOM 2719 N N . LYS A 1 338 ? -9.768 -38.770 31.943 1.00 35.34 338 LYS A N 1
ATOM 2720 C CA . LYS A 1 338 ? -10.495 -39.319 33.096 1.00 35.34 338 LYS A CA 1
ATOM 2721 C C . LYS A 1 338 ? -10.923 -38.243 34.104 1.00 35.34 338 LYS A C 1
ATOM 2723 O O . LYS A 1 338 ? -10.088 -37.628 34.766 1.00 35.34 338 LYS A O 1
ATOM 2728 N N . ARG A 1 339 ? -12.239 -38.104 34.290 1.00 38.91 339 ARG A N 1
ATOM 2729 C CA . ARG A 1 339 ? -12.852 -37.297 35.354 1.00 38.91 339 ARG A CA 1
ATOM 2730 C C . ARG A 1 339 ? -12.583 -37.936 36.722 1.00 38.91 339 ARG A C 1
ATOM 2732 O O . ARG A 1 339 ? -13.335 -38.803 37.157 1.00 38.91 339 ARG A O 1
ATOM 2739 N N . GLN A 1 340 ? -11.547 -37.485 37.423 1.00 40.19 340 GLN A N 1
ATOM 2740 C CA . GLN A 1 340 ? -11.483 -37.635 38.878 1.00 40.19 340 GLN A CA 1
ATOM 2741 C C . GLN A 1 340 ? -12.271 -36.470 39.490 1.00 40.19 340 GLN A C 1
ATOM 2743 O O . GLN A 1 340 ? -11.965 -35.306 39.225 1.00 40.19 340 GLN A O 1
ATOM 2748 N N . GLY A 1 341 ? -13.335 -36.776 40.236 1.00 50.22 341 GLY A N 1
ATOM 2749 C CA . GLY A 1 341 ? -14.289 -35.775 40.714 1.00 50.22 341 GLY A CA 1
ATOM 2750 C C . GLY A 1 341 ? -13.640 -34.736 41.627 1.00 50.22 341 GLY A C 1
ATOM 2751 O O . GLY A 1 341 ? -13.330 -35.029 42.778 1.00 50.22 341 GLY A O 1
ATOM 2752 N N . ARG A 1 342 ? -13.473 -33.505 41.130 1.00 45.00 342 ARG A N 1
ATOM 2753 C CA . ARG A 1 342 ? -13.127 -32.337 41.949 1.00 45.00 342 ARG A CA 1
ATOM 2754 C C . ARG A 1 342 ? -14.384 -31.499 42.143 1.00 45.00 342 ARG A C 1
ATOM 2756 O O . ARG A 1 342 ? -14.861 -30.865 41.206 1.00 45.00 342 ARG A O 1
ATOM 2763 N N . THR A 1 343 ? -14.895 -31.486 43.368 1.00 50.69 343 THR A N 1
ATOM 2764 C CA . THR A 1 343 ? -15.945 -30.581 43.852 1.00 50.69 343 THR A CA 1
ATOM 2765 C C . THR A 1 343 ? -15.425 -29.139 43.885 1.00 50.69 343 THR A C 1
ATOM 2767 O O . THR A 1 343 ? -15.045 -28.604 44.921 1.00 50.69 343 THR A O 1
ATOM 2770 N N . GLY A 1 344 ? -15.375 -28.513 42.711 1.00 58.25 344 GLY A N 1
ATOM 2771 C CA . GLY A 1 344 ? -15.103 -27.090 42.517 1.00 58.25 344 GLY A CA 1
ATOM 2772 C C . GLY A 1 344 ? -16.221 -26.429 41.715 1.00 58.25 344 GLY A C 1
ATOM 2773 O O . GLY A 1 344 ? -17.112 -27.111 41.221 1.00 58.25 344 GLY A O 1
ATOM 2774 N N . VAL A 1 345 ? -16.159 -25.105 41.543 1.00 58.59 345 VAL A N 1
ATOM 2775 C CA . VAL A 1 345 ? -17.227 -24.287 40.924 1.00 58.59 345 VAL A CA 1
ATOM 2776 C C . VAL A 1 345 ? 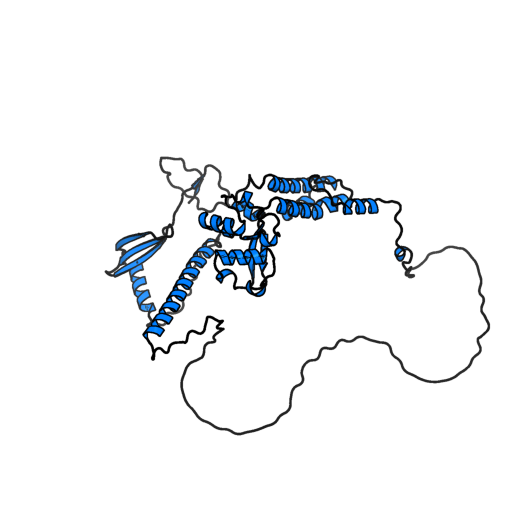-17.695 -24.817 39.553 1.00 58.59 345 VAL A C 1
ATOM 2778 O O . VAL A 1 345 ? -18.867 -24.681 39.212 1.00 58.59 345 VAL A O 1
ATOM 2781 N N . ASN A 1 346 ? -16.828 -25.504 38.802 1.00 55.00 346 ASN A N 1
ATOM 2782 C CA . ASN A 1 346 ? -17.174 -26.174 37.544 1.00 55.00 346 ASN A CA 1
ATOM 2783 C C . ASN A 1 346 ? -18.369 -27.143 37.665 1.00 55.00 346 ASN A C 1
ATOM 2785 O O . ASN A 1 346 ? -19.142 -27.238 36.719 1.00 55.00 346 ASN A O 1
ATOM 2789 N N . SER A 1 347 ? -18.576 -27.815 38.806 1.00 58.31 347 SER A N 1
ATOM 2790 C CA . SER A 1 347 ? -19.705 -28.744 38.983 1.00 58.31 347 SER A CA 1
ATOM 2791 C C . SER A 1 347 ? -21.075 -28.053 38.982 1.00 58.31 347 SER A C 1
ATOM 2793 O O . SER A 1 347 ? -22.070 -28.682 38.624 1.00 58.31 347 SER A O 1
ATOM 2795 N N . TYR A 1 348 ? -21.138 -26.761 39.328 1.00 59.81 348 TYR A N 1
ATOM 2796 C CA . TYR A 1 348 ? -22.354 -25.959 39.167 1.00 59.81 348 TYR A CA 1
ATOM 2797 C C . TYR A 1 348 ? -22.633 -25.685 37.684 1.00 59.81 348 TYR A C 1
ATOM 2799 O O . TYR A 1 348 ? -23.764 -25.845 37.232 1.00 59.81 348 TYR A O 1
ATOM 2807 N N . PHE A 1 349 ? -21.600 -25.334 36.910 1.00 61.44 349 PHE A N 1
ATOM 2808 C CA . PHE A 1 349 ? -21.736 -25.074 35.475 1.00 61.44 349 PHE A CA 1
ATOM 2809 C C . PHE A 1 349 ? -22.114 -26.334 34.683 1.00 61.44 349 PHE A C 1
ATOM 2811 O O . PHE A 1 349 ? -23.065 -26.279 33.906 1.00 61.44 349 PHE A O 1
ATOM 2818 N N . GLU A 1 350 ? -21.469 -27.479 34.942 1.00 60.91 350 GLU A N 1
ATOM 2819 C CA . GLU A 1 350 ? -21.797 -28.748 34.267 1.00 60.91 350 GLU A CA 1
ATOM 2820 C C . GLU A 1 350 ? -23.258 -29.174 34.482 1.00 60.91 350 GLU A C 1
ATOM 2822 O O . GLU A 1 350 ? -23.890 -29.723 33.580 1.00 60.91 350 GLU A O 1
ATOM 2827 N N . ARG A 1 351 ? -23.831 -28.904 35.665 1.00 64.69 351 ARG A N 1
ATOM 2828 C CA . ARG A 1 351 ? -25.223 -29.270 35.961 1.00 64.69 351 ARG A CA 1
ATOM 2829 C C . ARG A 1 351 ? -26.226 -28.434 35.159 1.00 64.69 351 ARG A C 1
ATOM 2831 O O . ARG A 1 351 ? -27.221 -28.982 34.695 1.00 64.69 351 ARG A O 1
ATOM 2838 N N . HIS A 1 352 ? -25.948 -27.146 34.954 1.00 64.62 352 HIS A N 1
ATOM 2839 C CA . HIS A 1 352 ? -26.769 -26.288 34.094 1.00 64.62 352 HIS A CA 1
ATOM 2840 C C . HIS A 1 352 ? -26.587 -26.612 32.601 1.00 64.62 352 HIS A C 1
ATOM 2842 O O . HIS A 1 352 ? -27.562 -26.617 31.857 1.00 64.62 352 HIS A O 1
ATOM 2848 N N . GLU A 1 353 ? -25.373 -26.951 32.161 1.00 68.25 353 GLU A N 1
ATOM 2849 C CA . GLU A 1 353 ? -25.092 -27.355 30.774 1.00 68.25 353 GLU A CA 1
ATOM 2850 C C . GLU A 1 353 ? -25.806 -28.666 30.384 1.00 68.25 353 GLU A C 1
ATOM 2852 O O . GLU A 1 353 ? -26.352 -28.791 29.284 1.00 68.25 353 GLU A O 1
ATOM 2857 N N . LEU A 1 354 ? -25.895 -29.625 31.314 1.00 68.69 354 LEU A N 1
ATOM 2858 C CA . LEU A 1 354 ? -26.668 -30.856 31.119 1.00 68.69 354 LEU A CA 1
ATOM 2859 C C . LEU A 1 354 ? -28.183 -30.611 31.034 1.00 68.69 354 LEU A C 1
ATOM 2861 O O . LEU A 1 354 ? -28.844 -31.276 30.241 1.00 68.69 354 LEU A O 1
ATOM 2865 N N . ALA A 1 355 ? -28.735 -29.660 31.796 1.00 70.38 355 ALA A N 1
ATOM 2866 C CA . ALA A 1 355 ? -30.150 -29.292 31.686 1.00 70.38 355 ALA A CA 1
ATOM 2867 C C . ALA A 1 355 ? -30.451 -28.646 30.320 1.00 70.38 355 ALA A C 1
ATOM 2869 O O . ALA A 1 355 ? -31.384 -29.053 29.628 1.00 70.38 355 ALA A O 1
ATOM 2870 N N . LEU A 1 356 ? -29.599 -27.711 29.875 1.00 79.69 356 LEU A N 1
ATOM 2871 C CA . LEU A 1 356 ? -29.723 -27.056 28.566 1.00 79.69 356 LEU A CA 1
ATOM 2872 C C . LEU A 1 356 ? -29.653 -28.027 27.375 1.00 79.69 356 LEU A C 1
ATOM 2874 O O . LEU A 1 356 ? -30.196 -27.718 26.320 1.00 79.69 356 LEU A O 1
ATOM 2878 N N . THR A 1 357 ? -28.991 -29.177 27.509 1.00 81.50 357 THR A N 1
ATOM 2879 C CA . THR A 1 357 ? -28.834 -30.151 26.410 1.00 81.50 357 THR A CA 1
ATOM 2880 C C . THR A 1 357 ? -29.850 -31.293 26.429 1.00 81.50 357 THR A C 1
ATOM 2882 O O . THR A 1 357 ? -29.996 -31.978 25.418 1.00 81.50 357 THR A O 1
ATOM 2885 N N . ARG A 1 358 ? -30.546 -31.521 27.550 1.00 82.56 358 ARG A N 1
ATOM 2886 C CA . ARG A 1 358 ? -31.463 -32.664 27.731 1.00 82.56 358 ARG A CA 1
ATOM 2887 C C . ARG A 1 358 ? -32.939 -32.289 27.805 1.00 82.56 358 ARG A C 1
ATOM 2889 O O . ARG A 1 358 ? -33.775 -33.156 27.566 1.00 82.56 358 ARG A O 1
ATOM 2896 N N . SER A 1 359 ? -33.245 -31.034 28.114 1.00 85.19 359 SER A N 1
ATOM 2897 C CA . SER A 1 359 ?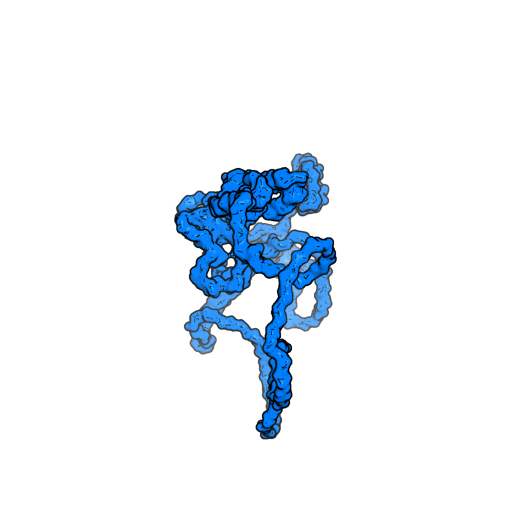 -34.603 -30.587 28.432 1.00 85.19 359 SER A CA 1
ATOM 2898 C C . SER A 1 359 ? -35.087 -29.520 27.447 1.00 85.19 359 SER A C 1
ATOM 2900 O O . SER A 1 359 ? -34.293 -28.843 26.791 1.00 85.19 359 SER A O 1
ATOM 2902 N N . HIS A 1 360 ? -36.407 -29.392 27.286 1.00 87.25 360 HIS A N 1
ATOM 2903 C CA . HIS A 1 360 ? -36.996 -28.502 26.282 1.00 87.25 360 HIS A CA 1
ATOM 2904 C C . HIS A 1 360 ? -36.782 -27.021 26.624 1.00 87.25 360 HIS A C 1
ATOM 2906 O O . HIS A 1 360 ? -36.815 -26.611 27.784 1.00 87.25 360 HIS A O 1
ATOM 2912 N N . TRP A 1 361 ? -36.588 -26.201 25.591 1.00 91.38 361 TRP A N 1
ATOM 2913 C CA . TRP A 1 361 ? -36.326 -24.768 25.728 1.00 91.38 361 TRP A CA 1
ATOM 2914 C C . TRP A 1 361 ? -37.626 -23.968 25.651 1.00 91.38 361 TRP A C 1
ATOM 2916 O O . TRP A 1 361 ? -38.257 -23.906 24.596 1.00 91.38 361 TRP A O 1
ATOM 2926 N N . GLN A 1 362 ? -38.011 -23.304 26.741 1.00 90.81 362 GLN A N 1
ATOM 2927 C CA . GLN A 1 362 ? -39.105 -22.330 26.731 1.00 90.81 362 GLN A CA 1
ATOM 2928 C C . GLN A 1 362 ? -38.523 -20.939 26.461 1.00 90.81 362 GLN A C 1
ATOM 2930 O O . GLN A 1 362 ? -38.019 -20.276 27.366 1.00 90.81 362 GLN A O 1
ATOM 2935 N N . ILE A 1 363 ? -38.525 -20.511 25.197 1.00 92.00 363 ILE A N 1
ATOM 2936 C CA . ILE A 1 363 ? -37.965 -19.213 24.795 1.00 92.00 363 ILE A CA 1
ATOM 2937 C C . ILE A 1 363 ? -38.912 -18.095 25.247 1.00 92.00 363 ILE A C 1
ATOM 2939 O O . ILE A 1 363 ? -40.055 -18.033 24.804 1.00 92.00 363 ILE A O 1
ATOM 2943 N N . VAL A 1 364 ? -38.420 -17.203 26.108 1.00 92.69 364 VAL A N 1
ATOM 2944 C CA . VAL A 1 364 ? -39.157 -16.033 26.611 1.00 92.69 364 VAL A CA 1
ATOM 2945 C C . VAL A 1 364 ? -38.918 -14.820 25.715 1.00 92.69 364 VAL A C 1
ATOM 2947 O O . VAL A 1 364 ? -39.857 -14.118 25.353 1.00 92.69 364 VAL A O 1
ATOM 2950 N N . GLN A 1 365 ? -37.659 -14.566 25.345 1.00 92.56 365 GLN A N 1
ATOM 2951 C CA . GLN A 1 365 ? -37.281 -13.399 24.547 1.00 92.56 365 GLN A CA 1
ATOM 2952 C C . GLN A 1 365 ? -36.014 -13.666 23.729 1.00 92.56 365 GLN A C 1
ATOM 2954 O O . GLN A 1 365 ? -35.073 -14.297 24.212 1.00 92.56 365 GLN A O 1
ATOM 2959 N N . LEU A 1 366 ? -35.969 -13.121 22.511 1.00 91.56 366 LEU A N 1
ATOM 2960 C CA . LEU A 1 366 ? -34.756 -12.992 21.703 1.00 91.56 366 LEU A CA 1
ATOM 2961 C C . LEU A 1 366 ? -34.337 -11.515 21.677 1.00 91.56 366 LEU A C 1
ATOM 2963 O O . LEU A 1 366 ? -35.086 -10.655 21.219 1.00 91.56 366 LEU A O 1
ATOM 2967 N N . GLU A 1 367 ? -33.149 -11.218 22.193 1.00 92.19 367 GLU A N 1
ATOM 2968 C CA . GLU A 1 367 ? -32.565 -9.877 22.278 1.00 92.19 367 GLU A CA 1
ATOM 2969 C C . GLU A 1 367 ? -31.471 -9.731 21.195 1.00 92.19 367 GLU A C 1
ATOM 2971 O O . GLU A 1 367 ? -30.537 -10.541 21.167 1.00 92.19 367 GLU A O 1
ATOM 2976 N N . PRO A 1 368 ? -31.554 -8.749 20.276 1.00 89.38 368 PRO A N 1
ATOM 2977 C CA . PRO A 1 368 ? -30.528 -8.539 19.257 1.00 89.38 368 PRO A CA 1
ATOM 2978 C C . PRO A 1 368 ? -29.232 -7.996 19.874 1.00 89.38 368 PRO A C 1
ATOM 2980 O O . PRO A 1 368 ? -29.253 -7.081 20.695 1.00 89.38 368 PRO A O 1
ATOM 2983 N N . THR A 1 369 ? -28.086 -8.526 19.443 1.00 88.31 369 THR A N 1
ATOM 2984 C CA . THR A 1 369 ? -26.764 -8.012 19.843 1.00 88.31 369 THR A CA 1
ATOM 2985 C C . THR A 1 369 ? -26.277 -6.963 18.840 1.00 88.31 369 THR A C 1
ATOM 2987 O O . THR A 1 369 ? -26.721 -6.923 17.696 1.00 88.31 369 THR A O 1
ATOM 2990 N N . SER A 1 370 ? -25.290 -6.145 19.218 1.00 85.25 370 SER A N 1
ATOM 2991 C CA . SER A 1 370 ? -24.603 -5.217 18.301 1.00 85.25 370 SER A CA 1
ATOM 2992 C C . SER A 1 370 ? -23.892 -5.896 17.114 1.00 85.25 370 SER A C 1
ATOM 2994 O O . SER A 1 370 ? -23.437 -5.198 16.212 1.00 85.25 370 SER A O 1
ATOM 2996 N N . GLN A 1 371 ? -23.754 -7.229 17.110 1.00 80.12 371 GLN A N 1
ATOM 2997 C CA . GLN A 1 371 ? -23.252 -7.996 15.968 1.00 80.12 371 GLN A CA 1
ATOM 2998 C C . GLN A 1 371 ? -24.399 -8.707 15.246 1.00 80.12 371 GLN A C 1
ATOM 3000 O O . GLN A 1 371 ? -25.166 -9.462 15.844 1.00 80.12 371 GLN A O 1
ATOM 3005 N N . HIS A 1 372 ? -24.484 -8.496 13.933 1.00 80.12 372 HIS A N 1
ATOM 3006 C CA . HIS A 1 372 ? -25.464 -9.150 13.072 1.00 80.12 372 HIS A CA 1
ATOM 3007 C C . HIS A 1 372 ? -25.315 -10.678 13.116 1.00 80.12 372 HIS A C 1
ATOM 3009 O O . HIS A 1 372 ? -24.212 -11.202 12.993 1.00 80.12 372 HIS A O 1
ATOM 3015 N N . GLY A 1 373 ? -26.434 -11.391 13.260 1.00 82.56 373 GLY A N 1
ATOM 3016 C CA . GLY A 1 373 ? -26.443 -12.855 13.368 1.00 82.56 373 GLY A CA 1
ATOM 3017 C C . GLY A 1 373 ? -26.180 -13.392 14.780 1.00 82.56 373 GLY A C 1
ATOM 3018 O O . GLY A 1 373 ? -26.316 -14.593 14.982 1.00 82.56 373 GLY A O 1
ATOM 3019 N N . GLN A 1 374 ? -25.873 -12.540 15.765 1.00 89.06 374 GLN A N 1
ATOM 3020 C CA . GLN A 1 374 ? -25.774 -12.933 17.174 1.00 89.06 374 GLN A CA 1
ATOM 3021 C C . GLN A 1 374 ? -26.949 -12.372 17.982 1.00 89.06 374 GLN A C 1
ATOM 3023 O O . GLN A 1 374 ? -27.202 -11.166 18.016 1.00 89.06 374 GLN A O 1
ATOM 3028 N N . PHE A 1 375 ? -27.651 -13.260 18.675 1.00 91.88 375 PHE A N 1
ATOM 3029 C CA . PHE A 1 375 ? -28.793 -12.942 19.524 1.00 91.88 375 PHE A CA 1
ATOM 3030 C C . PHE A 1 375 ? -28.581 -13.536 20.910 1.00 91.88 375 PHE A C 1
ATOM 3032 O O . PHE A 1 375 ? -27.975 -14.597 21.051 1.00 91.88 375 PHE A O 1
ATOM 3039 N N . PHE A 1 376 ? -29.124 -12.893 21.936 1.00 92.75 376 PHE A N 1
ATOM 3040 C CA . PHE A 1 376 ? -29.280 -13.534 23.231 1.00 92.75 376 PHE A CA 1
ATOM 3041 C C . PHE A 1 376 ? -30.691 -14.092 23.364 1.00 92.75 376 PHE A C 1
ATOM 3043 O O . PHE A 1 376 ? -31.666 -13.347 23.300 1.00 92.75 376 PHE A O 1
ATOM 3050 N N . ALA A 1 377 ? -30.795 -15.399 23.574 1.00 92.50 377 ALA A N 1
ATOM 3051 C CA . ALA A 1 377 ? -32.041 -16.044 23.943 1.00 92.50 377 ALA A CA 1
ATOM 3052 C C . ALA A 1 377 ? -32.152 -16.106 25.467 1.00 92.50 377 ALA A C 1
ATOM 3054 O O . ALA A 1 377 ? -31.301 -16.690 26.141 1.00 92.50 377 ALA A O 1
ATOM 3055 N N . TRP A 1 378 ? -33.214 -15.514 25.999 1.00 93.12 378 TRP A N 1
ATOM 3056 C CA . TRP A 1 378 ? -33.667 -15.739 27.363 1.00 93.12 378 TRP A CA 1
ATOM 3057 C C . TRP A 1 378 ? -34.600 -16.946 27.346 1.00 93.12 378 TRP A C 1
ATOM 3059 O O . TRP A 1 378 ? -35.681 -16.894 26.758 1.00 93.12 378 TRP A O 1
ATOM 3069 N N . VAL A 1 379 ? -34.147 -18.049 27.936 1.00 92.56 379 VAL A N 1
ATOM 3070 C CA . VAL A 1 379 ? -34.804 -19.360 27.866 1.00 92.56 379 VAL A CA 1
ATOM 3071 C C . VAL A 1 379 ? -35.036 -19.881 29.275 1.00 92.56 379 VAL A C 1
ATOM 3073 O O . VAL A 1 379 ? -34.121 -19.857 30.091 1.00 92.56 379 VAL A O 1
ATOM 3076 N N . VAL A 1 380 ? -36.236 -20.376 29.564 1.00 91.00 380 VAL A N 1
ATOM 3077 C CA . VAL A 1 380 ? -36.516 -21.131 30.788 1.00 91.00 380 VAL A CA 1
ATOM 3078 C C . VAL A 1 380 ? -36.356 -22.623 30.503 1.00 91.00 380 VAL A C 1
ATOM 3080 O O . VAL A 1 380 ? -36.924 -23.147 29.543 1.00 91.00 380 VAL A O 1
ATOM 3083 N N . VAL A 1 381 ? -35.570 -23.300 31.338 1.00 88.56 381 VAL A N 1
ATOM 3084 C CA . VAL A 1 381 ? -35.357 -24.753 31.317 1.00 88.56 381 VAL A CA 1
ATOM 3085 C C . VAL A 1 381 ? -35.486 -25.254 32.752 1.00 88.56 381 VAL A C 1
ATOM 3087 O O . VAL A 1 381 ? -34.841 -24.721 33.650 1.00 88.56 381 VAL A O 1
ATOM 3090 N N . GLU A 1 382 ? -36.371 -26.227 32.986 1.00 85.25 382 GLU A N 1
ATOM 3091 C CA . GLU A 1 382 ? -36.650 -26.800 34.322 1.00 85.25 382 GLU A CA 1
ATOM 3092 C C . GLU A 1 382 ? -36.939 -25.744 35.417 1.00 85.25 382 GLU A C 1
ATOM 3094 O O . GLU A 1 382 ? -36.568 -25.893 36.578 1.00 85.25 382 GLU A O 1
ATOM 3099 N N . GLY A 1 383 ? -37.609 -24.647 35.043 1.00 82.81 383 GLY A N 1
ATOM 3100 C CA . GLY A 1 383 ? -37.952 -23.542 35.948 1.00 82.81 383 GLY A CA 1
ATOM 3101 C C . GLY A 1 383 ? -36.825 -22.531 36.204 1.00 82.81 383 GLY A C 1
ATOM 3102 O O . GLY A 1 383 ? -37.057 -21.533 36.882 1.00 82.81 383 GLY A O 1
ATOM 3103 N N . VAL A 1 384 ? -35.630 -22.732 35.638 1.00 84.44 384 VAL A N 1
ATOM 3104 C CA . VAL A 1 384 ? -34.493 -21.803 35.741 1.00 84.44 384 VAL A CA 1
ATOM 3105 C C . VAL A 1 384 ? -34.349 -21.000 34.449 1.00 84.44 384 VAL A C 1
ATOM 3107 O O . VAL A 1 384 ? -34.362 -21.555 33.351 1.00 84.44 384 VAL A O 1
ATOM 3110 N N . MET A 1 385 ? -34.201 -19.677 34.567 1.00 88.38 385 MET A N 1
ATOM 3111 C CA . MET A 1 385 ? -33.964 -18.795 33.421 1.00 88.38 385 MET A CA 1
ATOM 3112 C C . MET A 1 385 ? -32.470 -18.713 33.079 1.00 88.38 385 MET A C 1
ATOM 3114 O O . MET A 1 385 ? -31.634 -18.403 33.927 1.00 88.38 385 MET A O 1
ATOM 3118 N N . HIS A 1 386 ? -32.150 -18.922 31.806 1.00 85.50 386 HIS A N 1
ATOM 3119 C CA . HIS A 1 386 ? -30.808 -18.902 31.240 1.00 85.50 386 HIS A CA 1
ATOM 3120 C C . HIS A 1 386 ? -30.686 -17.848 30.131 1.00 85.50 386 HIS A C 1
ATOM 3122 O O . HIS A 1 386 ? -31.580 -17.705 29.297 1.00 85.50 386 HIS A O 1
ATOM 3128 N N . LYS A 1 387 ? -29.548 -17.138 30.093 1.00 89.62 387 LYS A N 1
ATOM 3129 C CA . LYS A 1 387 ? -29.147 -16.280 28.967 1.00 89.62 387 LYS A CA 1
ATOM 3130 C C . LYS A 1 387 ? -28.189 -17.056 28.065 1.00 89.62 387 LYS A C 1
ATOM 3132 O O . LYS A 1 387 ? -27.039 -17.279 28.440 1.00 89.62 387 LYS A O 1
ATOM 3137 N N . ILE A 1 388 ? -28.656 -17.454 26.888 1.00 89.56 388 ILE A N 1
ATOM 3138 C CA . ILE A 1 388 ? -27.907 -18.254 25.911 1.00 89.56 388 ILE A CA 1
ATOM 3139 C C . ILE A 1 388 ? -27.499 -17.355 24.740 1.00 89.56 388 ILE A C 1
ATOM 3141 O O . ILE A 1 388 ? -28.312 -16.582 24.240 1.00 89.56 388 ILE A O 1
ATOM 3145 N N . SER A 1 389 ? -26.247 -17.445 24.289 1.00 89.56 389 SER A N 1
ATOM 3146 C CA . SER A 1 389 ? -25.802 -16.784 23.055 1.00 89.56 389 SER A CA 1
ATOM 3147 C C . SER A 1 389 ? -26.135 -17.673 21.860 1.00 89.56 389 SER A C 1
ATOM 3149 O O . SER A 1 389 ? -25.567 -18.754 21.725 1.00 89.56 389 SER A O 1
ATOM 3151 N N . VAL A 1 390 ? -27.038 -17.223 20.995 1.00 89.00 390 VAL A N 1
ATOM 3152 C CA . VAL A 1 390 ? -27.470 -17.931 19.787 1.00 89.00 390 VAL A CA 1
ATOM 3153 C C . VAL A 1 390 ? -26.847 -17.260 18.567 1.00 89.00 390 VAL A C 1
ATOM 3155 O O . VAL A 1 390 ? -27.107 -16.089 18.285 1.00 89.00 390 VAL A O 1
ATOM 3158 N N . THR A 1 391 ? -26.040 -18.014 17.825 1.00 89.38 391 THR A N 1
ATOM 3159 C CA . THR A 1 391 ? -25.505 -17.591 16.526 1.00 89.38 391 THR A CA 1
ATOM 3160 C C . THR A 1 391 ? -26.394 -18.161 15.429 1.00 89.38 391 THR A C 1
ATOM 3162 O O . THR A 1 391 ? -26.472 -19.375 15.264 1.00 89.38 391 THR A O 1
ATOM 3165 N N . ILE A 1 392 ? -27.072 -17.288 14.686 1.00 88.19 392 ILE A N 1
ATOM 3166 C CA . ILE A 1 392 ? -27.959 -17.656 13.581 1.00 88.19 392 ILE A CA 1
ATOM 3167 C C . ILE A 1 392 ? -27.173 -17.511 12.269 1.00 88.19 392 ILE A C 1
ATOM 3169 O O . ILE A 1 392 ? -26.871 -16.377 11.877 1.00 88.19 392 ILE A O 1
ATOM 3173 N N . PRO A 1 393 ? -26.827 -18.614 11.575 1.00 85.81 393 PRO A N 1
ATOM 3174 C CA . PRO A 1 393 ? -26.167 -18.533 10.279 1.00 85.81 393 PRO A CA 1
ATOM 3175 C C . PRO A 1 393 ? -27.108 -17.913 9.240 1.00 85.81 393 PRO A C 1
ATOM 3177 O O . PRO A 1 393 ? -28.305 -18.202 9.207 1.00 85.81 393 PRO A O 1
ATOM 3180 N N . ARG A 1 394 ? -26.561 -17.065 8.365 1.00 84.88 394 ARG A N 1
ATOM 3181 C CA . ARG A 1 394 ? -27.277 -16.536 7.199 1.00 84.88 394 ARG A CA 1
ATOM 3182 C C . ARG A 1 394 ? -26.895 -17.363 5.979 1.00 84.88 394 ARG A C 1
ATOM 3184 O O . ARG A 1 394 ? -25.798 -17.208 5.458 1.00 84.88 394 ARG A O 1
ATOM 3191 N N . VAL A 1 395 ? -27.805 -18.233 5.561 1.00 83.81 395 VAL A N 1
ATOM 3192 C CA . VAL A 1 395 ? -27.672 -19.048 4.350 1.00 83.81 395 VAL A CA 1
ATOM 3193 C C . VAL A 1 395 ? -28.220 -18.258 3.162 1.00 83.81 395 VAL A C 1
ATOM 3195 O O . VAL A 1 395 ? -29.334 -17.734 3.235 1.00 83.81 395 VAL A O 1
ATOM 3198 N N . PHE A 1 396 ? -27.450 -18.163 2.077 1.00 85.12 396 PHE A N 1
ATOM 3199 C CA . PHE A 1 396 ? -27.829 -17.444 0.861 1.00 85.12 396 PHE A CA 1
ATOM 3200 C C . PHE A 1 396 ? -27.799 -18.396 -0.329 1.00 85.12 396 PHE A C 1
ATOM 3202 O O . PHE A 1 396 ? -26.799 -19.056 -0.561 1.00 85.12 396 PHE A O 1
ATOM 3209 N N . TYR A 1 397 ? -28.873 -18.423 -1.118 1.00 86.69 397 TYR A N 1
ATOM 3210 C CA . TYR A 1 397 ? -28.936 -19.265 -2.310 1.00 86.69 397 TYR A CA 1
ATOM 3211 C C . TYR A 1 397 ? -28.597 -18.455 -3.568 1.00 86.69 397 TYR A C 1
ATOM 3213 O O . TYR A 1 397 ? -29.364 -17.572 -3.966 1.00 86.69 397 TYR A O 1
ATOM 3221 N N . LEU A 1 398 ? -27.469 -18.761 -4.212 1.00 87.44 398 LEU A N 1
ATOM 3222 C CA . LEU A 1 398 ? -27.021 -18.112 -5.446 1.00 87.44 398 LEU A CA 1
ATOM 3223 C C . LEU A 1 398 ? -27.433 -18.943 -6.667 1.00 87.44 398 LEU A C 1
ATOM 3225 O O . LEU A 1 398 ? -26.971 -20.066 -6.831 1.00 87.44 398 LEU A O 1
ATOM 3229 N N . ASN A 1 399 ? -28.271 -18.390 -7.549 1.00 88.19 399 ASN A N 1
ATOM 3230 C CA . ASN A 1 399 ? -28.657 -19.023 -8.818 1.00 88.19 399 ASN A CA 1
ATOM 3231 C C . ASN A 1 399 ? -27.885 -18.393 -9.990 1.00 88.19 399 ASN A C 1
ATOM 3233 O O . ASN A 1 399 ? -28.329 -17.380 -10.538 1.00 88.19 399 ASN A O 1
ATOM 3237 N N . SER A 1 400 ? -26.745 -18.969 -10.378 1.00 84.25 400 SER A N 1
ATOM 3238 C CA . SER A 1 400 ? -25.962 -18.474 -11.520 1.00 84.25 400 SER A CA 1
ATOM 3239 C C . SER A 1 400 ? -26.403 -19.110 -12.836 1.00 84.25 400 SER A C 1
ATOM 3241 O O . SER A 1 400 ? -26.586 -20.325 -12.923 1.00 84.25 400 SER A O 1
ATOM 3243 N N . LYS A 1 401 ? -26.511 -18.290 -13.889 1.00 82.75 401 LYS A N 1
ATOM 3244 C CA . LYS A 1 401 ? -26.699 -18.760 -15.273 1.00 82.75 401 LYS A CA 1
ATOM 3245 C C . LYS A 1 401 ? -25.402 -19.265 -15.913 1.00 82.75 401 LYS A C 1
ATOM 3247 O O . LYS A 1 401 ? -25.467 -20.077 -16.829 1.00 82.75 401 LYS A O 1
ATOM 3252 N N . ALA A 1 402 ? -24.249 -18.769 -15.467 1.00 78.81 402 ALA A N 1
ATOM 3253 C CA . ALA A 1 402 ? -22.952 -19.213 -15.965 1.00 78.81 402 ALA A CA 1
ATOM 3254 C C . ALA A 1 402 ? -22.556 -20.547 -15.303 1.00 78.81 402 ALA A C 1
ATOM 3256 O O . ALA A 1 402 ? -22.937 -20.775 -14.146 1.00 78.81 402 ALA A O 1
ATOM 3257 N N . PRO A 1 403 ? -21.801 -21.429 -15.988 1.00 71.38 403 PRO A N 1
ATOM 3258 C CA . PRO A 1 403 ? -21.104 -22.519 -15.314 1.00 71.38 403 PRO A CA 1
ATOM 3259 C C . PRO A 1 403 ? -20.169 -21.919 -14.263 1.00 71.38 403 PRO A C 1
ATOM 3261 O O . PRO A 1 403 ? -19.455 -20.955 -14.531 1.00 71.38 403 PRO A O 1
ATOM 3264 N N . ILE A 1 404 ? -20.239 -22.450 -13.049 1.00 64.44 404 ILE A N 1
ATOM 3265 C CA . ILE A 1 404 ? -19.457 -21.961 -11.919 1.00 64.44 404 ILE A CA 1
ATOM 3266 C C . ILE A 1 404 ? -18.150 -22.755 -11.898 1.00 64.44 404 ILE A C 1
ATOM 3268 O O . ILE A 1 404 ? -18.185 -23.983 -11.825 1.00 64.44 404 ILE A O 1
ATOM 3272 N N . THR A 1 405 ? -17.020 -22.057 -12.012 1.00 62.81 405 THR A N 1
ATOM 3273 C CA . THR A 1 405 ? -15.669 -22.629 -11.912 1.00 62.81 405 THR A CA 1
ATOM 3274 C C . THR A 1 405 ? -15.448 -23.241 -10.524 1.00 62.81 405 THR A C 1
ATOM 3276 O O . THR A 1 405 ? -16.033 -22.774 -9.547 1.00 62.81 405 THR A O 1
ATOM 3279 N N . GLU A 1 406 ? -14.584 -24.255 -10.416 1.00 61.03 406 GLU A N 1
ATOM 3280 C CA . GLU A 1 406 ? -14.357 -25.030 -9.176 1.00 61.03 406 GLU A CA 1
ATOM 3281 C C . GLU A 1 406 ? -13.892 -24.192 -7.964 1.00 61.03 406 GLU A C 1
ATOM 3283 O O . GLU A 1 406 ? -13.989 -24.643 -6.827 1.00 61.03 406 GLU A O 1
ATOM 3288 N N . GLU A 1 407 ? -13.440 -22.958 -8.191 1.00 63.91 407 GLU A N 1
ATOM 3289 C CA . GLU A 1 407 ? -12.979 -22.014 -7.165 1.00 63.91 407 GLU A CA 1
ATOM 3290 C C . GLU A 1 407 ? -14.105 -21.371 -6.332 1.00 63.91 407 GLU A C 1
ATOM 3292 O O . GLU A 1 407 ? -13.822 -20.709 -5.333 1.00 63.91 407 GLU A O 1
ATOM 3297 N N . PHE A 1 408 ? -15.381 -21.508 -6.718 1.00 65.56 408 PHE A N 1
ATOM 3298 C CA . PHE A 1 408 ? -16.464 -20.807 -6.021 1.00 65.56 408 PHE A CA 1
ATOM 3299 C C . PHE A 1 408 ? -16.857 -21.507 -4.704 1.00 65.56 408 PHE A C 1
ATOM 3301 O O . PHE A 1 408 ? -17.311 -22.655 -4.732 1.00 65.56 408 PHE A O 1
ATOM 3308 N N . PRO A 1 409 ? -16.764 -20.834 -3.541 1.00 68.00 409 PRO A N 1
ATOM 3309 C CA . PRO A 1 409 ? -17.061 -21.456 -2.256 1.00 68.00 409 PRO A CA 1
ATOM 3310 C C . PRO A 1 409 ? -18.574 -21.628 -2.060 1.00 68.00 409 PRO A C 1
ATOM 3312 O O . PRO A 1 409 ? -19.299 -20.658 -1.852 1.00 68.00 409 PRO A O 1
ATOM 3315 N N . GLY A 1 410 ? -19.046 -22.874 -2.082 1.00 73.19 410 GLY A N 1
AT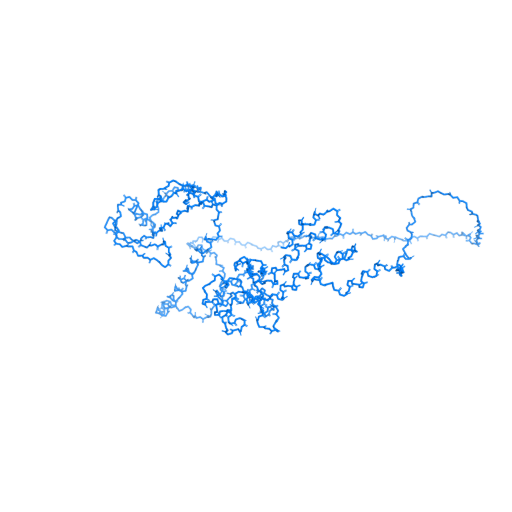OM 3316 C CA . GLY A 1 410 ? -20.419 -23.229 -1.720 1.00 73.19 410 GLY A CA 1
ATOM 3317 C C . GLY A 1 410 ? -20.797 -24.646 -2.148 1.00 73.19 410 GLY A C 1
ATOM 3318 O O . GLY A 1 410 ? -20.047 -25.322 -2.855 1.00 73.19 410 GLY A O 1
ATOM 3319 N N . ARG A 1 411 ? -21.959 -25.133 -1.706 1.00 82.19 411 ARG A N 1
ATOM 3320 C CA . ARG A 1 411 ? -22.449 -26.480 -2.052 1.00 82.19 411 ARG A CA 1
ATOM 3321 C C . ARG A 1 411 ? -23.538 -26.397 -3.111 1.00 82.19 411 ARG A C 1
ATOM 3323 O O . ARG A 1 411 ? -24.512 -25.671 -2.950 1.00 82.19 411 ARG A O 1
ATOM 3330 N N . ARG A 1 412 ? -23.419 -27.179 -4.188 1.00 83.44 412 ARG A N 1
ATOM 3331 C CA . ARG A 1 412 ? -24.482 -27.279 -5.199 1.00 83.44 412 ARG A CA 1
ATOM 3332 C C . ARG A 1 412 ? -25.720 -27.939 -4.587 1.00 83.44 412 ARG A C 1
ATOM 3334 O O . ARG A 1 412 ? -25.627 -29.038 -4.045 1.00 83.44 412 ARG A O 1
ATOM 3341 N N . VAL A 1 413 ? -26.875 -27.292 -4.716 1.00 84.69 413 VAL A N 1
ATOM 3342 C CA . VAL A 1 413 ? -28.136 -27.734 -4.102 1.00 84.69 413 VAL A CA 1
ATOM 3343 C C . VAL A 1 413 ? -29.301 -27.690 -5.082 1.00 84.69 413 VAL A C 1
ATOM 3345 O O . VAL A 1 413 ? -29.328 -26.905 -6.025 1.00 84.69 413 VAL A O 1
ATOM 3348 N N . THR A 1 414 ? -30.310 -28.519 -4.834 1.00 85.31 414 THR A N 1
ATOM 3349 C CA . THR A 1 414 ? -31.577 -28.524 -5.569 1.00 85.31 414 THR A CA 1
ATOM 3350 C C . THR A 1 414 ? -32.689 -27.979 -4.672 1.00 85.31 414 THR A C 1
ATOM 3352 O O . THR A 1 414 ? -33.140 -28.630 -3.731 1.00 85.31 414 THR A O 1
ATOM 3355 N N . LYS A 1 415 ? -33.133 -26.746 -4.942 1.00 84.62 415 LYS A N 1
ATOM 3356 C CA . LYS A 1 415 ? -34.272 -26.102 -4.265 1.00 84.62 415 LYS A CA 1
ATOM 3357 C C . LYS A 1 415 ? -35.193 -25.466 -5.301 1.00 84.62 415 LYS A C 1
ATOM 3359 O O . LYS A 1 415 ? -34.735 -24.976 -6.332 1.00 84.62 415 LYS A O 1
ATOM 3364 N N . ILE A 1 416 ? -36.487 -25.431 -4.994 1.00 87.31 416 ILE A N 1
ATOM 3365 C CA . ILE A 1 416 ? -37.480 -24.693 -5.778 1.00 87.31 416 ILE A CA 1
ATOM 3366 C C . ILE A 1 416 ? -37.301 -23.203 -5.477 1.00 87.31 416 ILE A C 1
ATOM 3368 O O . ILE A 1 416 ? -37.320 -22.797 -4.315 1.00 87.31 416 ILE A O 1
ATOM 3372 N N . LEU A 1 417 ? -37.112 -22.387 -6.514 1.00 87.12 417 LEU A N 1
ATOM 3373 C CA . LEU A 1 417 ? -36.915 -20.951 -6.342 1.00 87.12 417 LEU A CA 1
ATOM 3374 C C . LEU A 1 417 ? -38.251 -20.209 -6.171 1.00 87.12 417 LEU A C 1
ATOM 3376 O O . LEU A 1 417 ? -39.239 -20.558 -6.826 1.00 87.12 417 LEU A O 1
ATOM 3380 N N . PRO A 1 418 ? -38.285 -19.133 -5.359 1.00 85.94 418 PRO A N 1
ATOM 3381 C CA . PRO A 1 418 ? -39.451 -18.265 -5.256 1.00 85.94 418 PRO A CA 1
ATOM 3382 C C . PRO A 1 418 ? -39.914 -17.746 -6.624 1.00 85.94 418 PRO A C 1
ATOM 3384 O O . PRO A 1 418 ? -39.096 -17.450 -7.499 1.00 85.94 418 PRO A O 1
ATOM 3387 N N . HIS A 1 419 ? -41.228 -17.564 -6.774 1.00 85.38 419 HIS A N 1
ATOM 3388 C CA . HIS A 1 419 ? -41.866 -17.039 -7.991 1.00 85.38 419 HIS A CA 1
ATOM 3389 C C . HIS A 1 419 ? -41.642 -17.898 -9.254 1.00 85.38 419 HIS A C 1
ATOM 3391 O O . HIS A 1 419 ? -41.628 -17.369 -10.362 1.00 85.38 419 HIS A O 1
ATOM 3397 N N . GLY A 1 420 ? -41.439 -19.215 -9.104 1.00 80.44 420 GLY A N 1
ATOM 3398 C CA . GLY A 1 420 ? -41.373 -20.157 -10.231 1.00 80.44 420 GLY A CA 1
ATOM 3399 C C . GLY A 1 420 ? -40.151 -19.991 -11.141 1.00 80.44 420 GLY A C 1
ATOM 3400 O O . GLY A 1 420 ? -40.165 -20.447 -12.282 1.00 80.44 420 GLY A O 1
ATOM 3401 N N . ARG A 1 421 ? -39.090 -19.322 -10.670 1.00 84.38 421 ARG A N 1
ATOM 3402 C CA . ARG A 1 421 ? -37.874 -19.102 -11.465 1.00 84.38 421 ARG A CA 1
ATOM 3403 C C . ARG A 1 421 ? -37.142 -20.421 -11.729 1.00 84.38 421 ARG A C 1
ATOM 3405 O O . ARG A 1 421 ? -36.965 -21.229 -10.822 1.00 84.38 421 ARG A O 1
ATOM 3412 N N . HIS A 1 422 ? -36.638 -20.598 -12.948 1.00 82.88 422 HIS A N 1
ATOM 3413 C CA . HIS A 1 422 ? -35.804 -21.751 -13.290 1.00 82.88 422 HIS A CA 1
ATOM 3414 C C . HIS A 1 422 ? -34.496 -21.761 -12.480 1.00 82.88 422 HIS A C 1
ATOM 3416 O O . HIS A 1 422 ? -33.774 -20.758 -12.413 1.00 82.88 422 HIS A O 1
ATOM 3422 N N . SER A 1 423 ? -34.193 -22.909 -11.873 1.00 83.81 423 SER A N 1
ATOM 3423 C CA . SER A 1 423 ? -32.905 -23.201 -11.245 1.00 83.81 423 SER A CA 1
ATOM 3424 C C . SER A 1 423 ? -31.879 -23.573 -12.316 1.00 83.81 423 SER A C 1
ATOM 3426 O O . SER A 1 423 ? -32.086 -24.536 -13.054 1.00 83.81 423 SER A O 1
ATOM 3428 N N . TYR A 1 424 ? -30.782 -22.826 -12.376 1.00 84.81 424 TYR A N 1
ATOM 3429 C CA . TYR A 1 424 ? -29.618 -23.115 -13.207 1.00 84.81 424 TYR A CA 1
ATOM 3430 C C . TYR A 1 424 ? -28.548 -23.763 -12.310 1.00 84.81 424 TYR A C 1
ATOM 3432 O O . TYR A 1 424 ? -28.769 -24.848 -11.767 1.00 84.81 424 TYR A O 1
ATOM 3440 N N . ASN A 1 425 ? -27.420 -23.090 -12.077 1.00 83.81 425 ASN A N 1
ATOM 3441 C CA . ASN A 1 425 ? -26.427 -23.511 -11.095 1.00 83.81 425 ASN A CA 1
ATOM 3442 C C . ASN A 1 425 ? -26.760 -22.871 -9.746 1.00 83.81 425 ASN A C 1
ATOM 3444 O O . ASN A 1 425 ? -26.359 -21.739 -9.471 1.00 83.81 425 ASN A O 1
ATOM 3448 N N . LEU A 1 426 ? -27.548 -23.589 -8.941 1.00 85.25 426 LEU A N 1
ATOM 3449 C CA . LEU A 1 426 ? -27.929 -23.172 -7.596 1.00 85.25 426 LEU A CA 1
ATOM 3450 C C . LEU A 1 426 ? -26.909 -23.660 -6.557 1.00 85.25 426 LEU A C 1
ATOM 3452 O O . LEU A 1 426 ? -26.632 -24.860 -6.465 1.00 85.25 426 LEU A O 1
ATOM 3456 N N . ILE A 1 427 ? -26.382 -22.722 -5.774 1.00 85.44 427 ILE A N 1
ATOM 3457 C CA . ILE A 1 427 ? -25.414 -22.949 -4.696 1.00 85.44 427 ILE A CA 1
ATOM 3458 C C . ILE A 1 427 ? -25.966 -22.413 -3.367 1.00 85.44 427 ILE A C 1
ATOM 3460 O O . ILE A 1 427 ? -26.670 -21.402 -3.366 1.00 85.44 427 ILE A O 1
ATOM 3464 N N . GLU A 1 428 ? -25.653 -23.119 -2.277 1.00 83.50 428 GLU A N 1
ATOM 3465 C CA . GLU A 1 428 ? -25.835 -22.753 -0.859 1.00 83.50 428 GLU A CA 1
ATOM 3466 C C . GLU A 1 428 ? -24.499 -22.360 -0.204 1.00 83.50 428 GLU A C 1
ATOM 3468 O O . GLU A 1 428 ? -23.496 -23.073 -0.472 1.00 83.50 428 GLU A O 1
#

pLDDT: mean 72.92, std 23.74, range [24.23, 95.69]